Protein AF-0000000077226722 (afdb_homodimer)

pLDDT: mean 90.22, std 14.36, range [33.12, 98.94]

Foldseek 3Di:
DPPPPPPPPPPPPPPPPVLDDFWPDKAAQKDLPDQFPDKFFAQDDVRLLLQLQQFQAFFKWKAQDPPAPDAVCHRIITGGHDPVSDRPDMDGGHRMMMTTHRNSPPDDAFDFWDDKDALKDLDDQFDDKDADQDVVVLLLVQQVDLFFWKKKAFDCPAPPNVCHRMITGGGDFQFDALQDKDFAAQKKKAWALPRDQVCPPAPAEWDWWKDAQKDWPADFPDKGFAQDVLRLLSVLQNHPQFFKWKDAPRIITGHGCPVVDTDIDGHHRIMMTGHTYPHGYDRVRRPDMHHRMDSDDAFNDKDQADDVVVLNVVQNVRPSFTMWMAGDCRGPDNVCHRIITGGGDDNRDGRRDMHRHHRMMMTTHRNSPVPPSD/DPPPPPPPPPPPPPPPPVLDDFWPDKAAQKDLPDQFPDKFFAQDDVRLLLQLQQFQAFFKWKAQDPPAPDAVCHRIITGGHDPVSDRPDMDGGHRMMMTTHRNSPPDDAFDFWDDKDALKDLDDQFDDKDADQDVVVLLLVQQVDLFFWKKKAFDCPAPPNVCHRMITGGGDFQFFALQDKDFAAQKKKAWALPRDQVDPPAPAEWDWWKDAQKDWPADFPDKGFAQDVLRLLSVLQNHPQFFKWKDAPRIITGHGCPVVDTDIDGHHRIMMTGHTYPHGYDRVRRPDMHHRMDSDDAFNDKDQADDVVVLNVVQNVRPSFTMWMAGDCRGPDNVCHRIITGGGDDNRDGRRDMHRHHRMMMTTHRNSPVPPSD

Organism: NCBI:txid88201

Solvent-accessible surface area (backbone atoms only — not comparable to full-atom values): 39610 Å² total; per-residue (Å²): 134,85,78,77,78,77,74,77,75,75,76,73,72,71,72,70,67,78,70,60,73,63,44,81,62,74,38,72,33,27,35,48,68,69,52,63,74,50,70,46,41,27,93,45,63,67,56,31,36,51,50,26,37,40,29,39,64,30,37,30,38,33,26,30,34,89,77,27,86,60,73,90,53,39,24,32,23,33,26,17,48,52,95,84,62,55,75,88,42,80,41,81,34,81,34,23,35,16,39,40,25,45,72,55,38,90,78,82,70,76,77,61,53,80,65,75,37,73,37,22,33,52,46,68,53,67,79,47,72,50,53,31,73,42,59,69,55,32,39,49,54,26,38,69,36,86,42,29,37,30,37,33,26,29,37,89,77,31,84,61,64,38,48,44,28,28,23,37,29,16,52,44,64,54,44,80,68,57,82,39,70,40,83,36,72,30,23,33,16,38,42,16,76,68,41,61,55,88,68,61,94,39,89,52,71,51,69,83,40,74,36,73,38,19,35,60,73,54,62,69,70,48,75,46,46,26,89,41,61,66,50,31,33,52,56,28,39,60,39,76,66,39,40,26,34,30,26,44,91,46,32,23,35,26,16,33,55,86,80,72,51,52,41,74,40,85,34,84,77,20,36,15,34,42,40,55,75,97,32,23,71,83,62,69,71,34,72,44,71,36,77,31,25,33,59,48,71,44,52,54,50,69,43,84,42,90,46,61,67,55,36,44,51,53,26,53,70,33,88,71,29,36,31,36,31,24,26,38,86,69,25,89,56,71,90,46,44,30,31,23,34,30,15,24,57,64,36,64,74,56,55,81,31,49,42,84,32,82,45,20,35,18,39,43,26,46,76,66,29,79,88,63,68,118,134,83,79,78,78,77,77,76,74,76,75,73,73,69,73,69,68,76,70,60,72,62,42,82,63,74,38,74,33,27,35,50,68,69,53,63,75,50,70,47,39,26,92,46,63,67,55,33,35,50,50,25,38,39,31,39,63,30,37,30,36,33,26,30,34,88,75,26,84,61,73,92,53,40,24,32,22,35,26,17,48,51,95,84,62,55,73,88,41,80,41,82,35,81,35,24,34,16,40,38,24,45,71,55,38,89,78,80,69,77,78,60,55,81,63,74,37,74,38,22,32,51,47,67,52,68,80,48,71,50,54,32,72,43,59,68,55,34,39,49,54,27,38,69,35,86,41,29,39,31,36,32,24,28,37,87,77,30,85,61,66,38,47,44,29,28,24,36,30,16,54,44,64,54,42,82,67,58,84,37,70,41,84,35,72,30,23,33,16,36,42,18,76,68,42,62,56,88,67,60,93,37,88,50,70,50,68,82,40,74,36,74,38,20,33,59,72,52,61,69,70,48,76,46,46,27,90,42,62,66,51,32,33,52,54,29,39,60,39,75,68,41,39,28,35,30,26,44,93,46,33,23,36,26,16,34,55,85,81,72,49,52,40,75,40,85,33,83,76,20,34,16,37,43,40,54,74,96,32,23,73,84,60,69,71,34,73,45,70,37,78,31,25,33,59,49,71,44,50,52,51,69,44,82,40,92,44,60,66,55,36,44,52,54,28,53,70,34,90,72,28,36,31,34,30,23,28,38,86,70,24,90,55,70,90,48,42,30,31,22,33,31,15,25,57,64,37,65,74,56,55,81,30,49,42,84,30,79,47,20,35,17,39,43,28,44,76,64,29,79,87,64,70,118

Nearest PDB structures (foldseek):
  5eok-assembly1_A  TM=6.072E-01  e=2.425E-23  Homo sapiens
  7qot-assembly2_B  TM=6.113E-01  e=5.883E-23  Homo sapiens
  5i25-assembly1_A  TM=6.020E-01  e=3.258E-23  Homo sapiens
  7qox-assembly2_B  TM=5.543E-01  e=3.883E-24  Homo sapiens
  7qox-assembly1_A  TM=5.421E-01  e=1.060E-23  Homo sapiens

Structure (mmCIF, N/CA/C/O backbone):
data_AF-0000000077226722-model_v1
#
loop_
_entity.id
_entity.type
_entity.pdbx_description
1 polymer 'Apple domain-containing protein'
#
loop_
_atom_site.group_PDB
_atom_site.id
_atom_site.type_symbol
_atom_site.label_atom_id
_atom_site.label_alt_id
_atom_site.label_comp_id
_atom_site.label_asym_id
_atom_site.label_entity_id
_atom_site.label_seq_id
_atom_site.pdbx_PDB_ins_code
_atom_site.Cartn_x
_atom_site.Cartn_y
_atom_site.Cartn_z
_atom_site.occupancy
_atom_site.B_iso_or_equiv
_atom_site.auth_seq_id
_atom_site.auth_comp_id
_atom_site.auth_asym_id
_atom_site.auth_atom_id
_atom_site.pdbx_PDB_model_num
ATOM 1 N N . MET A 1 1 ? -27.562 82.688 -10.078 1 36.66 1 MET A N 1
ATOM 2 C CA . MET A 1 1 ? -27.031 81.812 -9.047 1 36.66 1 MET A CA 1
ATOM 3 C C . MET A 1 1 ? -26.312 80.625 -9.664 1 36.66 1 MET A C 1
ATOM 5 O O . MET A 1 1 ? -26.938 79.812 -10.273 1 36.66 1 MET A O 1
ATOM 9 N N . LYS A 1 2 ? -25.031 80.875 -10.141 1 43.59 2 LYS A N 1
ATOM 10 C CA . LYS A 1 2 ? -24.078 79.938 -10.734 1 43.59 2 LYS A CA 1
ATOM 11 C C . LYS A 1 2 ? -23.766 78.812 -9.781 1 43.59 2 LYS A C 1
ATOM 13 O O . LYS A 1 2 ? -23.25 79 -8.68 1 43.59 2 LYS A O 1
ATOM 18 N N . ARG A 1 3 ? -24.547 77.75 -9.758 1 45.53 3 ARG A N 1
ATOM 19 C CA . ARG A 1 3 ? -24.234 76.5 -9.008 1 45.53 3 ARG A CA 1
ATOM 20 C C . ARG A 1 3 ? -22.844 76 -9.375 1 45.53 3 ARG A C 1
ATOM 22 O O . ARG A 1 3 ? -22.562 75.75 -10.547 1 45.53 3 ARG A O 1
ATOM 29 N N . LEU A 1 4 ? -21.828 76.438 -8.641 1 39.34 4 LEU A N 1
ATOM 30 C CA . LEU A 1 4 ? -20.484 75.875 -8.734 1 39.34 4 LEU A CA 1
ATOM 31 C C . LEU A 1 4 ? -20.516 74.375 -8.438 1 39.34 4 LEU A C 1
ATOM 33 O O . LEU A 1 4 ? -20.969 73.938 -7.375 1 39.34 4 LEU A O 1
ATOM 37 N N . PHE A 1 5 ? -20.531 73.562 -9.461 1 44.69 5 PHE A N 1
ATOM 38 C CA . PHE A 1 5 ? -20.359 72.062 -9.398 1 44.69 5 PHE A CA 1
ATOM 39 C C . PHE A 1 5 ? -19 71.75 -8.797 1 44.69 5 PHE A C 1
ATOM 41 O O . PHE A 1 5 ? -17.953 72.062 -9.359 1 44.69 5 PHE A O 1
ATOM 48 N N . VAL A 1 6 ? -18.844 71.75 -7.461 1 44.72 6 VAL A N 1
ATOM 49 C CA . VAL A 1 6 ? -17.641 71.188 -6.82 1 44.72 6 VAL A CA 1
ATOM 50 C C . VAL A 1 6 ? -17.484 69.75 -7.148 1 44.72 6 VAL A C 1
ATOM 52 O O . VAL A 1 6 ? -18.359 68.938 -6.82 1 44.72 6 VAL A O 1
ATOM 55 N N . VAL A 1 7 ? -16.766 69.438 -8.172 1 43.72 7 VAL A N 1
ATOM 56 C CA . VAL A 1 7 ? -16.344 68.062 -8.43 1 43.72 7 VAL A CA 1
ATOM 57 C C . VAL A 1 7 ? -15.414 67.562 -7.312 1 43.72 7 VAL A C 1
ATOM 59 O O . VAL A 1 7 ? -14.336 68.125 -7.109 1 43.72 7 VAL A O 1
ATOM 62 N N . VAL A 1 8 ? -15.93 67.062 -6.25 1 40.81 8 VAL A N 1
ATOM 63 C CA . VAL A 1 8 ? -15.109 66.312 -5.273 1 40.81 8 VAL A CA 1
ATOM 64 C C . VAL A 1 8 ? -14.453 65.125 -5.934 1 40.81 8 VAL A C 1
ATOM 66 O O . VAL A 1 8 ? -15.141 64.188 -6.379 1 40.81 8 VAL A O 1
ATOM 69 N N . SER A 1 9 ? -13.352 65.375 -6.602 1 39.28 9 SER A N 1
ATOM 70 C CA . SER A 1 9 ? -12.547 64.188 -7.008 1 39.28 9 SER A CA 1
ATOM 71 C C . SER A 1 9 ? -12.18 63.344 -5.812 1 39.28 9 SER A C 1
ATOM 73 O O . SER A 1 9 ? -11.531 63.812 -4.875 1 39.28 9 SER A O 1
ATOM 75 N N . VAL A 1 10 ? -12.969 62.406 -5.512 1 39.25 10 VAL A N 1
ATOM 76 C CA . VAL A 1 10 ? -12.57 61.375 -4.566 1 39.25 10 VAL A CA 1
ATOM 77 C C . VAL A 1 10 ? -11.266 60.719 -5.023 1 39.25 10 VAL A C 1
ATOM 79 O O . VAL A 1 10 ? -11.227 60.062 -6.062 1 39.25 10 VAL A O 1
ATOM 82 N N . LEU A 1 11 ? -10.117 61.312 -4.742 1 36.19 11 LEU A N 1
ATOM 83 C CA . LEU A 1 11 ? -8.852 60.594 -4.863 1 36.19 11 LEU A CA 1
ATOM 84 C C . LEU A 1 11 ? -8.938 59.25 -4.176 1 36.19 11 LEU A C 1
ATOM 86 O O . LEU A 1 11 ? -9.07 59.156 -2.951 1 36.19 11 LEU A O 1
ATOM 90 N N . CYS A 1 12 ? -9.492 58.281 -4.859 1 36.12 12 CYS A N 1
ATOM 91 C CA . CYS A 1 12 ? -9.289 56.906 -4.418 1 36.12 12 CYS A CA 1
ATOM 92 C C . CYS A 1 12 ? -7.812 56.625 -4.133 1 36.12 12 CYS A C 1
ATOM 94 O O . CYS A 1 12 ? -6.996 56.594 -5.055 1 36.12 12 CYS A O 1
ATOM 96 N N . LEU A 1 13 ? -7.301 57.062 -3.066 1 33.12 13 LEU A N 1
ATOM 97 C CA . LEU A 1 13 ? -6.023 56.5 -2.623 1 33.12 13 LEU A CA 1
ATOM 98 C C . LEU A 1 13 ? -5.984 55 -2.799 1 33.12 13 LEU A C 1
ATOM 100 O O . LEU A 1 13 ? -6.668 54.281 -2.082 1 33.12 13 LEU A O 1
ATOM 104 N N . TYR A 1 14 ? -5.828 54.531 -4.027 1 35.56 14 TYR A N 1
ATOM 105 C CA . TYR A 1 14 ? -5.344 53.156 -4.148 1 35.56 14 TYR A CA 1
ATOM 106 C C . TYR A 1 14 ? -4.207 52.906 -3.17 1 35.56 14 TYR A C 1
ATOM 108 O O . TYR A 1 14 ? -3.143 53.531 -3.264 1 35.56 14 TYR A O 1
ATOM 116 N N . ARG A 1 15 ? -4.535 52.594 -2.002 1 36.84 15 ARG A N 1
ATOM 117 C CA . ARG A 1 15 ? -3.467 51.969 -1.214 1 36.84 15 ARG A CA 1
ATOM 118 C C . ARG A 1 15 ? -2.604 51.062 -2.076 1 36.84 15 ARG A C 1
ATOM 120 O O . ARG A 1 15 ? -3.09 50.062 -2.609 1 36.84 15 ARG A O 1
ATOM 127 N N . LEU A 1 16 ? -1.622 51.594 -2.795 1 36.31 16 LEU A N 1
ATOM 128 C CA . LEU A 1 16 ? -0.516 50.75 -3.236 1 36.31 16 LEU A CA 1
ATOM 129 C C . LEU A 1 16 ? -0.182 49.688 -2.188 1 36.31 16 LEU A C 1
ATOM 131 O O . LEU A 1 16 ? 0.226 50.031 -1.072 1 36.31 16 LEU A O 1
ATOM 135 N N . SER A 1 17 ? -0.97 48.719 -2.062 1 40.84 17 SER A N 1
ATOM 136 C CA . SER A 1 17 ? -0.35 47.594 -1.39 1 40.84 17 SER A CA 1
ATOM 137 C C . SER A 1 17 ? 1.142 47.5 -1.7 1 40.84 17 SER A C 1
ATOM 139 O O . SER A 1 17 ? 1.535 47.438 -2.867 1 40.84 17 SER A O 1
ATOM 141 N N . SER A 1 18 ? 1.945 48.281 -1.169 1 43.91 18 SER A N 1
ATOM 142 C CA . SER A 1 18 ? 3.383 48.062 -1.282 1 43.91 18 SER A CA 1
ATOM 143 C C . SER A 1 18 ? 3.695 46.594 -1.514 1 43.91 18 SER A C 1
ATOM 145 O O . SER A 1 18 ? 3.576 45.781 -0.598 1 43.91 18 SER A O 1
ATOM 147 N N . GLY A 1 19 ? 3.23 45.969 -2.605 1 53.47 19 GLY A N 1
ATOM 148 C CA . GLY A 1 19 ? 3.58 44.625 -3.012 1 53.47 19 GLY A CA 1
ATOM 149 C C . GLY A 1 19 ? 5.012 44.25 -2.678 1 53.47 19 GLY A C 1
ATOM 150 O O . GLY A 1 19 ? 5.953 44.875 -3.156 1 53.47 19 GLY A O 1
ATOM 151 N N . GLN A 1 20 ? 5.246 43.719 -1.537 1 66.5 20 GLN A N 1
ATOM 152 C CA . GLN A 1 20 ? 6.582 43.219 -1.249 1 66.5 20 GLN A CA 1
ATOM 153 C C . GLN A 1 20 ? 7.148 42.438 -2.438 1 66.5 20 GLN A C 1
ATOM 155 O O . GLN A 1 20 ? 6.441 41.656 -3.057 1 66.5 20 GLN A O 1
ATOM 160 N N . GLU A 1 21 ? 8.25 42.875 -2.992 1 83.06 21 GLU A N 1
ATOM 161 C CA . GLU A 1 21 ? 8.945 42.219 -4.102 1 83.06 21 GLU A CA 1
ATOM 162 C C . GLU A 1 21 ? 9.359 40.812 -3.738 1 83.06 21 GLU A C 1
ATOM 164 O O . GLU A 1 21 ? 9.656 40.5 -2.578 1 83.06 21 GLU A O 1
ATOM 169 N N . CYS A 1 22 ? 9.219 39.938 -4.641 1 90.69 22 CYS A N 1
ATOM 170 C CA . CYS A 1 22 ? 9.641 38.562 -4.473 1 90.69 22 CYS A CA 1
ATOM 171 C C . CYS A 1 22 ? 11.156 38.469 -4.32 1 90.69 22 CYS A C 1
ATOM 173 O O . CYS A 1 22 ? 11.898 38.969 -5.16 1 90.69 22 CYS A O 1
ATOM 175 N N . ARG A 1 23 ? 11.617 37.938 -3.268 1 93.19 23 ARG A N 1
ATOM 176 C CA . ARG A 1 23 ? 13.023 37.656 -2.986 1 93.19 23 ARG A CA 1
ATOM 177 C C . ARG A 1 23 ? 13.266 36.156 -2.785 1 93.19 23 ARG A C 1
ATOM 179 O O . ARG A 1 23 ? 13.086 35.656 -1.682 1 93.19 23 ARG A O 1
ATOM 186 N N . ASP A 1 24 ? 13.641 35.5 -3.785 1 93.06 24 ASP A N 1
ATOM 187 C CA . ASP A 1 24 ? 13.758 34.062 -3.707 1 93.06 24 ASP A CA 1
ATOM 188 C C . ASP A 1 24 ? 15.219 33.625 -3.605 1 93.06 24 ASP A C 1
ATOM 190 O O . ASP A 1 24 ? 15.523 32.438 -3.568 1 93.06 24 ASP A O 1
ATOM 194 N N . GLU A 1 25 ? 16.109 34.625 -3.514 1 95 25 GLU A N 1
ATOM 195 C CA . GLU A 1 25 ? 17.531 34.312 -3.477 1 95 25 GLU A CA 1
ATOM 196 C C . GLU A 1 25 ? 17.938 33.75 -2.119 1 95 25 GLU A C 1
ATOM 198 O O . GLU A 1 25 ? 17.438 34.188 -1.082 1 95 25 GLU A O 1
ATOM 203 N N . LEU A 1 26 ? 18.844 32.812 -2.086 1 98.06 26 LEU A N 1
ATOM 204 C CA . LEU A 1 26 ? 19.453 32.25 -0.884 1 98.06 26 LEU A CA 1
ATOM 205 C C . LEU A 1 26 ? 20.844 32.844 -0.679 1 98.06 26 LEU A C 1
ATOM 207 O O . LEU A 1 26 ? 21.688 32.781 -1.575 1 98.06 26 LEU A O 1
ATOM 211 N N . LEU A 1 27 ? 21.062 33.406 0.448 1 98.62 27 LEU A N 1
ATOM 212 C CA . LEU A 1 27 ? 22.312 34.094 0.756 1 98.62 27 LEU A CA 1
ATOM 213 C C . LEU A 1 27 ? 23.25 33.156 1.53 1 98.62 27 LEU A C 1
ATOM 215 O O . LEU A 1 27 ? 23.109 33 2.746 1 98.62 27 LEU A O 1
ATOM 219 N N . GLU A 1 28 ? 24.172 32.625 0.862 1 98.19 28 GLU A N 1
ATOM 220 C CA . GLU A 1 28 ? 25.109 31.656 1.45 1 98.19 28 GLU A CA 1
ATOM 221 C C . GLU A 1 28 ? 26.125 32.375 2.348 1 98.19 28 GLU A C 1
ATOM 223 O O . GLU A 1 28 ? 26.656 33.406 1.98 1 98.19 28 GLU A O 1
ATOM 228 N N . ASP A 1 29 ? 26.375 31.859 3.475 1 98.19 29 ASP A N 1
ATOM 229 C CA . ASP A 1 29 ? 27.344 32.344 4.449 1 98.19 29 ASP A CA 1
ATOM 230 C C . ASP A 1 29 ? 26.953 33.75 4.938 1 98.19 29 ASP A C 1
ATOM 232 O O . ASP A 1 29 ? 27.828 34.594 5.129 1 98.19 29 ASP A O 1
ATOM 236 N N . VAL A 1 30 ? 25.703 33.969 4.953 1 98.56 30 VAL A N 1
ATOM 237 C CA . VAL A 1 30 ? 25.141 35.188 5.484 1 98.56 30 VAL A CA 1
ATOM 238 C C . VAL A 1 30 ? 24.188 34.875 6.637 1 98.56 30 VAL A C 1
ATOM 240 O O . VAL A 1 30 ? 23.328 34 6.512 1 98.56 30 VAL A O 1
ATOM 243 N N . ASN A 1 31 ? 24.328 35.531 7.758 1 98.06 31 ASN A N 1
ATOM 244 C CA . ASN A 1 31 ? 23.516 35.344 8.961 1 98.06 31 ASN A CA 1
ATOM 245 C C . ASN A 1 31 ? 22.641 36.562 9.234 1 98.06 31 ASN A C 1
ATOM 247 O O . ASN A 1 31 ? 23.078 37.719 9.102 1 98.06 31 ASN A O 1
ATOM 251 N N . PHE A 1 32 ? 21.344 36.312 9.477 1 98.44 32 PHE A N 1
ATOM 252 C CA . PHE A 1 32 ? 20.438 37.312 10.047 1 98.44 32 PHE A CA 1
ATOM 253 C C . PHE A 1 32 ? 20.297 37.125 11.547 1 98.44 32 PHE A C 1
ATOM 255 O O . PHE A 1 32 ? 19.375 36.438 12 1 98.44 32 PHE A O 1
ATOM 262 N N . PRO A 1 33 ? 21.141 37.75 12.312 1 97.25 33 PRO A N 1
ATOM 263 C CA . PRO A 1 33 ? 21.125 37.469 13.75 1 97.25 33 PRO A CA 1
ATOM 264 C C . PRO A 1 33 ? 19.859 38 14.43 1 97.25 33 PRO A C 1
ATOM 266 O O . PRO A 1 33 ? 19.359 39.062 14.094 1 97.25 33 PRO A O 1
ATOM 269 N N . GLY A 1 34 ? 19.312 37.094 15.305 1 95.88 34 GLY A N 1
ATOM 270 C CA . GLY A 1 34 ? 18.219 37.531 16.156 1 95.88 34 GLY A CA 1
ATOM 271 C C . GLY A 1 34 ? 16.859 37.406 15.5 1 95.88 34 GLY A C 1
ATOM 272 O O . GLY A 1 34 ? 16.719 36.656 14.516 1 95.88 34 GLY A O 1
ATOM 273 N N . SER A 1 35 ? 15.68 37.875 16.25 1 96.69 35 SER A N 1
ATOM 274 C CA . SER A 1 35 ? 14.297 37.938 15.805 1 96.69 35 SER A CA 1
ATOM 275 C C . SER A 1 35 ? 13.719 36.562 15.539 1 96.69 35 SER A C 1
ATOM 277 O O . SER A 1 35 ? 12.93 36.375 14.609 1 96.69 35 SER A O 1
ATOM 279 N N . ASN A 1 36 ? 14.25 35.594 16.219 1 97.06 36 ASN A N 1
ATOM 280 C CA . ASN A 1 36 ? 13.789 34.219 16.047 1 97.06 36 ASN A CA 1
ATOM 281 C C . ASN A 1 36 ? 12.375 34.031 16.594 1 97.06 36 ASN A C 1
ATOM 283 O O . ASN A 1 36 ? 12.086 34.438 17.719 1 97.06 36 ASN A O 1
ATOM 287 N 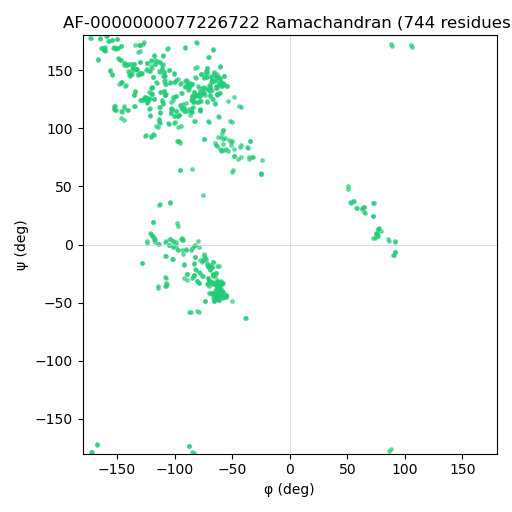N . ILE A 1 37 ? 11.516 33.5 15.812 1 96 37 ILE A N 1
ATOM 288 C CA . ILE A 1 37 ? 10.219 33 16.281 1 96 37 ILE A CA 1
ATOM 289 C C . ILE A 1 37 ? 10.375 31.641 16.938 1 96 37 ILE A C 1
ATOM 291 O O . ILE A 1 37 ? 10.008 31.453 18.094 1 96 37 ILE A O 1
ATOM 295 N N . LYS A 1 38 ? 10.898 30.719 16.203 1 95.69 38 LYS A N 1
ATOM 296 C CA . LYS A 1 38 ? 11.195 29.344 16.609 1 95.69 38 LYS A CA 1
ATOM 297 C C . LYS A 1 38 ? 12.164 28.688 15.625 1 95.69 38 LYS A C 1
ATOM 299 O O . LYS A 1 38 ? 12.5 29.25 14.594 1 95.69 38 LYS A O 1
ATOM 304 N N . TYR A 1 39 ? 12.641 27.609 15.984 1 97 39 TYR A N 1
ATOM 305 C CA . TYR A 1 39 ? 13.414 26.812 15.039 1 97 39 TYR A CA 1
ATOM 306 C C . TYR A 1 39 ? 12.688 25.516 14.703 1 97 39 TYR A C 1
ATOM 308 O O . TYR A 1 39 ? 11.922 24.984 15.516 1 97 39 TYR A O 1
ATOM 316 N N . ILE A 1 40 ? 12.852 25.016 13.555 1 97.25 40 ILE A N 1
ATOM 317 C CA . ILE A 1 40 ? 12.422 23.703 13.102 1 97.25 40 ILE A CA 1
ATOM 318 C C . ILE A 1 40 ? 13.586 23 12.398 1 97.25 40 ILE A C 1
ATOM 320 O O . ILE A 1 40 ? 14.633 23.594 12.156 1 97.25 40 ILE A O 1
ATOM 324 N N . PHE A 1 41 ? 13.453 21.719 12.188 1 98 41 PHE A N 1
ATOM 325 C CA . PHE A 1 41 ? 14.516 20.984 11.516 1 98 41 PHE A CA 1
ATOM 326 C C . PHE A 1 41 ? 14.289 20.969 10.008 1 98 41 PHE A C 1
ATOM 328 O O . PHE A 1 41 ? 13.156 20.812 9.547 1 98 41 PHE A O 1
ATOM 335 N N . SER A 1 42 ? 15.297 21.188 9.258 1 98.31 42 SER A N 1
ATOM 336 C CA . SER A 1 42 ? 15.266 21.125 7.801 1 98.31 42 SER A CA 1
ATOM 337 C C . SER A 1 42 ? 16.531 20.469 7.258 1 98.31 42 SER A C 1
ATOM 339 O O . SER A 1 42 ? 17.609 20.625 7.816 1 98.31 42 SER A O 1
ATOM 341 N N . PRO A 1 43 ? 16.344 19.766 6.195 1 98 43 PRO A N 1
ATOM 342 C CA . PRO A 1 43 ? 17.516 19.078 5.652 1 98 43 PRO A CA 1
ATOM 343 C C . PRO A 1 43 ? 18.391 19.984 4.785 1 98 43 PRO A C 1
ATOM 345 O O . PRO A 1 43 ? 19.547 19.688 4.531 1 98 43 PRO A O 1
ATOM 348 N N . ASP A 1 44 ? 17.812 21.109 4.258 1 97.56 44 ASP A N 1
ATOM 349 C CA . ASP A 1 44 ? 18.578 22.047 3.439 1 97.56 44 ASP A CA 1
ATOM 350 C C . ASP A 1 44 ? 17.906 23.422 3.4 1 97.56 44 ASP A C 1
ATOM 352 O O . ASP A 1 44 ? 16.859 23.625 4.027 1 97.56 44 ASP A O 1
ATOM 356 N N . GLU A 1 45 ? 18.516 24.312 2.719 1 97.69 45 GLU A N 1
ATOM 357 C CA . GLU A 1 45 ? 18.062 25.703 2.711 1 97.69 45 GLU A CA 1
ATOM 358 C C . GLU A 1 45 ? 16.766 25.859 1.938 1 97.69 45 GLU A C 1
ATOM 360 O O . GLU A 1 45 ? 15.938 26.719 2.275 1 97.69 45 GLU A O 1
ATOM 365 N N . ASN A 1 46 ? 16.578 25.062 0.897 1 96.62 46 ASN A N 1
ATOM 366 C CA . ASN A 1 46 ? 15.344 25.141 0.133 1 96.62 46 ASN A CA 1
ATOM 367 C C . ASN A 1 46 ? 14.141 24.703 0.958 1 96.62 46 ASN A C 1
ATOM 369 O O . ASN A 1 46 ? 13.094 25.344 0.939 1 96.62 46 ASN A O 1
ATOM 373 N N . HIS A 1 47 ? 14.32 23.594 1.589 1 97.44 47 HIS A N 1
ATOM 374 C CA . HIS A 1 47 ? 13.273 23.125 2.488 1 97.44 47 HIS A CA 1
ATOM 375 C C . HIS A 1 47 ? 12.984 24.156 3.578 1 97.44 47 HIS A C 1
ATOM 377 O O . HIS A 1 47 ? 11.82 24.422 3.887 1 97.44 47 HIS A O 1
ATOM 383 N N . CYS A 1 48 ? 14.016 24.703 4.191 1 98 48 CYS A N 1
ATOM 384 C CA . CYS A 1 48 ? 13.867 25.75 5.203 1 98 48 CYS A CA 1
ATOM 385 C C . CYS A 1 48 ? 13.078 26.938 4.66 1 98 48 CYS A C 1
ATOM 387 O O . CYS A 1 48 ? 12.172 27.438 5.328 1 98 48 CYS A O 1
ATOM 389 N N . GLN A 1 49 ? 13.414 27.328 3.486 1 97.06 49 GLN A N 1
ATOM 390 C CA . GLN A 1 49 ? 12.703 28.438 2.855 1 97.06 49 GLN A CA 1
ATOM 391 C C . GLN A 1 49 ? 11.227 28.109 2.682 1 97.06 49 GLN A C 1
ATOM 393 O O . GLN A 1 49 ? 10.367 28.969 2.914 1 97.06 49 GLN A O 1
ATOM 398 N N . GLN A 1 50 ? 10.969 26.906 2.324 1 95.62 50 GLN A N 1
ATOM 399 C CA . GLN A 1 50 ? 9.578 26.484 2.17 1 95.62 50 GLN A CA 1
ATOM 400 C C . GLN A 1 50 ? 8.844 26.516 3.506 1 95.62 50 GLN A C 1
ATOM 402 O O . GLN A 1 50 ? 7.695 26.953 3.578 1 95.62 50 GLN A O 1
ATOM 407 N N . MET A 1 51 ? 9.5 26.031 4.551 1 96.62 51 MET A N 1
ATOM 408 C CA . MET A 1 51 ? 8.898 26.078 5.879 1 96.62 51 MET A CA 1
ATOM 409 C C . MET A 1 51 ? 8.594 27.516 6.301 1 96.62 51 MET A C 1
ATOM 411 O O . MET A 1 51 ? 7.52 27.797 6.836 1 96.62 51 MET A O 1
ATOM 415 N N . CYS A 1 52 ? 9.523 28.328 6.059 1 96.94 52 CYS A N 1
ATOM 416 C CA . CYS A 1 52 ? 9.32 29.734 6.375 1 96.94 52 CYS A CA 1
ATOM 417 C C . CYS A 1 52 ? 8.141 30.312 5.602 1 96.94 52 CYS A C 1
ATOM 419 O O . CYS A 1 52 ? 7.332 31.062 6.16 1 96.94 52 CYS A O 1
ATOM 421 N N . THR A 1 53 ? 8.078 29.938 4.363 1 94.62 53 THR A N 1
ATOM 422 C CA . THR A 1 53 ? 7.012 30.422 3.494 1 94.62 53 THR A CA 1
ATOM 423 C C . THR A 1 53 ? 5.648 29.984 4.02 1 94.62 53 THR A C 1
ATOM 425 O O . THR A 1 53 ? 4.676 30.734 3.939 1 94.62 53 THR A O 1
ATOM 428 N N . GLU A 1 54 ? 5.586 28.828 4.578 1 92.5 54 GLU A N 1
ATOM 429 C CA . GLU A 1 54 ? 4.301 28.297 5.016 1 92.5 54 GLU A CA 1
ATOM 430 C C . GLU A 1 54 ? 3.98 28.719 6.445 1 92.5 54 GLU A C 1
ATOM 432 O O . GLU A 1 54 ? 2.824 28.672 6.867 1 92.5 54 GLU A O 1
ATOM 437 N N . HIS A 1 55 ? 4.984 29 7.195 1 94.56 55 HIS A N 1
ATOM 438 C CA . HIS A 1 55 ? 4.727 29.484 8.547 1 94.56 55 HIS A CA 1
ATOM 439 C C . HIS A 1 55 ? 3.996 30.812 8.523 1 94.56 55 HIS A C 1
ATOM 441 O O . HIS A 1 55 ? 4.359 31.703 7.754 1 94.56 55 HIS A O 1
ATOM 447 N N . PRO A 1 56 ? 3.031 31 9.32 1 93.31 56 PRO A N 1
ATOM 448 C CA . PRO A 1 56 ? 2.16 32.188 9.203 1 93.31 56 PRO A CA 1
ATOM 449 C C . PRO A 1 56 ? 2.908 33.5 9.422 1 93.31 56 PRO A C 1
ATOM 451 O O . PRO A 1 56 ? 2.641 34.469 8.734 1 93.31 56 PRO A O 1
ATOM 454 N N . SER A 1 57 ? 3.912 33.531 10.336 1 94.44 57 SER A N 1
ATOM 455 C CA . SER A 1 57 ? 4.516 34.812 10.711 1 94.44 57 SER A CA 1
ATOM 456 C C . SER A 1 57 ? 5.918 34.938 10.133 1 94.44 57 SER A C 1
ATOM 458 O O . SER A 1 57 ? 6.504 36.031 10.172 1 94.44 57 SER A O 1
ATOM 460 N N . CYS A 1 58 ? 6.438 33.906 9.609 1 96.56 58 CYS A N 1
ATOM 461 C CA . CYS A 1 58 ? 7.836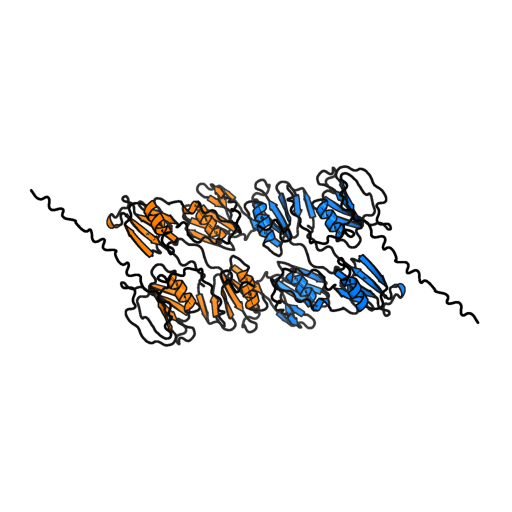 33.938 9.195 1 96.56 58 CYS A CA 1
ATOM 462 C C . CYS A 1 58 ? 8.039 34.844 7.988 1 96.56 58 CYS A C 1
ATOM 464 O O . CYS A 1 58 ? 7.336 34.719 6.984 1 96.56 58 CYS A O 1
ATOM 466 N N . GLN A 1 59 ? 9.031 35.688 8.055 1 96.81 59 GLN A N 1
ATOM 467 C CA . GLN A 1 59 ? 9.336 36.625 6.977 1 96.81 59 GLN A CA 1
ATOM 468 C C . GLN A 1 59 ? 10.688 36.312 6.336 1 96.81 59 GLN A C 1
ATOM 470 O O . GLN A 1 59 ? 10.867 36.531 5.133 1 96.81 59 GLN A O 1
ATOM 475 N N . PHE A 1 60 ? 11.586 35.906 7.086 1 98.12 60 PHE A N 1
ATOM 476 C CA . PHE A 1 60 ? 12.922 35.5 6.668 1 98.12 60 PHE A CA 1
ATOM 477 C C . PHE A 1 60 ? 13.484 34.438 7.598 1 98.12 60 PHE A C 1
ATOM 479 O O . PHE A 1 60 ? 12.852 34.094 8.602 1 98.12 60 PHE A O 1
ATOM 486 N N . PHE A 1 61 ? 14.625 33.812 7.172 1 98.69 61 PHE A N 1
ATOM 487 C CA . PHE A 1 61 ? 15.102 32.656 7.934 1 98.69 61 PHE A CA 1
ATOM 488 C C . PHE A 1 61 ? 16.625 32.562 7.883 1 98.69 61 PHE A C 1
ATOM 490 O O . PHE A 1 61 ? 17.266 33.25 7.066 1 98.69 61 PHE A O 1
ATOM 497 N N . THR A 1 62 ? 17.172 31.875 8.797 1 98.75 62 THR A N 1
ATOM 498 C CA . THR A 1 62 ? 18.562 31.438 8.781 1 98.75 62 THR A CA 1
ATOM 499 C C . THR A 1 62 ? 18.656 29.938 8.992 1 98.75 62 THR A C 1
ATOM 501 O O . THR A 1 62 ? 18.141 29.406 9.969 1 98.75 62 THR A O 1
ATOM 504 N N . TYR A 1 63 ? 19.312 29.297 8.07 1 98.62 63 TYR A N 1
ATOM 505 C CA . TYR A 1 63 ? 19.484 27.859 8.102 1 98.62 63 TYR A CA 1
ATOM 506 C C . TYR A 1 63 ? 20.922 27.484 8.445 1 98.62 63 TYR A C 1
ATOM 508 O O . TYR A 1 63 ? 21.859 28 7.832 1 98.62 63 TYR A O 1
ATOM 516 N N . VAL A 1 64 ? 21.078 26.609 9.43 1 98.31 64 VAL A N 1
ATOM 517 C CA . VAL A 1 64 ? 22.406 26.141 9.82 1 98.31 64 VAL A CA 1
ATOM 518 C C . VAL A 1 64 ? 22.766 24.875 9.031 1 98.31 64 VAL A C 1
ATOM 520 O O . VAL A 1 64 ? 22.156 23.828 9.219 1 98.31 64 VAL A O 1
ATOM 523 N N . ARG A 1 65 ? 23.75 24.969 8.211 1 97.38 65 ARG A N 1
ATOM 524 C CA . ARG A 1 65 ? 24.094 23.906 7.254 1 97.38 65 ARG A CA 1
ATOM 525 C C . ARG A 1 65 ? 24.891 22.797 7.922 1 97.38 65 ARG A C 1
ATOM 527 O O . ARG A 1 65 ? 25.219 22.891 9.102 1 97.38 65 ARG A O 1
ATOM 534 N N . HIS A 1 66 ? 25.125 21.719 7.137 1 94.56 66 HIS A N 1
ATOM 535 C CA . HIS A 1 66 ? 25.844 20.547 7.625 1 94.56 66 HIS A CA 1
ATOM 536 C C . HIS A 1 66 ? 27.297 20.875 7.918 1 94.56 66 HIS A C 1
ATOM 538 O O . HIS A 1 66 ? 27.938 20.203 8.727 1 94.56 66 HIS A O 1
ATOM 544 N N . ASP A 1 67 ? 27.906 21.906 7.273 1 93.62 67 ASP A N 1
ATOM 545 C CA . ASP A 1 67 ? 29.328 22.219 7.398 1 93.62 67 ASP A CA 1
ATOM 546 C C . ASP A 1 67 ? 29.562 23.266 8.492 1 93.62 67 ASP A C 1
ATOM 548 O O . ASP A 1 67 ? 30.672 23.781 8.641 1 93.62 67 ASP A O 1
ATOM 552 N N . PHE A 1 68 ? 28.469 23.641 9.195 1 95.31 68 PHE A N 1
ATOM 553 C CA . PHE A 1 68 ? 28.641 24.547 10.328 1 95.31 68 PHE A CA 1
ATOM 554 C C . PHE A 1 68 ? 29.547 23.922 11.383 1 95.31 68 PHE A C 1
ATOM 556 O O . PHE A 1 68 ? 29.438 22.734 11.68 1 95.31 68 PHE A O 1
ATOM 563 N N . PRO A 1 69 ? 30.359 24.688 12 1 91.12 69 PRO A N 1
ATOM 564 C CA . PRO A 1 69 ? 31.359 24.125 12.906 1 91.12 69 PRO A CA 1
ATOM 565 C C . PRO A 1 69 ? 30.734 23.531 14.172 1 91.12 69 PRO A C 1
ATOM 567 O O . PRO A 1 69 ? 31.203 22.5 14.672 1 91.12 69 PRO A O 1
ATOM 570 N N . GLU A 1 70 ? 29.781 24.156 14.766 1 87.56 70 GLU A N 1
ATOM 571 C CA . GLU A 1 70 ? 29.141 23.641 15.969 1 87.56 70 GLU A CA 1
ATOM 572 C C . GLU A 1 70 ? 28.141 22.531 15.625 1 87.56 70 GLU A C 1
ATOM 574 O O . GLU A 1 70 ? 27.156 22.766 14.93 1 87.56 70 GLU A O 1
ATOM 579 N N . ALA A 1 71 ? 28.344 21.422 16.219 1 80.31 71 ALA A N 1
ATOM 580 C CA . ALA A 1 71 ? 27.562 20.234 15.859 1 80.31 71 ALA A CA 1
ATOM 581 C C . ALA A 1 71 ? 26.156 20.312 16.438 1 80.31 71 ALA A C 1
ATOM 583 O O . ALA A 1 71 ? 25.219 19.766 15.844 1 80.31 71 ALA A O 1
ATOM 584 N N . GLU A 1 72 ? 25.938 20.984 17.5 1 86.81 72 GLU A N 1
ATOM 585 C CA . GLU A 1 72 ? 24.688 20.891 18.266 1 86.81 72 GLU A CA 1
ATOM 586 C C . GLU A 1 72 ? 23.562 21.641 17.562 1 86.81 72 GLU A C 1
ATOM 588 O O . GLU A 1 72 ? 22.375 21.406 17.844 1 86.81 72 GLU A O 1
ATOM 593 N N . ARG A 1 73 ? 23.844 22.484 16.547 1 90.75 73 ARG A N 1
ATOM 594 C CA . ARG A 1 73 ? 22.797 23.297 15.953 1 90.75 73 ARG A CA 1
ATOM 595 C C . ARG A 1 73 ? 22.625 22.984 14.477 1 90.75 73 ARG A C 1
ATOM 597 O O . ARG A 1 73 ? 21.844 23.625 13.773 1 90.75 73 ARG A O 1
ATOM 604 N N . LYS A 1 74 ? 23.281 22 14.047 1 95.38 74 LYS A N 1
ATOM 605 C CA . LYS A 1 74 ? 23.203 21.656 12.625 1 95.38 74 LYS A CA 1
ATOM 606 C C . LYS A 1 74 ? 21.766 21.328 12.234 1 95.38 74 LYS A C 1
ATOM 608 O O . LYS A 1 74 ? 21.031 20.672 12.984 1 95.38 74 LYS A O 1
ATOM 613 N N . PHE A 1 75 ? 21.344 21.812 11.078 1 98.19 75 PHE A N 1
ATOM 614 C CA . PHE A 1 75 ? 20.078 21.547 10.398 1 98.19 75 PHE A CA 1
ATOM 615 C C . PHE A 1 75 ? 18.938 22.312 11.055 1 98.19 75 PHE A C 1
ATOM 617 O O . PHE A 1 75 ? 17.766 22.031 10.789 1 98.19 75 PHE A O 1
ATOM 624 N N . TYR A 1 76 ? 19.25 23.266 11.898 1 98.12 76 TYR A N 1
ATOM 625 C CA . TYR A 1 76 ? 18.234 24.156 12.43 1 98.12 76 TYR A CA 1
ATOM 626 C C . TYR A 1 76 ? 17.812 25.188 11.383 1 98.12 76 TYR A C 1
ATOM 628 O O . TYR A 1 76 ? 18.672 25.781 10.727 1 98.12 76 TYR A O 1
ATOM 636 N N . CYS A 1 77 ? 16.594 25.297 11.219 1 98.5 77 CYS A N 1
ATOM 637 C CA . CYS A 1 77 ? 16 26.391 10.445 1 98.5 77 CYS A CA 1
ATOM 638 C C . CYS A 1 77 ? 15.344 27.406 11.367 1 98.5 77 CYS A C 1
ATOM 640 O O . CYS A 1 77 ? 14.258 27.156 11.906 1 98.5 77 CYS A O 1
ATOM 642 N N . TYR A 1 78 ? 15.977 28.531 11.547 1 98.56 78 TYR A N 1
ATOM 643 C CA . TYR A 1 78 ? 15.438 29.578 12.398 1 98.56 78 TYR A CA 1
ATOM 644 C C . TYR A 1 78 ? 14.469 30.469 11.625 1 98.56 78 TYR A C 1
ATOM 646 O O . TYR A 1 78 ? 14.867 31.172 10.695 1 98.56 78 TYR A O 1
ATOM 654 N N . LEU A 1 79 ? 13.211 30.406 12.016 1 98.56 79 LEU A N 1
ATOM 655 C CA . LEU A 1 79 ? 12.188 31.281 11.445 1 98.56 79 LEU A CA 1
ATOM 656 C C . LEU A 1 79 ? 12.156 32.625 12.164 1 98.56 79 LEU A C 1
ATOM 658 O O . LEU A 1 79 ? 12.234 32.688 13.391 1 98.56 79 LEU A O 1
ATOM 662 N N . LYS A 1 80 ? 12.008 33.688 11.352 1 98.5 80 LYS A N 1
ATOM 663 C CA . LYS A 1 80 ? 12.242 35 11.953 1 98.5 80 LYS A CA 1
ATOM 664 C C . LYS A 1 80 ? 11.188 36 11.5 1 98.5 80 LYS A C 1
ATOM 666 O O . LYS A 1 80 ? 10.617 35.875 10.414 1 98.5 80 LYS A O 1
ATOM 671 N N . GLU A 1 81 ? 10.992 36.938 12.414 1 97.19 81 GLU A N 1
ATOM 672 C CA . GLU A 1 81 ? 10.023 37.969 12.148 1 97.19 81 GLU A CA 1
ATOM 673 C C . GLU A 1 81 ? 10.445 39.281 12.805 1 97.19 81 GLU A C 1
ATOM 675 O O . GLU A 1 81 ? 10.977 39.281 13.922 1 97.19 81 GLU A O 1
ATOM 680 N N . THR A 1 82 ? 10.281 40.375 12.094 1 96.75 82 THR A N 1
ATOM 681 C CA . THR A 1 82 ? 10.414 41.719 12.641 1 96.75 82 THR A CA 1
ATOM 682 C C . THR A 1 82 ? 9.203 42.562 12.266 1 96.75 82 THR A C 1
ATOM 684 O O . THR A 1 82 ? 8.383 42.188 11.445 1 96.75 82 THR A O 1
ATOM 687 N N . SER A 1 83 ? 9.148 43.719 12.836 1 93.31 83 SER A N 1
ATOM 688 C CA . SER A 1 83 ? 8 44.594 12.594 1 93.31 83 SER A CA 1
ATOM 689 C C . SER A 1 83 ? 8 45.125 11.164 1 93.31 83 SER A C 1
ATOM 691 O O . SER A 1 83 ? 6.938 45.281 10.562 1 93.31 83 SER A O 1
ATOM 693 N N . ASN A 1 84 ? 9.195 45.312 10.602 1 92.62 84 ASN A N 1
ATOM 694 C CA . ASN A 1 84 ? 9.25 45.906 9.266 1 92.62 84 ASN A CA 1
ATOM 695 C C . ASN A 1 84 ? 9.562 44.844 8.203 1 92.62 84 ASN A C 1
ATOM 697 O O . ASN A 1 84 ? 9.727 45.188 7.027 1 92.62 84 ASN A O 1
ATOM 701 N N . GLY A 1 85 ? 9.742 43.562 8.617 1 93.25 85 GLY A N 1
ATOM 702 C CA . GLY A 1 85 ? 9.922 42.5 7.664 1 93.25 85 GLY A CA 1
ATOM 703 C C . GLY A 1 85 ? 11.359 42.312 7.219 1 93.25 85 GLY A C 1
ATOM 704 O O . GLY A 1 85 ? 11.656 41.5 6.348 1 93.25 85 GLY A O 1
ATOM 705 N N . GLU A 1 86 ? 12.227 43.125 7.836 1 95.31 86 GLU A N 1
ATOM 706 C CA . GLU A 1 86 ? 13.641 43.094 7.461 1 95.31 86 GLU A CA 1
ATOM 707 C C . GLU A 1 86 ? 14.508 42.688 8.648 1 95.31 86 GLU A C 1
ATOM 709 O O . GLU A 1 86 ? 14.227 43.062 9.789 1 95.31 86 GLU A O 1
ATOM 714 N N . PRO A 1 87 ? 15.555 41.938 8.328 1 97 87 PRO A N 1
ATOM 715 C CA . PRO A 1 87 ? 16.484 41.625 9.422 1 97 87 PRO A CA 1
ATOM 716 C C . PRO A 1 87 ? 17.156 42.875 9.977 1 97 87 PRO A C 1
ATOM 718 O O . PRO A 1 87 ? 17.484 43.812 9.219 1 97 87 PRO A O 1
ATOM 721 N N . ALA A 1 88 ? 17.406 42.938 11.273 1 95.88 88 ALA A N 1
ATOM 722 C CA . ALA A 1 88 ? 18.047 44.062 11.914 1 95.88 88 ALA A CA 1
ATOM 723 C C . ALA A 1 88 ? 19.516 44.156 11.547 1 95.88 88 ALA A C 1
ATOM 725 O O . ALA A 1 88 ? 20.094 45.25 11.508 1 95.88 88 ALA A O 1
ATOM 726 N N . GLN A 1 89 ? 20.109 43.062 11.398 1 96.88 89 GLN A N 1
ATOM 727 C CA . GLN A 1 89 ? 21.516 42.969 11.047 1 96.88 89 GLN A CA 1
ATOM 728 C C . GLN A 1 89 ? 21.766 41.906 9.984 1 96.88 89 GLN A C 1
ATOM 730 O O . GLN A 1 89 ? 21 40.938 9.875 1 96.88 89 GLN A O 1
ATOM 735 N N . VAL A 1 90 ? 22.703 42.156 9.172 1 97.62 90 VAL A N 1
ATOM 736 C CA . VAL A 1 90 ? 23.203 41.188 8.203 1 97.62 90 VAL A CA 1
ATOM 737 C C . VAL A 1 90 ? 24.703 40.938 8.422 1 97.62 90 VAL A C 1
ATOM 739 O O . VAL A 1 90 ? 25.5 41.875 8.344 1 97.62 90 VAL A O 1
ATOM 742 N N . LYS A 1 91 ? 25.094 39.781 8.742 1 98.25 91 LYS A N 1
ATOM 743 C CA . LYS A 1 91 ? 26.484 39.5 9.062 1 98.25 91 LYS A CA 1
ATOM 744 C C . LYS A 1 91 ? 26.984 38.312 8.266 1 98.25 91 LYS A C 1
ATOM 746 O O . LYS A 1 91 ? 26.219 37.375 7.977 1 98.25 91 LYS A O 1
ATOM 751 N N . ALA A 1 92 ? 28.234 38.406 7.984 1 97.69 92 ALA A N 1
ATOM 752 C CA . ALA A 1 92 ? 28.875 37.219 7.379 1 97.69 92 ALA A CA 1
ATOM 753 C C . ALA A 1 92 ? 29.094 36.125 8.414 1 97.69 92 ALA A C 1
ATOM 755 O O . ALA A 1 92 ? 29.562 36.406 9.523 1 97.69 92 ALA A O 1
ATOM 756 N N . LEU A 1 93 ? 28.703 34.906 8.133 1 96.75 93 LEU A N 1
ATOM 757 C CA . LEU A 1 93 ? 28.938 33.75 8.969 1 96.75 93 LEU A CA 1
ATOM 758 C C . LEU A 1 93 ? 28.984 32.469 8.133 1 96.75 93 LEU A C 1
ATOM 760 O O . LEU A 1 93 ? 27.984 32.094 7.508 1 96.75 93 LEU A O 1
ATOM 764 N N . LYS A 1 94 ? 30.141 31.812 8.195 1 96.44 94 LYS A N 1
ATOM 765 C CA . LYS A 1 94 ? 30.312 30.594 7.414 1 96.44 94 LYS A CA 1
ATOM 766 C C . LYS A 1 94 ? 29.422 29.469 7.941 1 96.44 94 LYS A C 1
ATOM 768 O O . LYS A 1 94 ? 29.266 29.312 9.148 1 96.44 94 LYS A O 1
ATOM 773 N N . GLY A 1 95 ? 28.812 28.672 6.961 1 97.12 95 GLY A N 1
ATOM 774 C CA . GLY A 1 95 ? 28.047 27.5 7.344 1 97.12 95 GLY A CA 1
ATOM 775 C C . GLY A 1 95 ? 26.578 27.781 7.559 1 97.12 95 GLY A C 1
ATOM 776 O O . GLY A 1 95 ? 25.844 26.922 8.023 1 97.12 95 GLY A O 1
ATOM 777 N N . VAL A 1 96 ? 26.156 28.984 7.332 1 97.94 96 VAL A N 1
ATOM 778 C CA . VAL A 1 96 ? 24.734 29.281 7.445 1 97.94 96 VAL A CA 1
ATOM 779 C C . VAL A 1 96 ? 24.234 29.906 6.145 1 97.94 96 VAL A C 1
ATOM 781 O O . VAL A 1 96 ? 25 30.469 5.379 1 97.94 96 VAL A O 1
ATOM 784 N N . THR A 1 97 ? 23.016 29.703 5.812 1 98.69 97 THR A N 1
ATOM 785 C CA . THR A 1 97 ? 22.344 30.312 4.668 1 98.69 97 THR A CA 1
ATOM 786 C C . THR A 1 97 ? 21.078 31.031 5.105 1 98.69 97 THR A C 1
ATOM 788 O O . THR A 1 97 ? 20.25 30.469 5.836 1 98.69 97 THR A O 1
ATOM 791 N N . SER A 1 98 ? 20.938 32.25 4.777 1 98.81 98 SER A N 1
ATOM 792 C CA . SER A 1 98 ? 19.75 33 5.105 1 98.81 98 SER A CA 1
ATOM 793 C C . SER A 1 98 ? 18.969 33.375 3.85 1 98.81 98 SER A C 1
ATOM 795 O O . SER A 1 98 ? 19.484 33.281 2.736 1 98.81 98 SER A O 1
ATOM 797 N N . GLY A 1 99 ? 17.75 33.625 3.992 1 98.25 99 GLY A N 1
ATOM 798 C CA . GLY A 1 99 ? 16.859 34.031 2.9 1 98.25 99 GLY A CA 1
ATOM 799 C C . GLY A 1 99 ? 15.523 34.562 3.375 1 98.25 99 GLY A C 1
ATOM 800 O O . GLY A 1 99 ? 15.344 34.844 4.562 1 98.25 99 GLY A O 1
ATOM 801 N N . TYR A 1 100 ? 14.648 34.781 2.447 1 97.19 100 TYR A N 1
ATOM 802 C CA . TYR A 1 100 ? 13.336 35.344 2.734 1 97.19 100 TYR A CA 1
ATOM 803 C C . TYR A 1 100 ? 12.227 34.375 2.381 1 97.19 100 TYR A C 1
ATOM 805 O O . TYR A 1 100 ? 12.43 33.438 1.591 1 97.19 100 TYR A O 1
ATOM 813 N N . SER A 1 101 ? 11.102 34.562 3.049 1 95.62 101 SER A N 1
ATOM 814 C CA . SER A 1 101 ? 9.906 33.812 2.686 1 95.62 101 SER A CA 1
ATOM 815 C C . SER A 1 101 ? 9.484 34.094 1.25 1 95.62 101 SER A C 1
ATOM 817 O O . SER A 1 101 ? 9.742 35.188 0.729 1 95.62 101 SER A O 1
ATOM 819 N N . LEU A 1 102 ? 8.805 33.125 0.661 1 93.5 102 LEU A N 1
ATOM 820 C CA . LEU A 1 102 ? 8.367 33.25 -0.721 1 93.5 102 LEU A CA 1
ATOM 821 C C . LEU A 1 102 ? 6.91 33.719 -0.779 1 93.5 102 LEU A C 1
ATOM 823 O O . LEU A 1 102 ? 6.25 33.562 -1.81 1 93.5 102 LEU A O 1
ATOM 827 N N . LYS A 1 103 ? 6.375 34.219 0.242 1 89.94 103 LYS A N 1
ATOM 828 C CA . LYS A 1 103 ? 4.973 34.625 0.315 1 89.94 103 LYS A CA 1
ATOM 829 C C . LYS A 1 103 ? 4.637 35.656 -0.76 1 89.94 103 LYS A C 1
ATOM 831 O O . LYS A 1 103 ? 3.527 35.656 -1.302 1 89.94 103 LYS A O 1
ATOM 836 N N . ALA A 1 104 ? 5.559 36.438 -1.056 1 88.81 104 ALA A N 1
ATOM 837 C CA . ALA A 1 104 ? 5.34 37.5 -2.029 1 88.81 104 ALA A CA 1
ATOM 838 C C . ALA A 1 104 ? 5.547 37 -3.453 1 88.81 104 ALA A C 1
ATOM 840 O O . ALA A 1 104 ? 5.312 37.719 -4.418 1 88.81 104 ALA A O 1
ATOM 841 N N . CYS A 1 105 ? 5.941 35.75 -3.49 1 88.69 105 CYS A N 1
ATOM 842 C CA . CYS A 1 105 ? 6.234 35.219 -4.812 1 88.69 105 CYS A CA 1
ATOM 843 C C . CYS A 1 105 ? 4.984 34.594 -5.445 1 88.69 105 CYS A C 1
ATOM 845 O O . CYS A 1 105 ? 4.078 34.156 -4.738 1 88.69 105 CYS A O 1
ATOM 847 N N . HIS A 1 106 ? 4.609 34.656 -6.754 1 74.75 106 HIS A N 1
ATOM 848 C CA . HIS A 1 106 ? 3.377 34.312 -7.441 1 74.75 106 HIS A CA 1
ATOM 849 C C . HIS A 1 106 ? 3.285 32.781 -7.633 1 74.75 106 HIS A C 1
ATOM 851 O O . HIS A 1 106 ? 2.193 32.25 -7.816 1 74.75 106 HIS A O 1
ATOM 857 N N . ASP A 1 107 ? 4.293 32.031 -7.445 1 65.69 107 ASP A N 1
ATOM 858 C CA . ASP A 1 107 ? 4.195 30.578 -7.664 1 65.69 107 ASP A CA 1
ATOM 859 C C . ASP A 1 107 ? 3.926 29.844 -6.355 1 65.69 107 ASP A C 1
ATOM 861 O O . ASP A 1 107 ? 4.742 29.875 -5.434 1 65.69 107 ASP A O 1
ATOM 865 N N . HIS A 1 108 ? 2.646 29.281 -6.332 1 69.69 108 HIS A N 1
ATOM 866 C CA . HIS A 1 108 ? 2.25 28.641 -5.09 1 69.69 108 HIS A CA 1
ATOM 867 C C . HIS A 1 108 ? 2.08 27.125 -5.285 1 69.69 108 HIS A C 1
ATOM 869 O O . HIS A 1 108 ? 1.31 26.484 -4.566 1 69.69 108 HIS A O 1
ATOM 875 N N . SER A 1 109 ? 2.91 26.562 -6.16 1 70.25 109 SER A N 1
ATOM 876 C CA . SER A 1 109 ? 2.777 25.125 -6.395 1 70.25 109 SER A CA 1
ATOM 877 C C . SER A 1 109 ? 3.277 24.328 -5.199 1 70.25 109 SER A C 1
ATOM 879 O O . SER A 1 109 ? 4.066 24.828 -4.395 1 70.25 109 SER A O 1
ATOM 881 N N . ALA A 1 110 ? 2.668 23.109 -5.047 1 78.12 110 ALA A N 1
ATOM 882 C CA . ALA A 1 110 ? 3.137 22.188 -4.012 1 78.12 110 ALA A CA 1
ATOM 883 C C . ALA A 1 110 ? 4.633 21.922 -4.156 1 78.12 110 ALA A C 1
ATOM 885 O O . ALA A 1 110 ? 5.141 21.781 -5.27 1 78.12 110 ALA A O 1
ATOM 886 N N . PRO A 1 111 ? 5.254 21.938 -3.074 1 84.81 111 PRO A N 1
ATOM 887 C CA . PRO A 1 111 ? 6.703 21.75 -3.141 1 84.81 111 PRO A CA 1
ATOM 888 C C . PRO A 1 111 ? 7.098 20.344 -3.574 1 84.81 111 PRO A C 1
ATOM 890 O O . PRO A 1 111 ? 6.371 19.375 -3.303 1 84.81 111 PRO A O 1
ATOM 893 N N . CYS A 1 112 ? 8.141 20.25 -4.309 1 89.62 112 CYS A N 1
ATOM 894 C CA . CYS A 1 112 ? 8.789 19 -4.707 1 89.62 112 CYS A CA 1
ATOM 895 C C . CYS A 1 112 ? 10.242 18.969 -4.242 1 89.62 112 CYS A C 1
ATOM 897 O O . CYS A 1 112 ? 11.055 19.781 -4.688 1 89.62 112 CYS A O 1
ATOM 899 N N . PHE A 1 113 ? 10.461 18.094 -3.299 1 93.62 113 PHE A N 1
ATOM 900 C CA . PHE A 1 113 ? 11.812 17.938 -2.777 1 93.62 113 PHE A CA 1
ATOM 901 C C . PHE A 1 113 ? 12.492 16.719 -3.395 1 93.62 113 PHE A C 1
ATOM 903 O O . PHE A 1 113 ? 12.258 15.586 -2.965 1 93.62 113 PHE A O 1
ATOM 910 N N . THR A 1 114 ? 13.398 16.891 -4.316 1 93.69 114 THR A N 1
ATOM 911 C CA . THR A 1 114 ? 13.961 15.781 -5.078 1 93.69 114 THR A CA 1
ATOM 912 C C . THR A 1 114 ? 15.336 15.391 -4.543 1 93.69 114 THR A C 1
ATOM 914 O O . THR A 1 114 ? 15.859 14.336 -4.887 1 93.69 114 THR A O 1
ATOM 917 N N . ARG A 1 115 ? 15.852 16.203 -3.746 1 94.62 115 ARG A N 1
ATOM 918 C CA . ARG A 1 115 ? 17.234 16.016 -3.301 1 94.62 115 ARG A CA 1
ATOM 919 C C . ARG A 1 115 ? 17.344 14.797 -2.383 1 94.62 115 ARG A C 1
ATOM 921 O O . ARG A 1 115 ? 16.484 14.594 -1.515 1 94.62 115 ARG A O 1
ATOM 928 N N . LYS A 1 116 ? 18.344 14.039 -2.611 1 96.69 116 LYS A N 1
ATOM 929 C CA . LYS A 1 116 ? 18.75 12.969 -1.709 1 96.69 116 LYS A CA 1
ATOM 930 C C . LYS A 1 116 ? 19.734 13.477 -0.66 1 96.69 116 LYS A C 1
ATOM 932 O O . LYS A 1 116 ? 20.625 14.273 -0.972 1 96.69 116 LYS A O 1
ATOM 937 N N . TYR A 1 117 ? 19.625 13.07 0.598 1 98.25 117 TYR A N 1
ATOM 938 C CA . TYR A 1 117 ? 20.5 13.5 1.676 1 98.25 117 TYR A CA 1
ATOM 939 C C . TYR A 1 117 ? 21.328 12.336 2.213 1 98.25 117 TYR A C 1
ATOM 941 O O . TYR A 1 117 ? 20.828 11.539 3.012 1 98.25 117 TYR A O 1
ATOM 949 N N . SER A 1 1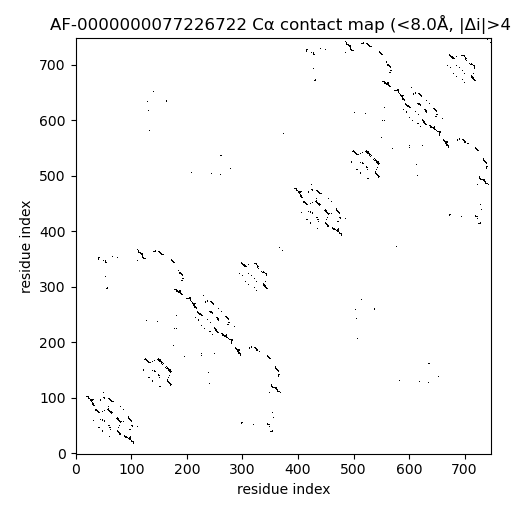18 ? 22.562 12.266 1.812 1 97.62 118 SER A N 1
ATOM 950 C CA . SER A 1 118 ? 23.469 11.234 2.307 1 97.62 118 SER A CA 1
ATOM 951 C C . SER A 1 118 ? 23.969 11.562 3.707 1 97.62 118 SER A C 1
ATOM 953 O O . SER A 1 118 ? 24.188 12.734 4.039 1 97.62 118 SER A O 1
ATOM 955 N N . ASN A 1 119 ? 24.188 10.555 4.508 1 97.44 119 ASN A N 1
ATOM 956 C CA . ASN A 1 119 ? 24.672 10.68 5.879 1 97.44 119 ASN A CA 1
ATOM 957 C C . ASN A 1 119 ? 23.781 11.594 6.707 1 97.44 119 ASN A C 1
ATOM 959 O O . ASN A 1 119 ? 24.266 12.422 7.473 1 97.44 119 ASN A O 1
ATOM 963 N N . ARG A 1 120 ? 22.531 11.484 6.445 1 97.88 120 ARG A N 1
ATOM 964 C CA . ARG A 1 120 ? 21.5 12.258 7.141 1 97.88 120 ARG A CA 1
ATOM 965 C C . ARG A 1 120 ? 20.328 11.375 7.543 1 97.88 120 ARG A C 1
ATOM 967 O O . ARG A 1 120 ? 19.844 10.578 6.742 1 97.88 120 ARG A O 1
ATOM 974 N N . ASP A 1 121 ? 19.938 11.484 8.758 1 98.19 121 ASP A N 1
ATOM 975 C CA . ASP A 1 121 ? 18.812 10.727 9.305 1 98.19 121 ASP A CA 1
ATOM 976 C C . ASP A 1 121 ? 17.641 11.641 9.641 1 98.19 121 ASP A C 1
ATOM 978 O O . ASP A 1 121 ? 17.781 12.578 10.438 1 98.19 121 ASP A O 1
ATOM 982 N N . PHE A 1 122 ? 16.516 11.492 8.906 1 98.69 122 PHE A N 1
ATOM 983 C CA . PHE A 1 122 ? 15.258 12.078 9.344 1 98.69 122 PHE A CA 1
ATOM 984 C C . PHE A 1 122 ? 14.664 11.281 10.5 1 98.69 122 PHE A C 1
ATOM 986 O O . PHE A 1 122 ? 13.836 10.391 10.289 1 98.69 122 PHE A O 1
ATOM 993 N N . PHE A 1 123 ? 15 11.672 11.633 1 98.12 123 PHE A N 1
ATOM 994 C CA . PHE A 1 123 ? 14.781 10.836 12.805 1 98.12 123 PHE A CA 1
ATOM 995 C C . PHE A 1 123 ? 13.367 11.008 13.336 1 98.12 123 PHE A C 1
ATOM 997 O O . PHE A 1 123 ? 12.922 12.133 13.586 1 98.12 123 PHE A O 1
ATOM 1004 N N . GLY A 1 124 ? 12.648 9.844 13.406 1 97.44 124 GLY A N 1
ATOM 1005 C CA . GLY A 1 124 ? 11.312 9.844 13.984 1 97.44 124 GLY A CA 1
ATOM 1006 C C . GLY A 1 124 ? 10.211 9.727 12.945 1 97.44 124 GLY A C 1
ATOM 1007 O O . GLY A 1 124 ? 10.492 9.648 11.75 1 97.44 124 GLY A O 1
ATOM 1008 N N . ALA A 1 125 ? 8.883 9.531 13.414 1 97.31 125 ALA A N 1
ATOM 1009 C CA . ALA A 1 125 ? 7.664 9.547 12.617 1 97.31 125 ALA A CA 1
ATOM 1010 C C . ALA A 1 125 ? 7.566 8.289 11.75 1 97.31 125 ALA A C 1
ATOM 1012 O O . ALA A 1 125 ? 6.992 8.32 10.656 1 97.31 125 ALA A O 1
ATOM 1013 N N . ASP A 1 126 ? 8.242 7.215 12.195 1 97.62 126 ASP A N 1
ATOM 1014 C CA . ASP A 1 126 ? 8.203 5.941 11.484 1 97.62 126 ASP A CA 1
ATOM 1015 C C . ASP A 1 126 ? 6.836 5.27 11.633 1 97.62 126 ASP A C 1
ATOM 1017 O O . ASP A 1 126 ? 6.293 5.191 12.734 1 97.62 126 ASP A O 1
ATOM 1021 N N . TYR A 1 127 ? 6.254 4.77 10.555 1 96.38 127 TYR A N 1
ATOM 1022 C CA . TYR A 1 127 ? 5.004 4.035 10.711 1 96.38 127 TYR A CA 1
ATOM 1023 C C . TYR A 1 127 ? 5.082 2.674 10.031 1 96.38 127 TYR A C 1
ATOM 1025 O O . TYR A 1 127 ? 4.254 1.797 10.289 1 96.38 127 TYR A O 1
ATOM 1033 N N . ARG A 1 128 ? 6.078 2.518 9.156 1 96.06 128 ARG A N 1
ATOM 1034 C CA . ARG A 1 128 ? 6.273 1.261 8.445 1 96.06 128 ARG A CA 1
ATOM 1035 C C . ARG A 1 128 ? 7.727 1.088 8.023 1 96.06 128 ARG A C 1
ATOM 1037 O O . ARG A 1 128 ? 8.43 2.07 7.777 1 96.06 128 ARG A O 1
ATOM 1044 N N . SER A 1 129 ? 8.203 -0.145 8.016 1 97.25 129 SER A N 1
ATOM 1045 C CA . SER A 1 129 ? 9.555 -0.406 7.523 1 97.25 129 SER A CA 1
ATOM 1046 C C . SER A 1 129 ? 9.602 -1.692 6.707 1 97.25 129 SER A C 1
ATOM 1048 O O . SER A 1 129 ? 8.742 -2.564 6.859 1 97.25 129 SER A O 1
ATOM 1050 N N . LEU A 1 130 ? 10.414 -1.793 5.777 1 96.94 130 LEU A N 1
ATOM 1051 C CA . LEU A 1 130 ? 10.727 -2.951 4.945 1 96.94 130 LEU A CA 1
ATOM 1052 C C . LEU A 1 130 ? 12.172 -2.906 4.469 1 96.94 130 LEU A C 1
ATOM 1054 O O . LEU A 1 130 ? 12.906 -1.969 4.785 1 96.94 130 LEU A O 1
ATOM 1058 N N . PHE A 1 131 ? 12.641 -3.871 3.775 1 97.5 131 PHE A N 1
ATOM 1059 C CA . PHE A 1 131 ? 14.016 -3.908 3.283 1 97.5 131 PHE A CA 1
ATOM 1060 C C . PHE A 1 131 ? 14.055 -3.721 1.771 1 97.5 131 PHE A C 1
ATOM 1062 O O . PHE A 1 131 ? 13.242 -4.305 1.048 1 97.5 131 PHE A O 1
ATOM 1069 N N . THR A 1 132 ? 14.891 -2.863 1.294 1 97.31 132 THR A N 1
ATOM 1070 C CA . THR A 1 132 ? 15.055 -2.59 -0.128 1 97.31 132 THR A CA 1
ATOM 1071 C C . THR A 1 132 ? 16.531 -2.641 -0.52 1 97.31 132 THR A C 1
ATOM 1073 O O . THR A 1 132 ? 17.406 -2.43 0.319 1 97.31 132 THR A O 1
ATOM 1076 N N . PRO A 1 133 ? 16.797 -2.873 -1.801 1 96.62 133 PRO A N 1
ATOM 1077 C CA . PRO A 1 133 ? 18.203 -3.035 -2.215 1 96.62 133 PRO A CA 1
ATOM 1078 C C . PRO A 1 133 ? 18.984 -1.725 -2.174 1 96.62 133 PRO A C 1
ATOM 1080 O O . PRO A 1 133 ? 20.203 -1.737 -2.037 1 96.62 133 PRO A O 1
ATOM 1083 N N . ASP A 1 134 ? 18.297 -0.609 -2.369 1 96.81 134 ASP A N 1
ATOM 1084 C CA . ASP A 1 134 ? 18.953 0.696 -2.373 1 96.81 134 ASP A CA 1
ATOM 1085 C C . ASP A 1 134 ? 17.984 1.804 -1.993 1 96.81 134 ASP A C 1
ATOM 1087 O O . ASP A 1 134 ? 16.797 1.541 -1.761 1 96.81 134 ASP A O 1
ATOM 1091 N N . TYR A 1 135 ? 18.531 3.018 -1.9 1 97.44 135 TYR A N 1
ATOM 1092 C CA . TYR A 1 135 ? 17.703 4.129 -1.453 1 97.44 135 TYR A CA 1
ATOM 1093 C C . TYR A 1 135 ? 16.672 4.504 -2.518 1 97.44 135 TYR A C 1
ATOM 1095 O O . TYR A 1 135 ? 15.586 4.984 -2.199 1 97.44 135 TYR A O 1
ATOM 1103 N N . LYS A 1 136 ? 17.031 4.301 -3.789 1 96.19 136 LYS A N 1
ATOM 1104 C CA . LYS A 1 136 ? 16.078 4.629 -4.855 1 96.19 136 LYS A CA 1
ATOM 1105 C C . LYS A 1 136 ? 14.836 3.756 -4.773 1 96.19 136 LYS A C 1
ATOM 1107 O O . LYS A 1 136 ? 13.719 4.242 -4.953 1 96.19 136 LYS A O 1
ATOM 1112 N N . SER A 1 137 ? 15.055 2.438 -4.5 1 96.06 137 SER A N 1
ATOM 1113 C CA . SER A 1 137 ? 13.93 1.529 -4.301 1 96.06 137 SER A CA 1
ATOM 1114 C C . SER A 1 137 ? 13.109 1.926 -3.078 1 96.06 137 SER A C 1
ATOM 1116 O O . SER A 1 137 ? 11.883 1.835 -3.092 1 96.06 137 SER A O 1
ATOM 1118 N N . CYS A 1 138 ? 13.797 2.348 -2.059 1 97.5 138 CYS A N 1
ATOM 1119 C CA . CYS A 1 138 ? 13.133 2.846 -0.862 1 97.5 138 CYS A CA 1
ATOM 1120 C C . CYS A 1 138 ? 12.281 4.07 -1.182 1 97.5 138 CYS A C 1
ATOM 1122 O O . CYS A 1 138 ? 11.109 4.137 -0.794 1 97.5 138 CYS A O 1
ATOM 1124 N N . GLN A 1 139 ? 12.844 5.012 -1.895 1 97.12 139 GLN A N 1
ATOM 1125 C CA . GLN A 1 139 ? 12.117 6.211 -2.291 1 97.12 139 GLN A CA 1
ATOM 1126 C C . GLN A 1 139 ? 10.898 5.859 -3.141 1 97.12 139 GLN A C 1
ATOM 1128 O O . GLN A 1 139 ? 9.836 6.48 -3.002 1 97.12 139 GLN A O 1
ATOM 1133 N N . LYS A 1 140 ? 11.055 4.91 -3.969 1 94.62 140 LYS A N 1
ATOM 1134 C CA . LYS A 1 140 ? 9.938 4.465 -4.793 1 94.62 140 LYS A CA 1
ATOM 1135 C C . LYS A 1 140 ? 8.812 3.898 -3.934 1 94.62 140 LYS A C 1
ATOM 1137 O O . LYS A 1 140 ? 7.637 4.203 -4.16 1 94.62 140 LYS A O 1
ATOM 1142 N N . GLU A 1 141 ? 9.203 3.041 -2.984 1 95.88 141 GLU A N 1
ATOM 1143 C CA . GLU A 1 141 ? 8.219 2.523 -2.037 1 95.88 141 GLU A CA 1
ATOM 1144 C C . GLU A 1 141 ? 7.488 3.656 -1.325 1 95.88 141 GLU A C 1
ATOM 1146 O O . GLU A 1 141 ? 6.262 3.621 -1.188 1 95.88 141 GLU A O 1
ATOM 1151 N N . CYS A 1 142 ? 8.195 4.629 -0.917 1 97.25 142 CYS A N 1
ATOM 1152 C CA . CYS A 1 142 ? 7.621 5.777 -0.222 1 97.25 142 CYS A CA 1
ATOM 1153 C C . CYS A 1 142 ? 6.68 6.555 -1.137 1 97.25 142 CYS A C 1
ATOM 1155 O O . CYS A 1 142 ? 5.59 6.949 -0.723 1 97.25 142 CYS A O 1
ATOM 1157 N N . THR A 1 143 ? 7.098 6.793 -2.32 1 95.12 143 THR A N 1
ATOM 1158 C CA . THR A 1 143 ? 6.32 7.57 -3.277 1 95.12 143 THR A CA 1
ATOM 1159 C C . THR A 1 143 ? 5.004 6.867 -3.602 1 95.12 143 THR A C 1
ATOM 1161 O O . THR A 1 143 ? 3.979 7.52 -3.795 1 95.12 143 THR A O 1
ATOM 1164 N N . ARG A 1 144 ? 4.996 5.586 -3.58 1 91.62 144 ARG A N 1
ATOM 1165 C CA . ARG A 1 144 ? 3.809 4.805 -3.914 1 91.62 144 ARG A CA 1
ATOM 1166 C C . ARG A 1 144 ? 2.834 4.762 -2.742 1 91.62 144 ARG A C 1
ATOM 1168 O O . ARG A 1 144 ? 1.623 4.645 -2.939 1 91.62 144 ARG A O 1
ATOM 1175 N N . ASP A 1 145 ? 3.369 4.766 -1.579 1 93.31 145 ASP A N 1
ATOM 1176 C CA . ASP A 1 145 ? 2.547 4.75 -0.372 1 93.31 145 ASP A CA 1
ATOM 1177 C C . ASP A 1 145 ? 1.973 6.133 -0.08 1 93.31 145 ASP A C 1
ATOM 1179 O O . ASP A 1 145 ? 2.711 7.062 0.259 1 93.31 145 ASP A O 1
ATOM 1183 N N . PRO A 1 146 ? 0.711 6.293 -0.115 1 90.31 146 PRO A N 1
ATOM 1184 C CA . PRO A 1 146 ? 0.12 7.621 0.044 1 90.31 146 PRO A CA 1
ATOM 1185 C C . PRO A 1 146 ? 0.394 8.227 1.418 1 90.31 146 PRO A C 1
ATOM 1187 O O . PRO A 1 146 ? 0.347 9.453 1.576 1 90.31 146 PRO A O 1
ATOM 1190 N N . GLY A 1 147 ? 0.631 7.453 2.389 1 93.44 147 GLY A N 1
ATOM 1191 C CA . GLY A 1 147 ? 0.884 7.953 3.73 1 93.44 147 GLY A CA 1
ATOM 1192 C C . GLY A 1 147 ? 2.322 8.383 3.945 1 93.44 147 GLY A C 1
ATOM 1193 O O . GLY A 1 147 ? 2.621 9.125 4.887 1 93.44 147 GLY A O 1
ATOM 1194 N N . CYS A 1 148 ? 3.199 7.984 3.098 1 97.12 148 CYS A N 1
ATOM 1195 C CA . CYS A 1 148 ? 4.625 8.227 3.295 1 97.12 148 CYS A CA 1
ATOM 1196 C C . CYS A 1 148 ? 5.016 9.609 2.783 1 97.12 148 CYS A C 1
ATOM 1198 O O . CYS A 1 148 ? 4.766 9.938 1.624 1 97.12 148 CYS A O 1
ATOM 1200 N N . GLN A 1 149 ? 5.613 10.391 3.607 1 97.31 149 GLN A N 1
ATOM 1201 C CA . GLN A 1 149 ? 6.012 11.734 3.215 1 97.31 149 GLN A CA 1
ATOM 1202 C C . GLN A 1 149 ? 7.523 11.828 3.029 1 97.31 149 GLN A C 1
ATOM 1204 O O . GLN A 1 149 ? 8.008 12.578 2.172 1 97.31 149 GLN A O 1
ATOM 1209 N N . PHE A 1 150 ? 8.289 11.133 3.779 1 98.5 150 PHE A N 1
ATOM 1210 C CA . PHE A 1 150 ? 9.742 11.031 3.654 1 98.5 150 PHE A CA 1
ATOM 1211 C C . PHE A 1 150 ? 10.234 9.688 4.164 1 98.5 150 PHE A C 1
ATOM 1213 O O . PHE A 1 150 ? 9.453 8.883 4.676 1 98.5 150 PHE A O 1
ATOM 1220 N N . PHE A 1 151 ? 11.508 9.383 3.887 1 98.81 151 PHE A N 1
ATOM 1221 C CA . PHE A 1 151 ? 12.039 8.07 4.234 1 98.81 151 PHE A CA 1
ATOM 1222 C C . PHE A 1 151 ? 13.484 8.18 4.699 1 98.81 151 PHE A C 1
ATOM 1224 O O . PHE A 1 151 ? 14.141 9.203 4.484 1 98.81 151 PHE A O 1
ATOM 1231 N N . THR A 1 152 ? 13.938 7.246 5.465 1 98.94 152 THR A N 1
ATOM 1232 C CA . THR A 1 152 ? 15.344 7.02 5.773 1 98.94 152 THR A CA 1
ATOM 1233 C C . THR A 1 152 ? 15.742 5.582 5.445 1 98.94 152 THR A C 1
ATOM 1235 O O . THR A 1 152 ? 15.047 4.637 5.82 1 98.94 152 THR A O 1
ATOM 1238 N N . TRP A 1 153 ? 16.75 5.41 4.699 1 98.81 153 TRP A N 1
ATOM 1239 C CA . TRP A 1 153 ? 17.297 4.117 4.297 1 98.81 153 TRP A CA 1
ATOM 1240 C C . TRP A 1 153 ? 18.703 3.92 4.855 1 98.81 153 TRP A C 1
ATOM 1242 O O . TRP A 1 153 ? 19.516 4.844 4.844 1 98.81 153 TRP A O 1
ATOM 1252 N N . VAL A 1 154 ? 19 2.721 5.32 1 98.44 154 VAL A N 1
ATOM 1253 C CA . VAL A 1 154 ? 20.312 2.439 5.898 1 98.44 154 VAL A CA 1
ATOM 1254 C C . VAL A 1 154 ? 21.109 1.547 4.957 1 98.44 154 VAL A C 1
ATOM 1256 O O . VAL A 1 154 ? 20.609 0.523 4.484 1 98.44 154 VAL A O 1
ATOM 1259 N N . ASN A 1 155 ? 22.344 1.966 4.652 1 97.94 155 ASN A N 1
ATOM 1260 C CA . ASN A 1 155 ? 23.109 1.23 3.654 1 97.94 155 ASN A CA 1
ATOM 1261 C C . ASN A 1 155 ? 23.891 0.076 4.281 1 97.94 155 ASN A C 1
ATOM 1263 O O . ASN A 1 155 ? 23.703 -0.237 5.457 1 97.94 155 ASN A O 1
ATOM 1267 N N . ARG A 1 156 ? 24.75 -0.616 3.51 1 97.19 156 ARG A N 1
ATOM 1268 C CA . ARG A 1 156 ? 25.391 -1.879 3.863 1 97.19 156 ARG A CA 1
ATOM 1269 C C . ARG A 1 156 ? 26.469 -1.666 4.91 1 97.19 156 ARG A C 1
ATOM 1271 O O . ARG A 1 156 ? 26.969 -2.627 5.508 1 97.19 156 ARG A O 1
ATOM 1278 N N . LEU A 1 157 ? 26.875 -0.446 5.188 1 98 157 LEU A N 1
ATOM 1279 C CA . LEU A 1 157 ? 28 -0.176 6.066 1 98 157 LEU A CA 1
ATOM 1280 C C . LEU A 1 157 ? 27.516 0.241 7.453 1 98 157 LEU A C 1
ATOM 1282 O O . LEU A 1 157 ? 28.328 0.521 8.336 1 98 157 LEU A O 1
ATOM 1286 N N . TYR A 1 158 ? 26.234 0.329 7.641 1 98 158 TYR A N 1
ATOM 1287 C CA . TYR A 1 158 ? 25.672 0.74 8.93 1 98 158 TYR A CA 1
ATOM 1288 C C . TYR A 1 158 ? 26.156 -0.181 10.047 1 98 158 TYR A C 1
ATOM 1290 O O . TYR A 1 158 ? 26.25 -1.396 9.852 1 98 158 TYR A O 1
ATOM 1298 N N . PRO A 1 159 ? 26.375 0.319 11.219 1 97.5 159 PRO A N 1
ATOM 1299 C CA . PRO A 1 159 ? 26.969 -0.477 12.297 1 97.5 159 PRO A CA 1
ATOM 1300 C C . PRO A 1 159 ? 26.078 -1.619 12.75 1 97.5 159 PRO A C 1
ATOM 1302 O O . PRO A 1 159 ? 26.547 -2.742 12.953 1 97.5 159 PRO A O 1
ATOM 1305 N N . ASP A 1 160 ? 24.844 -1.35 13.008 1 97.56 160 ASP A N 1
ATOM 1306 C CA . ASP A 1 160 ? 23.891 -2.414 13.336 1 97.56 160 ASP A CA 1
ATOM 1307 C C . ASP A 1 160 ? 23.578 -3.268 12.109 1 97.56 160 ASP A C 1
ATOM 1309 O O . ASP A 1 160 ? 22.797 -2.863 11.25 1 97.56 160 ASP A O 1
ATOM 1313 N N . THR A 1 161 ? 24.094 -4.438 12.039 1 97.06 161 THR A N 1
ATOM 1314 C CA . THR A 1 161 ? 24.031 -5.281 10.844 1 97.06 161 THR A CA 1
ATOM 1315 C C . THR A 1 161 ? 22.609 -5.797 10.625 1 97.06 161 THR A C 1
ATOM 1317 O O . THR A 1 161 ? 22.266 -6.211 9.516 1 97.06 161 THR A O 1
ATOM 1320 N N . THR A 1 162 ? 21.781 -5.785 11.594 1 96.94 162 THR A N 1
ATOM 1321 C CA . THR A 1 162 ? 20.469 -6.398 11.5 1 96.94 162 THR A CA 1
ATOM 1322 C C . THR A 1 162 ? 19.469 -5.457 10.812 1 96.94 162 THR A C 1
ATOM 1324 O O . THR A 1 162 ? 18.375 -5.867 10.438 1 96.94 162 THR A O 1
ATOM 1327 N N . ILE A 1 163 ? 19.812 -4.188 10.602 1 97.88 163 ILE A N 1
ATOM 1328 C CA . ILE A 1 163 ? 18.875 -3.273 9.969 1 97.88 163 ILE A CA 1
ATOM 1329 C C . ILE A 1 163 ? 19.469 -2.709 8.688 1 97.88 163 ILE A C 1
ATOM 1331 O O . ILE A 1 163 ? 18.953 -1.742 8.125 1 97.88 163 ILE A O 1
ATOM 1335 N N . ARG A 1 164 ? 20.609 -3.281 8.281 1 98.19 164 ARG A N 1
ATOM 1336 C CA . ARG A 1 164 ? 21.156 -2.871 6.988 1 98.19 164 ARG A CA 1
ATOM 1337 C C . ARG A 1 164 ? 20.141 -3.105 5.867 1 98.19 164 ARG A C 1
ATOM 1339 O O . ARG A 1 164 ? 19.453 -4.125 5.852 1 98.19 164 ARG A O 1
ATOM 1346 N N . PHE A 1 165 ? 20 -2.189 4.949 1 98.12 165 PHE A N 1
ATOM 1347 C CA . PHE A 1 165 ? 19.109 -2.174 3.795 1 98.12 165 PHE A CA 1
ATOM 1348 C C . PHE A 1 165 ? 17.672 -1.88 4.219 1 98.12 165 PHE A C 1
ATOM 1350 O O . PHE A 1 165 ? 16.75 -1.973 3.408 1 98.12 165 PHE A O 1
ATOM 1357 N N . LYS A 1 166 ? 17.5 -1.501 5.477 1 98.12 166 LYS A N 1
ATOM 1358 C CA . LYS A 1 166 ? 16.156 -1.209 5.973 1 98.12 166 LYS A CA 1
ATOM 1359 C C . LYS A 1 166 ? 15.672 0.146 5.469 1 98.12 166 LYS A C 1
ATOM 1361 O O . LYS A 1 166 ? 16.422 1.123 5.477 1 98.12 166 LYS A O 1
ATOM 1366 N N . CYS A 1 167 ? 14.516 0.159 4.953 1 98.44 167 CYS A N 1
ATOM 1367 C CA . CYS A 1 167 ? 13.797 1.353 4.516 1 98.44 167 CYS A CA 1
ATOM 1368 C C . CYS A 1 167 ? 12.734 1.752 5.531 1 98.44 167 CYS A C 1
ATOM 1370 O O . CYS A 1 167 ? 11.797 0.995 5.781 1 98.44 167 CYS A O 1
ATOM 1372 N N . HIS A 1 168 ? 12.859 2.908 6.121 1 98.75 168 HIS A N 1
ATOM 1373 C CA . HIS A 1 168 ? 11.891 3.443 7.074 1 98.75 168 HIS A CA 1
ATOM 1374 C C . HIS A 1 168 ? 10.953 4.441 6.402 1 98.75 168 HIS A C 1
ATOM 1376 O O . HIS A 1 168 ? 11.398 5.492 5.93 1 98.75 168 HIS A O 1
ATOM 1382 N N . LEU A 1 169 ? 9.695 4.113 6.324 1 98.62 169 LEU A N 1
ATOM 1383 C CA . LEU A 1 169 ? 8.688 5.035 5.816 1 98.62 169 LEU A CA 1
ATOM 1384 C C . LEU A 1 169 ? 8.133 5.906 6.938 1 98.62 169 LEU A C 1
ATOM 1386 O O . LEU A 1 169 ? 7.832 5.41 8.023 1 98.62 169 LEU A O 1
ATOM 1390 N N . LYS A 1 170 ? 8.016 7.172 6.602 1 98.69 170 LYS A N 1
ATOM 1391 C CA . LYS A 1 170 ? 7.734 8.117 7.68 1 98.69 170 LYS A CA 1
ATOM 1392 C C . LYS A 1 170 ? 6.602 9.07 7.293 1 98.69 170 LYS A C 1
ATOM 1394 O O . LYS A 1 170 ? 6.422 9.383 6.117 1 98.69 170 LYS A O 1
ATOM 1399 N N . PHE A 1 171 ? 5.887 9.492 8.391 1 97.5 171 PHE A N 1
ATOM 1400 C CA . PHE A 1 171 ? 4.664 10.266 8.195 1 97.5 171 PHE A CA 1
ATOM 1401 C C . PHE A 1 171 ? 4.863 11.711 8.625 1 97.5 171 PHE A C 1
ATOM 1403 O O . PHE A 1 171 ? 5.637 11.992 9.539 1 97.5 171 PHE A O 1
ATOM 1410 N N . SER A 1 172 ? 4.188 12.602 7.879 1 95.44 172 SER A N 1
ATOM 1411 C CA . SER A 1 172 ? 4.023 14.008 8.227 1 95.44 172 SER A CA 1
ATOM 1412 C C . SER A 1 172 ? 2.637 14.516 7.844 1 95.44 172 SER A C 1
ATOM 1414 O O . SER A 1 172 ? 2.119 14.172 6.777 1 95.44 172 SER A O 1
ATOM 1416 N N . TRP A 1 173 ? 2.035 15.273 8.711 1 91.5 173 TRP A N 1
ATOM 1417 C CA . TRP A 1 173 ? 0.716 15.82 8.406 1 91.5 173 TRP A CA 1
ATOM 1418 C C . TRP A 1 173 ? 0.776 16.75 7.207 1 91.5 173 TRP A C 1
ATOM 1420 O O . TRP A 1 173 ? 1.628 17.641 7.148 1 91.5 173 TRP A O 1
ATOM 1430 N N . THR A 1 174 ? -0.111 16.484 6.301 1 86.56 174 THR A N 1
ATOM 1431 C CA . THR A 1 174 ? -0.166 17.344 5.117 1 86.56 174 THR A CA 1
ATOM 1432 C C . THR A 1 174 ? -1.508 18.062 5.035 1 86.56 174 THR A C 1
ATOM 1434 O O . THR A 1 174 ? -1.806 18.719 4.031 1 86.56 174 THR A O 1
ATOM 1437 N N . VAL A 1 175 ? -2.328 17.844 6.016 1 86.5 175 VAL A N 1
ATOM 1438 C CA . VAL A 1 175 ? -3.598 18.562 6.133 1 86.5 175 VAL A CA 1
ATOM 1439 C C . VAL A 1 175 ? -3.551 19.516 7.32 1 86.5 175 VAL A C 1
ATOM 1441 O O . VAL A 1 175 ? -2.809 19.281 8.281 1 86.5 175 VAL A O 1
ATOM 1444 N N . PRO A 1 176 ? -4.324 20.531 7.145 1 82.25 176 PRO A N 1
ATOM 1445 C CA . PRO A 1 176 ? -4.277 21.516 8.234 1 82.25 176 PRO A CA 1
ATOM 1446 C C . PRO A 1 176 ? -4.742 20.938 9.57 1 82.25 176 PRO A C 1
ATOM 1448 O O . PRO A 1 176 ? -5.883 20.469 9.68 1 82.25 176 PRO A O 1
ATOM 1451 N N . LEU A 1 177 ? -3.703 20.812 10.438 1 78.5 177 LEU A N 1
ATOM 1452 C CA . LEU A 1 177 ? -4.055 20.516 11.82 1 78.5 177 LEU A CA 1
ATOM 1453 C C . LEU A 1 177 ? -4.469 21.781 12.562 1 78.5 177 LEU A C 1
ATOM 1455 O O . LEU A 1 177 ? -4.023 22.891 12.219 1 78.5 177 LEU A O 1
ATOM 1459 N N . HIS A 1 178 ? -5.609 21.766 13.219 1 67.56 178 HIS A N 1
ATOM 1460 C CA . HIS A 1 178 ? -5.785 22.938 14.078 1 67.56 178 HIS A CA 1
ATOM 1461 C C . HIS A 1 178 ? -5.145 22.703 15.445 1 67.56 178 HIS A C 1
ATOM 1463 O O . HIS A 1 178 ? -5.383 21.688 16.078 1 67.56 178 HIS A O 1
ATOM 1469 N N . PRO A 1 179 ? -4.035 23.422 15.789 1 63.44 179 PRO A N 1
ATOM 1470 C CA . PRO A 1 179 ? -3.336 23.109 17.031 1 63.44 179 PRO A CA 1
ATOM 1471 C C . PRO A 1 179 ? -4.273 23.047 18.234 1 63.44 179 PRO A C 1
ATOM 1473 O O . PRO A 1 179 ? -4.168 22.141 19.062 1 63.44 179 PRO A O 1
ATOM 1476 N N . VAL A 1 180 ? -5.203 24.094 18.469 1 80.5 180 VAL A N 1
ATOM 1477 C CA . VAL A 1 180 ? -5.957 24.094 19.719 1 80.5 180 VAL A CA 1
ATOM 1478 C C . VAL A 1 180 ? -7.371 24.609 19.469 1 80.5 180 VAL A C 1
ATOM 1480 O O . VAL A 1 180 ? -7.559 25.781 19.125 1 80.5 180 VAL A O 1
ATOM 1483 N N . VAL A 1 181 ? -8.281 23.688 19.516 1 86.62 181 VAL A N 1
ATOM 1484 C CA . VAL A 1 181 ? -9.695 24.047 19.438 1 86.62 181 VAL A CA 1
ATOM 1485 C C . VAL A 1 181 ? -10.234 24.281 20.859 1 86.62 181 VAL A C 1
ATOM 1487 O O . VAL A 1 181 ? -10.109 23.406 21.719 1 86.62 181 VAL A O 1
ATOM 1490 N N . ARG A 1 182 ? -10.742 25.469 21.062 1 89.62 182 ARG A N 1
ATOM 1491 C CA . ARG A 1 182 ? -11.273 25.797 22.375 1 89.62 182 ARG A CA 1
ATOM 1492 C C . ARG A 1 182 ? -12.648 26.438 22.266 1 89.62 182 ARG A C 1
ATOM 1494 O O . ARG A 1 182 ? -12.906 27.234 21.344 1 89.62 182 ARG A O 1
ATOM 1501 N N . GLN A 1 183 ? -13.438 26.125 23.266 1 91.38 183 GLN A N 1
ATOM 1502 C CA . GLN A 1 183 ? -14.719 26.828 23.359 1 91.38 183 GLN A CA 1
ATOM 1503 C C . GLN A 1 183 ? -14.539 28.234 23.922 1 91.38 183 GLN A C 1
ATOM 1505 O O . GLN A 1 183 ? -13.852 28.422 24.922 1 91.38 183 GLN A O 1
ATOM 1510 N N . ARG A 1 184 ? -15.07 29.172 23.188 1 93.5 184 ARG A N 1
ATOM 1511 C CA . ARG A 1 184 ? -14.992 30.578 23.594 1 93.5 184 ARG A CA 1
ATOM 1512 C C . ARG A 1 184 ? -16.156 31.375 23.031 1 93.5 184 ARG A C 1
ATOM 1514 O O . ARG A 1 184 ? -16.25 31.578 21.828 1 93.5 184 ARG A O 1
ATOM 1521 N N . VAL A 1 185 ? -16.938 31.891 23.938 1 94.25 185 VAL A N 1
ATOM 1522 C CA . VAL A 1 185 ? -18.125 32.656 23.547 1 94.25 185 VAL A CA 1
ATOM 1523 C C . VAL A 1 185 ? -17.703 33.875 22.734 1 94.25 185 VAL A C 1
ATOM 1525 O O . VAL A 1 185 ? -16.734 34.562 23.078 1 94.25 185 VAL A O 1
ATOM 1528 N N . GLY A 1 186 ? -18.469 34.156 21.672 1 96.62 186 GLY A N 1
ATOM 1529 C CA . GLY A 1 186 ? -18.25 35.344 20.875 1 96.62 186 GLY A CA 1
ATOM 1530 C C . GLY A 1 186 ? -17.312 35.125 19.703 1 96.62 186 GLY A C 1
ATOM 1531 O O . GLY A 1 186 ? -17.078 36.031 18.906 1 96.62 186 GLY A O 1
ATOM 1532 N N . LEU A 1 187 ? -16.734 33.969 19.641 1 97 187 LEU A N 1
ATOM 1533 C CA . LEU A 1 187 ? -15.828 33.656 18.531 1 97 187 LEU A CA 1
ATOM 1534 C C . LEU A 1 187 ? -16.469 32.656 17.578 1 97 187 LEU A C 1
ATOM 1536 O O . LEU A 1 187 ? -17.234 31.781 18 1 97 187 LEU A O 1
ATOM 1540 N N . ILE A 1 188 ? -16.25 32.844 16.281 1 97.31 188 ILE A N 1
ATOM 1541 C CA . ILE A 1 188 ? -16.703 31.938 15.227 1 97.31 188 ILE A CA 1
ATOM 1542 C C . ILE A 1 188 ? -15.5 31.5 14.383 1 97.31 188 ILE A C 1
ATOM 1544 O O . ILE A 1 188 ? -14.75 32.344 13.883 1 97.31 188 ILE A O 1
ATOM 1548 N N . SER A 1 189 ? -15.305 30.219 14.312 1 95.44 189 SER A N 1
ATOM 1549 C CA . SER A 1 189 ? -14.18 29.734 13.516 1 95.44 189 SER A CA 1
ATOM 1550 C C . SER A 1 189 ? -14.672 28.891 12.336 1 95.44 189 SER A C 1
ATOM 1552 O O . SER A 1 189 ? -15.82 28.469 12.305 1 95.44 189 SER A O 1
ATOM 1554 N N . GLY A 1 190 ? -13.812 28.766 11.297 1 93.44 190 GLY A N 1
ATOM 1555 C CA . GLY A 1 190 ? -14.102 27.984 10.109 1 93.44 190 GLY A CA 1
ATOM 1556 C C . GLY A 1 190 ? -12.867 27.703 9.266 1 93.44 190 GLY A C 1
ATOM 1557 O O . GLY A 1 190 ? -11.766 28.109 9.617 1 93.44 190 GLY A O 1
ATOM 1558 N N . PHE A 1 191 ? -13.117 26.938 8.203 1 92.69 191 PHE A N 1
ATOM 1559 C CA . PHE A 1 191 ? -12.039 26.562 7.297 1 92.69 191 PHE A CA 1
ATOM 1560 C C . PHE A 1 191 ? -12.211 27.25 5.949 1 92.69 191 PHE A C 1
ATOM 1562 O O . PHE A 1 191 ? -13.312 27.672 5.594 1 92.69 191 PHE A O 1
ATOM 1569 N N . SER A 1 192 ? -11.031 27.375 5.32 1 92.31 192 SER A N 1
ATOM 1570 C CA . SER A 1 192 ? -11.086 27.828 3.936 1 92.31 192 SER A CA 1
ATOM 1571 C C . SER A 1 192 ? -11.641 26.75 3.014 1 92.31 192 SER A C 1
ATOM 1573 O O . SER A 1 192 ? -11.359 25.562 3.203 1 92.31 192 SER A O 1
ATOM 1575 N N . HIS A 1 193 ? -12.281 27.156 1.987 1 86.81 193 HIS A N 1
ATOM 1576 C CA . HIS A 1 193 ? -12.789 26.203 1.003 1 86.81 193 HIS A CA 1
ATOM 1577 C C . HIS A 1 193 ? -11.656 25.609 0.182 1 86.81 193 HIS A C 1
ATOM 1579 O O . HIS A 1 193 ? -11.828 24.562 -0.444 1 86.81 193 HIS A O 1
ATOM 1585 N N . ARG A 1 194 ? -10.57 26.219 0.248 1 75.25 194 ARG A N 1
ATOM 1586 C CA . ARG A 1 194 ? -9.438 25.766 -0.547 1 75.25 194 ARG A CA 1
ATOM 1587 C C . ARG A 1 194 ? -8.484 24.922 0.286 1 75.25 194 ARG A C 1
ATOM 1589 O O . ARG A 1 194 ? -7.395 24.562 -0.172 1 75.25 194 ARG A O 1
ATOM 1596 N N . ALA A 1 195 ? -8.977 24.891 1.441 1 68.19 195 ALA A N 1
ATOM 1597 C CA . ALA A 1 195 ? -8.109 24.109 2.314 1 68.19 195 ALA A CA 1
ATOM 1598 C C . ALA A 1 195 ? -7.773 22.75 1.685 1 68.19 195 ALA A C 1
ATOM 1600 O O . ALA A 1 195 ? -8.648 22.094 1.132 1 68.19 195 ALA A O 1
ATOM 1601 N N . GLN A 1 196 ? -6.461 22.719 1.193 1 60.81 196 GLN A N 1
ATOM 1602 C CA . GLN A 1 196 ? -5.91 21.578 0.476 1 60.81 196 GLN A CA 1
ATOM 1603 C C . GLN A 1 196 ? -6.133 20.281 1.253 1 60.81 196 GLN A C 1
ATOM 1605 O O . GLN A 1 196 ? -5.512 20.062 2.295 1 60.81 196 GLN A O 1
ATOM 1610 N N . LEU A 1 197 ? -7.281 19.688 0.992 1 62.25 197 LEU A N 1
ATOM 1611 C CA . LEU A 1 197 ? -7.441 18.328 1.517 1 62.25 197 LEU A CA 1
ATOM 1612 C C . LEU A 1 197 ? -6.785 17.312 0.596 1 62.25 197 LEU A C 1
ATOM 1614 O O . LEU A 1 197 ? -6.613 17.562 -0.6 1 62.25 197 LEU A O 1
ATOM 1618 N N . SER A 1 198 ? -5.969 16.422 0.891 1 53.56 198 SER A N 1
ATOM 1619 C CA . SER A 1 198 ? -5.211 15.43 0.139 1 53.56 198 SER A CA 1
ATOM 1620 C C . SER A 1 198 ? -5.891 15.102 -1.186 1 53.56 198 SER A C 1
ATOM 1622 O O . SER A 1 198 ? -6.992 14.547 -1.202 1 53.56 198 SER A O 1
ATOM 1624 N N . THR A 1 199 ? -5.871 16.047 -2.229 1 53.38 199 THR A N 1
ATOM 1625 C CA . THR A 1 199 ? -6.711 15.992 -3.42 1 53.38 199 THR A CA 1
ATOM 1626 C C . THR A 1 199 ? -6.203 14.922 -4.387 1 53.38 199 THR A C 1
ATOM 1628 O O . THR A 1 199 ? -5.211 15.133 -5.086 1 53.38 199 THR A O 1
ATOM 1631 N N . THR A 1 200 ? -5.828 13.797 -4.016 1 56.25 200 THR A N 1
ATOM 1632 C CA . THR A 1 200 ? -5.66 13.031 -5.246 1 56.25 200 THR A CA 1
ATOM 1633 C C . THR A 1 200 ? -6.93 13.078 -6.09 1 56.25 200 THR A C 1
ATOM 1635 O O . THR A 1 200 ? -8.031 13.18 -5.551 1 56.25 200 THR A O 1
ATOM 1638 N N . SER A 1 201 ? -6.742 13.539 -7.344 1 61.38 201 SER A N 1
ATOM 1639 C CA . SER A 1 201 ? -7.77 13.727 -8.359 1 61.38 201 SER A CA 1
ATOM 1640 C C . SER A 1 201 ? -8.625 12.477 -8.516 1 61.38 201 SER A C 1
ATOM 1642 O O . SER A 1 201 ? -8.289 11.578 -9.297 1 61.38 201 SER A O 1
ATOM 1644 N N . HIS A 1 202 ? -9.305 12.156 -7.414 1 73.75 202 HIS A N 1
ATOM 1645 C CA . HIS A 1 202 ? -10.266 11.07 -7.602 1 73.75 202 HIS A CA 1
ATOM 1646 C C . HIS A 1 202 ? -11.609 11.602 -8.086 1 73.75 202 HIS A C 1
ATOM 1648 O O . HIS A 1 202 ? -12.031 12.695 -7.691 1 73.75 202 HIS A O 1
ATOM 1654 N N . THR A 1 203 ? -12.172 10.945 -9.016 1 73.94 203 THR A N 1
ATOM 1655 C CA . THR A 1 203 ? -13.422 11.398 -9.617 1 73.94 203 THR A CA 1
ATOM 1656 C C . THR A 1 203 ? -14.617 10.922 -8.797 1 73.94 203 THR A C 1
ATOM 1658 O O . THR A 1 203 ? -15.625 11.625 -8.711 1 73.94 203 THR A O 1
ATOM 1661 N N . LYS A 1 204 ? -14.5 9.836 -8.125 1 82.56 204 LYS A N 1
ATOM 1662 C CA . LYS A 1 204 ? -15.648 9.305 -7.395 1 82.56 204 LYS A CA 1
ATOM 1663 C C . LYS A 1 204 ? -15.633 9.766 -5.941 1 82.56 204 LYS A C 1
ATOM 1665 O O . LYS A 1 204 ? -14.602 9.703 -5.273 1 82.56 204 LYS A O 1
ATOM 1670 N N . LYS A 1 205 ? -16.906 10.141 -5.438 1 87.56 205 LYS A N 1
ATOM 1671 C CA . LYS A 1 205 ? -17.047 10.625 -4.07 1 87.56 205 LYS A CA 1
ATOM 1672 C C . LYS A 1 205 ? -16.906 9.492 -3.062 1 87.56 205 LYS A C 1
ATOM 1674 O O . LYS A 1 205 ? -17.328 8.367 -3.318 1 87.56 205 LYS A O 1
ATOM 1679 N N . CYS A 1 206 ? -16.375 9.836 -1.954 1 91.38 206 CYS A N 1
ATOM 1680 C CA . CYS A 1 206 ? -16.219 8.852 -0.891 1 91.38 206 CYS A CA 1
ATOM 1681 C C . CYS A 1 206 ? -17.578 8.516 -0.266 1 91.38 206 CYS A C 1
ATOM 1683 O O . CYS A 1 206 ? -18.438 9.375 -0.149 1 91.38 206 CYS A O 1
ATOM 1685 N N . VAL A 1 207 ? -17.688 7.262 0.08 1 91.38 207 VAL A N 1
ATOM 1686 C CA . VAL A 1 207 ? -18.766 6.852 0.976 1 91.38 207 VAL A CA 1
ATOM 1687 C C . VAL A 1 207 ? -18.328 7.047 2.428 1 91.38 207 VAL A C 1
ATOM 1689 O O . VAL A 1 207 ? -17.281 6.559 2.838 1 91.38 207 VAL A O 1
ATOM 1692 N N . THR A 1 208 ? -19.125 7.797 3.166 1 93.12 208 THR A N 1
ATOM 1693 C CA . THR A 1 208 ? -18.766 8.07 4.555 1 93.12 208 THR A CA 1
ATOM 1694 C C . THR A 1 208 ? -19.547 7.16 5.5 1 93.12 208 THR A C 1
ATOM 1696 O O . THR A 1 208 ? -20.703 6.805 5.223 1 93.12 208 THR A O 1
ATOM 1699 N N . LYS A 1 209 ? -18.922 6.812 6.613 1 95.5 209 LYS A N 1
ATOM 1700 C CA . LYS A 1 209 ? -19.562 5.984 7.633 1 95.5 209 LYS A CA 1
ATOM 1701 C C . LYS A 1 209 ? -19.297 6.539 9.031 1 95.5 209 LYS A C 1
ATOM 1703 O O . LYS A 1 209 ? -18.156 6.605 9.477 1 95.5 209 LYS A O 1
ATOM 1708 N N . TYR A 1 210 ? -20.406 6.879 9.672 1 97.5 210 TYR A N 1
ATOM 1709 C CA . TYR A 1 210 ? -20.359 7.375 11.047 1 97.5 210 TYR A CA 1
ATOM 1710 C C . TYR A 1 210 ? -21.203 6.496 11.969 1 97.5 210 TYR A C 1
ATOM 1712 O O . TYR A 1 210 ? -22.172 5.875 11.523 1 97.5 210 TYR A O 1
ATOM 1720 N N . PHE A 1 211 ? -20.781 6.422 13.195 1 98.38 211 PHE A N 1
ATOM 1721 C CA . PHE A 1 211 ? -21.516 5.746 14.258 1 98.38 211 PHE A CA 1
ATOM 1722 C C . PHE A 1 211 ? -21.859 6.715 15.383 1 98.38 211 PHE A C 1
ATOM 1724 O O . PHE A 1 211 ? -21.078 6.887 16.312 1 98.38 211 PHE A O 1
ATOM 1731 N N . PRO A 1 212 ? -23.047 7.297 15.297 1 98.12 212 PRO A N 1
ATOM 1732 C CA . PRO A 1 212 ? -23.438 8.219 16.375 1 98.12 212 PRO A CA 1
ATOM 1733 C C . PRO A 1 212 ? -23.625 7.523 17.719 1 98.12 212 PRO A C 1
ATOM 1735 O O . PRO A 1 212 ? -23.984 6.34 17.75 1 98.12 212 PRO A O 1
ATOM 1738 N N . ASP A 1 213 ? -23.328 8.234 18.766 1 98.44 213 ASP A N 1
ATOM 1739 C CA . ASP A 1 213 ? -23.5 7.758 20.141 1 98.44 213 ASP A CA 1
ATOM 1740 C C . ASP A 1 213 ? -22.797 6.414 20.344 1 98.44 213 ASP A C 1
ATOM 1742 O O . ASP A 1 213 ? -23.375 5.496 20.938 1 98.44 213 ASP A O 1
ATOM 1746 N N . THR A 1 214 ? -21.703 6.324 19.672 1 98.44 214 THR A N 1
ATOM 1747 C CA . THR A 1 214 ? -20.922 5.09 19.688 1 98.44 214 THR A CA 1
ATOM 1748 C C . THR A 1 214 ? -19.438 5.391 19.859 1 98.44 214 THR A C 1
ATOM 1750 O O . THR A 1 214 ? -18.891 6.258 19.172 1 98.44 214 THR A O 1
ATOM 1753 N N . ASP A 1 215 ? -18.812 4.773 20.781 1 98.25 215 ASP A N 1
ATOM 1754 C CA . ASP A 1 215 ? -17.359 4.832 20.953 1 98.25 215 ASP A CA 1
ATOM 1755 C C . ASP A 1 215 ? -16.703 3.555 20.453 1 98.25 215 ASP A C 1
ATOM 1757 O O . ASP A 1 215 ? -17.25 2.463 20.594 1 98.25 215 ASP A O 1
ATOM 1761 N N . ILE A 1 216 ? -15.609 3.688 19.812 1 97.69 216 ILE A N 1
ATOM 1762 C CA . ILE A 1 216 ? -14.797 2.541 19.422 1 97.69 216 ILE A CA 1
ATOM 1763 C C . ILE A 1 216 ? -13.703 2.303 20.453 1 97.69 216 ILE A C 1
ATOM 1765 O O . ILE A 1 216 ? -12.828 3.152 20.656 1 97.69 216 ILE A O 1
ATOM 1769 N N . ASN A 1 217 ? -13.75 1.157 21.016 1 94.44 217 ASN A N 1
ATOM 1770 C CA . ASN A 1 217 ? -12.852 0.811 22.109 1 94.44 217 ASN A CA 1
ATOM 1771 C C . ASN A 1 217 ? -11.617 0.067 21.609 1 94.44 217 ASN A C 1
ATOM 1773 O O . ASN A 1 217 ? -11.461 -1.127 21.859 1 94.44 217 ASN A O 1
ATOM 1777 N N . GLU A 1 218 ? -10.781 0.654 20.828 1 93.94 218 GLU A N 1
ATOM 1778 C CA . GLU A 1 218 ? -9.484 0.167 20.359 1 93.94 218 GLU A CA 1
ATOM 1779 C C . GLU A 1 218 ? -8.352 1.072 20.828 1 93.94 218 GLU A C 1
ATOM 1781 O O . GLU A 1 218 ? -8.594 2.191 21.281 1 93.94 218 GLU A O 1
ATOM 1786 N N . LYS A 1 219 ? -7.188 0.546 20.766 1 94.19 219 LYS A N 1
ATOM 1787 C CA . LYS A 1 219 ? -6.02 1.317 21.188 1 94.19 219 LYS A CA 1
ATOM 1788 C C . LYS A 1 219 ? -5.883 2.594 20.359 1 94.19 219 LYS A C 1
ATOM 1790 O O . LYS A 1 219 ? -6.066 2.574 19.141 1 94.19 219 LYS A O 1
ATOM 1795 N N . ASP A 1 220 ? -5.578 3.713 21.031 1 94.62 220 ASP A N 1
ATOM 1796 C CA . ASP A 1 220 ? -5.406 4.992 20.344 1 94.62 220 ASP A CA 1
ATOM 1797 C C . ASP A 1 220 ? -4.043 5.074 19.672 1 94.62 220 ASP A C 1
ATOM 1799 O O . ASP A 1 220 ? -3.029 4.684 20.25 1 94.62 220 ASP A O 1
ATOM 1803 N N . LEU A 1 221 ? -4.066 5.453 18.5 1 95.69 221 LEU A N 1
ATOM 1804 C CA . LEU A 1 221 ? -2.863 5.852 17.781 1 95.69 221 LEU A CA 1
ATOM 1805 C C . LEU A 1 221 ? -2.367 7.211 18.266 1 95.69 221 LEU A C 1
ATOM 1807 O O . LEU A 1 221 ? -1.177 7.379 18.547 1 95.69 221 LEU A O 1
ATOM 1811 N N . THR A 1 222 ? -3.25 8.188 18.359 1 94.06 222 THR A N 1
ATOM 1812 C CA . THR A 1 222 ? -3.016 9.547 18.812 1 94.06 222 THR A CA 1
ATOM 1813 C C . THR A 1 222 ? -4.336 10.266 19.078 1 94.06 222 THR A C 1
ATOM 1815 O O . THR A 1 222 ? -5.398 9.797 18.656 1 94.06 222 THR A O 1
ATOM 1818 N N . SER A 1 223 ? -4.273 11.289 19.859 1 94.5 223 SER A N 1
ATOM 1819 C CA . SER A 1 223 ? -5.418 12.156 20.109 1 94.5 223 SER A CA 1
ATOM 1820 C C . SER A 1 223 ? -5.137 13.594 19.672 1 94.5 223 SER A C 1
ATOM 1822 O O . SER A 1 223 ? -4.074 14.141 19.969 1 94.5 223 SER A O 1
ATOM 1824 N N . LEU A 1 224 ? -6.047 14.094 18.922 1 93.25 224 LEU A N 1
ATOM 1825 C CA . LEU A 1 224 ? -5.957 15.453 18.391 1 93.25 224 LEU A CA 1
ATOM 1826 C C . LEU A 1 224 ? -7.215 16.25 18.719 1 93.25 224 LEU A C 1
ATOM 1828 O O . LEU A 1 224 ? -8.141 15.727 19.359 1 93.25 224 LEU A O 1
ATOM 1832 N N . ARG A 1 225 ? -7.164 17.484 18.391 1 92.06 225 ARG A N 1
ATOM 1833 C CA . ARG A 1 225 ? -8.367 18.297 18.453 1 92.06 225 ARG A CA 1
ATOM 1834 C C . ARG A 1 225 ? -9 18.438 17.062 1 92.06 225 ARG A C 1
ATOM 1836 O O . ARG A 1 225 ? -8.297 18.5 16.062 1 92.06 225 ARG A O 1
ATOM 1843 N N . ALA A 1 226 ? -10.289 18.406 16.984 1 92.75 226 ALA A N 1
ATOM 1844 C CA . ALA A 1 226 ? -11.031 18.578 15.734 1 92.75 226 ALA A CA 1
ATOM 1845 C C . ALA A 1 226 ? -12.305 19.375 15.961 1 92.75 226 ALA A C 1
ATOM 1847 O O . ALA A 1 226 ? -12.852 19.391 17.062 1 92.75 226 ALA A O 1
ATOM 1848 N N . ALA A 1 227 ? -12.719 20 14.93 1 91 227 ALA A N 1
ATOM 1849 C CA . ALA A 1 227 ? -13.875 20.891 15.039 1 91 227 ALA A CA 1
ATOM 1850 C C . ALA A 1 227 ? -15.18 20.109 14.945 1 91 227 ALA A C 1
ATOM 1852 O O . ALA A 1 227 ? -16.219 20.547 15.445 1 91 227 ALA A O 1
ATOM 1853 N N . SER A 1 228 ? -15.188 18.984 14.312 1 92.38 228 SER A N 1
ATOM 1854 C CA . SER A 1 228 ? -16.359 18.172 14.039 1 92.38 228 SER A CA 1
ATOM 1855 C C . SER A 1 228 ? -15.984 16.734 13.719 1 92.38 228 SER A C 1
ATOM 1857 O O . SER A 1 228 ? -14.805 16.438 13.508 1 92.38 228 SER A O 1
ATOM 1859 N N . PRO A 1 229 ? -16.984 15.844 13.719 1 94.88 229 PRO A N 1
ATOM 1860 C CA . PRO A 1 229 ? -16.688 14.469 13.297 1 94.88 229 PRO A CA 1
ATOM 1861 C C . PRO A 1 229 ? -16.141 14.398 11.867 1 94.88 229 PRO A C 1
ATOM 1863 O O . PRO A 1 229 ? -15.297 13.562 11.57 1 94.88 229 PRO A O 1
ATOM 1866 N N . GLU A 1 230 ? -16.594 15.305 11 1 93.44 230 GLU A N 1
ATOM 1867 C CA . GLU A 1 230 ? -16.125 15.328 9.617 1 93.44 230 GLU A CA 1
ATOM 1868 C C . GLU A 1 230 ? -14.656 15.727 9.547 1 93.44 230 GLU A C 1
ATOM 1870 O O . GLU A 1 230 ? -13.875 15.133 8.797 1 93.44 230 GLU A O 1
ATOM 1875 N N . HIS A 1 231 ? -14.312 16.703 10.32 1 91.88 231 HIS A N 1
ATOM 1876 C CA . HIS A 1 231 ? -12.914 17.094 10.398 1 91.88 231 HIS A CA 1
ATOM 1877 C C . HIS A 1 231 ? -12.047 15.969 10.961 1 91.88 231 HIS A C 1
ATOM 1879 O O . HIS A 1 231 ? -10.961 15.703 10.453 1 91.88 231 HIS A O 1
ATOM 1885 N N . CYS A 1 232 ? -12.562 15.328 12.008 1 94.62 232 CYS A N 1
ATOM 1886 C CA . CYS A 1 232 ? -11.867 14.188 12.602 1 94.62 232 CYS A CA 1
ATOM 1887 C C . CYS A 1 232 ? -11.656 13.086 11.578 1 94.62 232 CYS A C 1
ATOM 1889 O O . CYS A 1 232 ? -10.594 12.461 11.531 1 94.62 232 CYS A O 1
ATOM 1891 N N . GLN A 1 233 ? -12.656 12.844 10.742 1 94.88 233 GLN A N 1
ATOM 1892 C CA . GLN A 1 233 ? -12.547 11.844 9.688 1 94.88 233 GLN A CA 1
ATOM 1893 C C . GLN A 1 233 ? -11.43 12.203 8.711 1 94.88 233 GLN A C 1
ATOM 1895 O O . GLN A 1 233 ? -10.68 11.328 8.266 1 94.88 233 GLN A O 1
ATOM 1900 N N . VAL A 1 234 ? -11.289 13.43 8.359 1 92.25 234 VAL A N 1
ATOM 1901 C CA . VAL A 1 234 ? -10.234 13.883 7.449 1 92.25 234 VAL A CA 1
ATOM 1902 C C . VAL A 1 234 ? -8.867 13.602 8.062 1 92.25 234 VAL A C 1
ATOM 1904 O O . VAL A 1 234 ? -7.961 13.117 7.383 1 92.25 234 VAL A O 1
ATOM 1907 N N . LEU A 1 235 ? -8.75 13.891 9.336 1 93.12 235 LEU A N 1
ATOM 1908 C CA . LEU A 1 235 ? -7.492 13.641 10.031 1 93.12 235 LEU A CA 1
ATOM 1909 C C . LEU A 1 235 ? -7.164 12.148 10.047 1 93.12 235 LEU A C 1
ATOM 1911 O O . LEU A 1 235 ? -6.023 11.758 9.789 1 93.12 235 LEU A O 1
ATOM 1915 N N . CYS A 1 236 ? -8.172 11.367 10.312 1 95.31 236 CYS A N 1
ATOM 1916 C CA . CYS A 1 236 ? -7.984 9.922 10.32 1 95.31 236 CYS A CA 1
ATOM 1917 C C . CYS A 1 236 ? -7.613 9.414 8.93 1 95.31 236 CYS A C 1
ATOM 1919 O O . CYS A 1 236 ? -6.75 8.547 8.797 1 95.31 236 CYS A O 1
ATOM 1921 N N . SER A 1 237 ? -8.242 9.938 7.91 1 93.38 237 SER A N 1
ATOM 1922 C CA . SER A 1 237 ? -8.008 9.523 6.535 1 93.38 237 SER A CA 1
ATOM 1923 C C . SER A 1 237 ? -6.602 9.883 6.078 1 93.38 237 SER A C 1
ATOM 1925 O O . SER A 1 237 ? -6.023 9.203 5.227 1 93.38 237 SER A O 1
ATOM 1927 N N . ALA A 1 238 ? -6.035 10.867 6.652 1 92.12 238 ALA A N 1
ATOM 1928 C CA . ALA A 1 238 ? -4.707 11.336 6.266 1 92.12 238 ALA A CA 1
ATOM 1929 C C . ALA A 1 238 ? -3.617 10.477 6.895 1 92.12 238 ALA A C 1
ATOM 1931 O O . ALA A 1 238 ? -2.525 10.344 6.332 1 92.12 238 ALA A O 1
ATOM 1932 N N . HIS A 1 239 ? -3.879 9.953 8.047 1 94.69 239 HIS A N 1
ATOM 1933 C CA . HIS A 1 239 ? -2.875 9.164 8.75 1 94.69 239 HIS A CA 1
ATOM 1934 C C . HIS A 1 239 ? -2.885 7.711 8.273 1 94.69 239 HIS A C 1
ATOM 1936 O O . HIS A 1 239 ? -3.91 7.031 8.367 1 94.69 239 HIS A O 1
ATOM 1942 N N . PRO A 1 240 ? -1.747 7.164 7.883 1 94.38 240 PRO A N 1
ATOM 1943 C CA . PRO A 1 240 ? -1.712 5.84 7.262 1 94.38 240 PRO A CA 1
ATOM 1944 C C . PRO A 1 240 ? -2.049 4.719 8.242 1 94.38 240 PRO A C 1
ATOM 1946 O O . PRO A 1 240 ? -2.5 3.648 7.828 1 94.38 240 PRO A O 1
ATOM 1949 N N . SER A 1 241 ? -1.918 4.902 9.555 1 95.44 241 SER A N 1
ATOM 1950 C CA . SER A 1 241 ? -2.131 3.846 10.539 1 95.44 241 SER A CA 1
ATOM 1951 C C . SER A 1 241 ? -3.494 3.98 11.211 1 95.44 241 SER A C 1
ATOM 1953 O O . SER A 1 241 ? -3.811 3.234 12.141 1 95.44 241 SER A O 1
ATOM 1955 N N . CYS A 1 242 ? -4.25 4.934 10.781 1 96.31 242 CYS A N 1
ATOM 1956 C CA . CYS A 1 242 ? -5.555 5.125 11.398 1 96.31 242 CYS A CA 1
ATOM 1957 C C . CYS A 1 242 ? -6.59 4.184 10.789 1 96.31 242 CYS A C 1
ATOM 1959 O O . CYS A 1 242 ? -6.766 4.152 9.57 1 96.31 242 CYS A O 1
ATOM 1961 N N . ASN A 1 243 ? -7.242 3.471 11.625 1 96.12 243 ASN A N 1
ATOM 1962 C CA . ASN A 1 243 ? -8.219 2.49 11.164 1 96.12 243 ASN A CA 1
ATOM 1963 C C . ASN A 1 243 ? -9.648 2.938 11.469 1 96.12 243 ASN A C 1
ATOM 1965 O O . ASN A 1 243 ? -10.594 2.48 10.828 1 96.12 243 ASN A O 1
ATOM 1969 N N . SER A 1 244 ? -9.859 3.691 12.453 1 98 244 SER A N 1
ATOM 1970 C CA . SER A 1 244 ? -11.117 4.285 12.883 1 98 244 SER A CA 1
ATOM 1971 C C . SER A 1 244 ? -10.883 5.473 13.812 1 98 244 SER A C 1
ATOM 1973 O O . SER A 1 244 ? -9.742 5.781 14.156 1 98 244 SER A O 1
ATOM 1975 N N . PHE A 1 245 ? -11.984 6.23 14.078 1 98.25 245 PHE A N 1
ATOM 1976 C CA . PHE A 1 245 ? -11.812 7.367 14.977 1 98.25 245 PHE A CA 1
ATOM 1977 C C . PHE A 1 245 ? -13.023 7.523 15.891 1 98.25 245 PHE A C 1
ATOM 1979 O O . PHE A 1 245 ? -14.102 7 15.602 1 98.25 245 PHE A O 1
ATOM 1986 N N . SER A 1 246 ? -12.805 8.102 17 1 98.69 246 SER A N 1
ATOM 1987 C CA . SER A 1 246 ? -13.852 8.531 17.922 1 98.69 246 SER A CA 1
ATOM 1988 C C . SER A 1 246 ? -13.742 10.023 18.234 1 98.69 246 SER A C 1
ATOM 1990 O O . SER A 1 246 ? -12.672 10.5 18.625 1 98.69 246 SER A O 1
ATOM 1992 N N . PHE A 1 247 ? -14.82 10.727 18.031 1 97.75 247 PHE A N 1
ATOM 1993 C CA . PHE A 1 247 ? -14.883 12.164 18.266 1 97.75 247 PHE A CA 1
ATOM 1994 C C . PHE A 1 247 ? -15.773 12.469 19.469 1 97.75 247 PHE A C 1
ATOM 1996 O O . PHE A 1 247 ? -16.938 12.055 19.5 1 97.75 247 PHE A O 1
ATOM 2003 N N . GLU A 1 248 ? -15.203 13.172 20.438 1 96.75 248 GLU A N 1
ATOM 2004 C CA . GLU A 1 248 ? -15.938 13.539 21.641 1 96.75 248 GLU A CA 1
ATOM 2005 C C . GLU A 1 248 ? -15.531 14.93 22.125 1 96.75 248 GLU A C 1
ATOM 2007 O O . GLU A 1 248 ? -14.391 15.141 22.547 1 96.75 248 GLU A O 1
ATOM 2012 N N . SER A 1 249 ? -16.453 15.867 22.156 1 93.06 249 SER A N 1
ATOM 2013 C CA . SER A 1 249 ? -16.219 17.188 22.719 1 93.06 249 SER A CA 1
ATOM 2014 C C . SER A 1 249 ? -14.953 17.812 22.141 1 93.06 249 SER A C 1
ATOM 2016 O O . SER A 1 249 ? -14.062 18.25 22.875 1 93.06 249 SER A O 1
ATOM 2018 N N . TYR A 1 250 ? -14.812 17.828 20.891 1 92.75 250 TYR A N 1
ATOM 2019 C CA . TYR A 1 250 ? -13.75 18.438 20.094 1 92.75 250 TYR A CA 1
ATOM 2020 C C . TYR A 1 250 ? -12.453 17.656 20.219 1 92.75 250 TYR A C 1
ATOM 2022 O O . TYR A 1 250 ? -11.406 18.094 19.75 1 92.75 250 TYR A O 1
ATOM 2030 N N . ASN A 1 251 ? -12.523 16.531 20.906 1 94.5 251 ASN A N 1
ATOM 2031 C CA . ASN A 1 251 ? -11.398 15.602 20.922 1 94.5 251 ASN A CA 1
ATOM 2032 C C . ASN A 1 251 ? -11.547 14.523 19.859 1 94.5 251 ASN A C 1
ATOM 2034 O O . ASN A 1 251 ? -12.617 13.922 19.719 1 94.5 251 ASN A O 1
ATOM 2038 N N . CYS A 1 252 ? -10.516 14.344 19.109 1 96.12 252 CYS A N 1
ATOM 2039 C CA . CYS A 1 252 ? -10.477 13.352 18.047 1 96.12 252 CYS A CA 1
ATOM 2040 C C . CYS A 1 252 ? -9.469 12.25 18.359 1 96.12 252 CYS A C 1
ATOM 2042 O O . CYS A 1 252 ? -8.258 12.484 18.328 1 96.12 252 CYS A O 1
ATOM 2044 N N . HIS A 1 253 ? -9.945 11.078 18.703 1 97.69 253 HIS A N 1
ATOM 2045 C CA . HIS A 1 253 ? -9.094 9.93 19 1 97.69 253 HIS A CA 1
ATOM 2046 C C . HIS A 1 253 ? -8.945 9.016 17.797 1 97.69 253 HIS A C 1
ATOM 2048 O O . HIS A 1 253 ? -9.906 8.367 17.375 1 97.69 253 HIS A O 1
ATOM 2054 N N . LEU A 1 254 ? -7.773 8.953 17.203 1 97.44 254 LEU A N 1
ATOM 2055 C CA . LEU A 1 254 ? -7.488 8.047 16.094 1 97.44 254 LEU A CA 1
ATOM 2056 C C . LEU A 1 254 ? -7.133 6.656 16.609 1 97.44 254 LEU A C 1
ATOM 2058 O O . LEU A 1 254 ? -6.316 6.512 17.516 1 97.44 254 LEU A O 1
ATOM 2062 N N . LYS A 1 255 ? -7.758 5.711 16.031 1 98 255 LYS A N 1
ATOM 2063 C CA . LYS A 1 255 ? -7.617 4.344 16.531 1 98 255 LYS A CA 1
ATOM 2064 C C . LYS A 1 255 ? -6.801 3.492 15.562 1 98 255 LYS A C 1
ATOM 2066 O O . LYS A 1 255 ? -6.926 3.629 14.344 1 98 255 LYS A O 1
ATOM 2071 N N . THR A 1 256 ? -6.016 2.555 16.156 1 95.12 256 THR A N 1
ATOM 2072 C CA . THR A 1 256 ? -5.234 1.624 15.352 1 95.12 256 THR A CA 1
ATOM 2073 C C . THR A 1 256 ? -6.027 0.347 15.078 1 95.12 256 THR A C 1
ATOM 2075 O O . THR A 1 256 ? -7.121 0.164 15.617 1 95.12 256 THR A O 1
ATOM 2078 N N . ASN A 1 257 ? -5.523 -0.488 14.203 1 92.94 257 ASN A N 1
ATOM 2079 C CA . ASN A 1 257 ? -6.098 -1.799 13.914 1 92.94 257 ASN A CA 1
ATOM 2080 C C . ASN A 1 257 ? -5.281 -2.92 14.555 1 92.94 257 ASN A C 1
ATOM 2082 O O . ASN A 1 257 ? -5.133 -3.994 13.969 1 92.94 257 ASN A O 1
ATOM 2086 N N . ALA A 1 258 ? -4.758 -2.691 15.703 1 90.5 258 ALA A N 1
ATOM 2087 C CA . ALA A 1 258 ? -3.826 -3.621 16.328 1 90.5 258 ALA A CA 1
ATOM 2088 C C . ALA A 1 258 ? -4.5 -4.953 16.641 1 90.5 258 ALA A C 1
ATOM 2090 O O . ALA A 1 258 ? -3.896 -6.016 16.453 1 90.5 258 ALA A O 1
ATOM 2091 N N . GLU A 1 259 ? -5.703 -4.977 16.984 1 92.81 259 GLU A N 1
ATOM 2092 C CA . GLU A 1 259 ? -6.414 -6.195 17.359 1 92.81 259 GLU A CA 1
ATOM 2093 C C . GLU A 1 259 ? -7.219 -6.746 16.188 1 92.81 259 GLU A C 1
ATOM 2095 O O . GLU A 1 259 ? -7.832 -7.812 16.281 1 92.81 259 GLU A O 1
ATOM 2100 N N . HIS A 1 260 ? -7.219 -6.035 15.094 1 94.56 260 HIS A N 1
ATOM 2101 C CA . HIS A 1 260 ? -7.965 -6.41 13.898 1 94.56 260 HIS A CA 1
ATOM 2102 C C . HIS A 1 260 ? -9.453 -6.57 14.211 1 94.56 260 HIS A C 1
ATOM 2104 O O . HIS A 1 260 ? -10.102 -7.484 13.695 1 94.56 260 HIS A O 1
ATOM 2110 N N . LYS A 1 261 ? -9.898 -5.777 15.164 1 96.31 261 LYS A N 1
ATOM 2111 C CA . LYS A 1 261 ? -11.297 -5.695 15.578 1 96.31 261 LYS A CA 1
ATOM 2112 C C . LYS A 1 261 ? -11.734 -4.246 15.758 1 96.31 261 LYS A C 1
ATOM 2114 O O . LYS A 1 261 ? -10.891 -3.35 15.883 1 96.31 261 LYS A O 1
ATOM 2119 N N . MET A 1 262 ? -12.977 -4.035 15.633 1 97.12 262 MET A N 1
ATOM 2120 C CA . MET A 1 262 ? -13.586 -2.75 15.945 1 97.12 262 MET A CA 1
ATOM 2121 C C . MET A 1 262 ? -14.727 -2.92 16.953 1 97.12 262 MET A C 1
ATOM 2123 O O . MET A 1 262 ? -15.852 -3.24 16.562 1 97.12 262 MET A O 1
ATOM 2127 N N . VAL A 1 263 ? -14.391 -2.77 18.188 1 97.56 263 VAL A N 1
ATOM 2128 C CA . VAL A 1 263 ? -15.367 -2.939 19.266 1 97.56 263 VAL A CA 1
ATOM 2129 C C . VAL A 1 263 ? -16.141 -1.637 19.469 1 97.56 263 VAL A C 1
ATOM 2131 O O . VAL A 1 263 ? -15.562 -0.635 19.906 1 97.56 263 VAL A O 1
ATOM 2134 N N . LYS A 1 264 ? -17.469 -1.647 19.266 1 97.25 264 LYS A N 1
ATOM 2135 C CA . LYS A 1 264 ? -18.344 -0.481 19.406 1 97.25 264 LYS A CA 1
ATOM 2136 C C . LYS A 1 264 ? -19.094 -0.521 20.734 1 97.25 264 LYS A C 1
ATOM 2138 O O . LYS A 1 264 ? -19.734 -1.529 21.062 1 97.25 264 LYS A O 1
ATOM 2143 N N . VAL A 1 265 ? -18.984 0.504 21.438 1 97.94 265 VAL A N 1
ATOM 2144 C CA . VAL A 1 265 ? -19.656 0.645 22.719 1 97.94 265 VAL A CA 1
ATOM 2145 C C . VAL A 1 265 ? -20.594 1.854 22.672 1 97.94 265 VAL A C 1
ATOM 2147 O O . VAL A 1 265 ? -20.188 2.939 22.25 1 97.94 265 VAL A O 1
ATOM 2150 N N . ALA A 1 266 ? -21.781 1.636 23.172 1 97.81 266 ALA A N 1
ATOM 2151 C CA . ALA A 1 266 ? -22.734 2.748 23.219 1 97.81 266 ALA A CA 1
ATOM 2152 C C . ALA A 1 266 ? -22.266 3.822 24.188 1 97.81 266 ALA A C 1
ATOM 2154 O O . ALA A 1 266 ? -21.953 3.523 25.344 1 97.81 266 ALA A O 1
ATOM 2155 N N . LYS A 1 267 ? -22.156 5.023 23.75 1 97.81 267 LYS A N 1
ATOM 2156 C CA . LYS A 1 267 ? -21.781 6.184 24.562 1 97.81 267 LYS A CA 1
ATOM 2157 C C . LYS A 1 267 ? -22.391 7.465 24 1 97.81 267 LYS A C 1
ATOM 2159 O O . LYS A 1 267 ? -21.969 7.941 22.938 1 97.81 267 LYS A O 1
ATOM 2164 N N . ALA A 1 268 ? -23.203 8.023 24.734 1 97.44 268 ALA A N 1
ATOM 2165 C CA . ALA A 1 268 ? -23.922 9.211 24.297 1 97.44 268 ALA A CA 1
ATOM 2166 C C . ALA A 1 268 ? -22.969 10.375 24.031 1 97.44 268 ALA A C 1
ATOM 2168 O O . ALA A 1 268 ? -22.047 10.617 24.828 1 97.44 268 ALA A O 1
ATOM 2169 N N . GLY A 1 269 ? -23.125 11.078 22.938 1 96.75 269 GLY A N 1
ATOM 2170 C CA . GLY A 1 269 ? -22.359 12.273 22.625 1 96.75 269 GLY A CA 1
ATOM 2171 C C . GLY A 1 269 ? -21.078 11.977 21.859 1 96.75 269 GLY A C 1
ATOM 2172 O O . GLY A 1 269 ? -20.359 12.898 21.469 1 96.75 269 GLY A O 1
ATOM 2173 N N . VAL A 1 270 ? -20.766 10.75 21.75 1 98.31 270 VAL A N 1
ATOM 2174 C CA . VAL A 1 270 ? -19.562 10.352 21.016 1 98.31 270 VAL A CA 1
ATOM 2175 C C . VAL A 1 270 ? -19.938 9.914 19.609 1 98.31 270 VAL A C 1
ATOM 2177 O O . VAL A 1 270 ? -20.906 9.164 19.422 1 98.31 270 VAL A O 1
ATOM 2180 N N . THR A 1 271 ? -19.281 10.484 18.625 1 98.56 271 THR A N 1
ATOM 2181 C CA . THR A 1 271 ? -19.469 10.039 17.25 1 98.56 271 THR A CA 1
ATOM 2182 C C . THR A 1 271 ? -18.188 9.391 16.719 1 98.56 271 THR A C 1
ATOM 2184 O O . THR A 1 271 ? -17.125 10.031 16.703 1 98.56 271 THR A O 1
ATOM 2187 N N . SER A 1 272 ? -18.281 8.156 16.375 1 98.62 272 SER A N 1
ATOM 2188 C CA . SER A 1 272 ? -17.156 7.438 15.797 1 98.62 272 SER A CA 1
ATOM 2189 C C . SER A 1 272 ? -17.359 7.219 14.297 1 98.62 272 SER A C 1
ATOM 2191 O O . SER A 1 272 ? -18.406 7.547 13.75 1 98.62 272 SER A O 1
ATOM 2193 N N . GLY A 1 273 ? -16.266 6.781 13.617 1 98.38 273 GLY A N 1
ATOM 2194 C CA . GLY A 1 273 ? -16.391 6.555 12.188 1 98.38 273 GLY A CA 1
ATOM 2195 C C . GLY A 1 273 ? -15.172 5.902 11.57 1 98.38 273 GLY A C 1
ATOM 2196 O O . GLY A 1 273 ? -14.25 5.5 12.289 1 98.38 273 GLY A O 1
ATOM 2197 N N . LEU A 1 274 ? -15.305 5.652 10.289 1 97.94 274 LEU A N 1
ATOM 2198 C CA . LEU A 1 274 ? -14.234 5.059 9.492 1 97.94 274 LEU A CA 1
ATOM 2199 C C . LEU A 1 274 ? -13.578 6.109 8.594 1 97.94 274 LEU A C 1
ATOM 2201 O O . LEU A 1 274 ? -14.211 7.098 8.227 1 97.94 274 LEU A O 1
ATOM 2205 N N . PRO A 1 275 ? -12.305 5.898 8.32 1 95.81 275 PRO A N 1
ATOM 2206 C CA . PRO A 1 275 ? -11.68 6.805 7.348 1 95.81 275 PRO A CA 1
ATOM 2207 C C . PRO A 1 275 ? -12.188 6.578 5.926 1 95.81 275 PRO A C 1
ATOM 2209 O O . PRO A 1 275 ? -12.82 5.555 5.645 1 95.81 275 PRO A O 1
ATOM 2212 N N . SER A 1 276 ? -11.984 7.566 5.094 1 91.31 276 SER A N 1
ATOM 2213 C CA . SER A 1 276 ? -12.242 7.492 3.658 1 91.31 276 SER A CA 1
ATOM 2214 C C . SER A 1 276 ? -10.961 7.695 2.855 1 91.31 276 SER A C 1
ATOM 2216 O O . SER A 1 276 ? -10.234 8.672 3.07 1 91.31 276 SER A O 1
ATOM 2218 N N . ARG A 1 277 ? -10.688 6.703 1.986 1 89.5 277 ARG A N 1
ATOM 2219 C CA . ARG A 1 277 ? -9.43 6.773 1.242 1 89.5 277 ARG A CA 1
ATOM 2220 C C . ARG A 1 277 ? -9.656 6.484 -0.239 1 89.5 277 ARG A C 1
ATOM 2222 O O . ARG A 1 277 ? -10.617 5.805 -0.605 1 89.5 277 ARG A O 1
ATOM 2229 N N . HIS A 1 278 ? -8.805 7.074 -1.101 1 86.88 278 HIS A N 1
ATOM 2230 C CA . HIS A 1 278 ? -8.75 6.82 -2.537 1 86.88 278 HIS A CA 1
ATOM 2231 C C . HIS A 1 278 ? -10.039 7.27 -3.219 1 86.88 278 HIS A C 1
ATOM 2233 O O . HIS A 1 278 ? -10.531 6.594 -4.129 1 86.88 278 HIS A O 1
ATOM 2239 N N . CYS A 1 279 ? -10.57 8.203 -2.729 1 89.44 279 CYS A N 1
ATOM 2240 C CA . CYS A 1 279 ? -11.789 8.797 -3.258 1 89.44 279 CYS A CA 1
ATOM 2241 C C . CYS A 1 279 ? -11.805 10.305 -3.035 1 89.44 279 CYS A C 1
ATOM 2243 O O . CYS A 1 279 ? -10.891 10.852 -2.41 1 89.44 279 CYS A O 1
ATOM 2245 N N . GLN A 1 280 ? -12.766 10.898 -3.639 1 87 280 GLN A N 1
ATOM 2246 C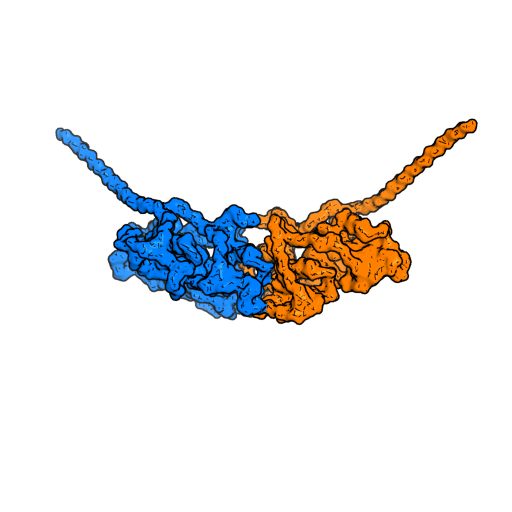 CA . GLN A 1 280 ? -12.914 12.344 -3.461 1 87 280 GLN A CA 1
ATOM 2247 C C . GLN A 1 280 ? -13.555 12.664 -2.115 1 87 280 GLN A C 1
ATOM 2249 O O . GLN A 1 280 ? -14.734 12.375 -1.896 1 87 280 GLN A O 1
ATOM 2254 N N . GLN A 1 281 ? -12.82 13.297 -1.29 1 85.19 281 GLN A N 1
ATOM 2255 C CA . GLN A 1 281 ? -13.305 13.602 0.056 1 85.19 281 GLN A CA 1
ATOM 2256 C C . GLN A 1 281 ? -14.453 14.602 0.021 1 85.19 281 GLN A C 1
ATOM 2258 O O . GLN A 1 281 ? -14.438 15.539 -0.785 1 85.19 281 GLN A O 1
ATOM 2263 N N . PRO A 1 282 ? -15.391 14.352 0.899 1 82.94 282 PRO A N 1
ATOM 2264 C CA . PRO A 1 282 ? -16.438 15.367 0.992 1 82.94 282 PRO A CA 1
ATOM 2265 C C . PRO A 1 282 ? -15.922 16.719 1.498 1 82.94 282 PRO A C 1
ATOM 2267 O O . PRO A 1 282 ? -15.031 16.75 2.35 1 82.94 282 PRO A O 1
ATOM 2270 N N . THR A 1 283 ? -16.453 17.75 0.898 1 85 283 THR A N 1
ATOM 2271 C CA . THR A 1 283 ? -15.945 19.062 1.255 1 85 283 THR A CA 1
ATOM 2272 C C . THR A 1 283 ? -17.031 19.922 1.891 1 85 283 THR A C 1
ATOM 2274 O O . THR A 1 283 ? -16.828 21.109 2.162 1 85 283 THR A O 1
ATOM 2277 N N . HIS A 1 284 ? -18.172 19.344 2.104 1 84.31 284 HIS A N 1
ATOM 2278 C CA . HIS A 1 284 ? -19.281 20.141 2.623 1 84.31 284 HIS A CA 1
ATOM 2279 C C . HIS A 1 284 ? -18.969 20.688 4.008 1 84.31 284 HIS A C 1
ATOM 2281 O O . HIS A 1 284 ? -19.438 21.781 4.363 1 84.31 284 HIS A O 1
ATOM 2287 N N . TRP A 1 285 ? -18.203 20 4.781 1 86.69 285 TRP A N 1
ATOM 2288 C CA . TRP A 1 285 ? -17.891 20.422 6.141 1 86.69 285 TRP A CA 1
ATOM 2289 C C . TRP A 1 285 ? -17.031 21.688 6.125 1 86.69 285 TRP A C 1
ATOM 2291 O O . TRP A 1 285 ? -16.984 22.422 7.121 1 86.69 285 TRP A O 1
ATOM 2301 N N . LEU A 1 286 ? -16.406 21.969 5.023 1 88.38 286 LEU A N 1
ATOM 2302 C CA . LEU A 1 286 ? -15.594 23.156 4.887 1 88.38 286 LEU A CA 1
ATOM 2303 C C . LEU A 1 286 ? -16.453 24.422 4.871 1 88.38 286 LEU A C 1
ATOM 2305 O O . LEU A 1 286 ? -15.969 25.516 5.102 1 88.38 286 LEU A O 1
ATOM 2309 N N . SER A 1 287 ? -17.688 24.219 4.617 1 87.88 287 SER A N 1
ATOM 2310 C CA . SER A 1 287 ? -18.594 25.359 4.551 1 87.88 287 SER A CA 1
ATOM 2311 C C . SER A 1 287 ? -19.203 25.656 5.918 1 87.88 287 SER A C 1
ATOM 2313 O O . SER A 1 287 ? -19.875 26.672 6.094 1 87.88 287 SER A O 1
ATOM 2315 N N . ALA A 1 288 ? -18.906 24.844 6.793 1 90 288 ALA A N 1
ATOM 2316 C CA . ALA A 1 288 ? -19.484 25.031 8.125 1 90 288 ALA A CA 1
ATOM 2317 C C . ALA A 1 288 ? -18.688 26.062 8.914 1 90 288 ALA A C 1
ATOM 2319 O O . ALA A 1 288 ? -17.484 26.219 8.727 1 90 288 ALA A O 1
ATOM 2320 N N . THR A 1 289 ? -19.422 26.844 9.711 1 93.56 289 THR A N 1
ATOM 2321 C CA . THR A 1 289 ? -18.797 27.703 10.727 1 93.56 289 THR A CA 1
ATOM 2322 C C . THR A 1 289 ? -19.094 27.172 12.125 1 93.56 289 THR A C 1
ATOM 2324 O O . THR A 1 289 ? -20.172 26.625 12.383 1 93.56 289 THR A O 1
ATOM 2327 N N . TYR A 1 290 ? -18.219 27.375 12.977 1 93.94 290 TYR A N 1
ATOM 2328 C CA . TYR A 1 290 ? -18.344 26.875 14.336 1 93.94 290 TYR A CA 1
ATOM 2329 C C . TYR A 1 290 ? -18.484 28.016 15.336 1 93.94 290 TYR A C 1
ATOM 2331 O O . TYR A 1 290 ? -17.5 28.672 15.688 1 93.94 290 TYR A O 1
ATOM 2339 N N . ASN A 1 291 ? -19.719 28.109 15.758 1 94.5 291 ASN A N 1
ATOM 2340 C CA . ASN A 1 291 ? -20.031 29.188 16.703 1 94.5 291 ASN A CA 1
ATOM 2341 C C . ASN A 1 291 ? -19.531 28.859 18.109 1 94.5 291 ASN A C 1
ATOM 2343 O O . ASN A 1 291 ? -19.703 27.734 18.578 1 94.5 291 ASN A O 1
ATOM 2347 N N . GLY A 1 292 ? -18.922 29.859 18.688 1 94.56 292 GLY A N 1
ATOM 2348 C CA . GLY A 1 292 ? -18.438 29.688 20.047 1 94.56 292 GLY A CA 1
ATOM 2349 C C . GLY A 1 292 ? -17.141 28.891 20.125 1 94.56 292 GLY A C 1
ATOM 2350 O O . GLY A 1 292 ? -16.812 28.328 21.172 1 94.56 292 GLY A O 1
ATOM 2351 N N . ILE A 1 293 ? -16.516 28.734 18.984 1 93.38 293 ILE A N 1
ATOM 2352 C CA . ILE A 1 293 ? -15.297 27.938 18.922 1 93.38 293 ILE A CA 1
ATOM 2353 C C . ILE A 1 293 ? -14.141 28.812 18.422 1 93.38 293 ILE A C 1
ATOM 2355 O O . ILE A 1 293 ? -14.289 29.547 17.438 1 93.38 293 ILE A O 1
ATOM 2359 N N . ARG A 1 294 ? -13.031 28.656 19.109 1 93.88 294 ARG A N 1
ATOM 2360 C CA . ARG A 1 294 ? -11.797 29.344 18.719 1 93.88 294 ARG A CA 1
ATOM 2361 C C . ARG A 1 294 ? -10.773 28.359 18.172 1 93.88 294 ARG A C 1
ATOM 2363 O O . ARG A 1 294 ? -10.453 27.359 18.812 1 93.88 294 ARG A O 1
ATOM 2370 N N . PHE A 1 295 ? -10.367 28.625 16.938 1 93.19 295 PHE A N 1
ATOM 2371 C CA . PHE A 1 295 ? -9.133 28.016 16.484 1 93.19 295 PHE A CA 1
ATOM 2372 C C . PHE A 1 295 ? -7.922 28.812 16.938 1 93.19 295 PHE A C 1
ATOM 2374 O O . PHE A 1 295 ? -7.629 29.875 16.391 1 93.19 295 PHE A O 1
ATOM 2381 N N . GLN A 1 296 ? -7.266 28.281 17.875 1 89.06 296 GLN A N 1
ATOM 2382 C CA . GLN A 1 296 ? -6.25 29.078 18.547 1 89.06 296 GLN A CA 1
ATOM 2383 C C . GLN A 1 296 ? -4.902 28.969 17.844 1 89.06 296 GLN A C 1
ATOM 2385 O O . GLN A 1 296 ? -4.496 27.875 17.453 1 89.06 296 GLN A O 1
ATOM 2390 N N . GLY A 1 297 ? -4.305 30.141 17.656 1 85.44 297 GLY A N 1
ATOM 2391 C CA . GLY A 1 297 ? -2.939 30.188 17.156 1 85.44 297 GLY A CA 1
ATOM 2392 C C . GLY A 1 297 ? -2.863 30.203 15.633 1 85.44 297 GLY A C 1
ATOM 2393 O O . GLY A 1 297 ? -3.889 30.328 14.961 1 85.44 297 GLY A O 1
ATOM 2394 N N . SER A 1 298 ? -1.609 30.438 15.055 1 89.69 298 SER A N 1
ATOM 2395 C CA . SER A 1 298 ? -1.253 30.297 13.648 1 89.69 298 SER A CA 1
ATOM 2396 C C . SER A 1 298 ? -1.834 31.422 12.812 1 89.69 298 SER A C 1
ATOM 2398 O O . SER A 1 298 ? -2.289 31.219 11.688 1 89.69 298 SER A O 1
ATOM 2400 N N . GLY A 1 299 ? -1.843 32.5 13.422 1 91.88 299 GLY A N 1
ATOM 2401 C CA . GLY A 1 299 ? -2.393 33.656 12.727 1 91.88 299 GLY A CA 1
ATOM 2402 C C . GLY A 1 299 ? -1.426 34.281 11.734 1 91.88 299 GLY A C 1
ATOM 2403 O O . GLY A 1 299 ? -0.243 34.469 12.039 1 91.88 299 GLY A O 1
ATOM 2404 N N . ILE A 1 300 ? -1.959 34.594 10.594 1 93.06 300 ILE A N 1
ATOM 2405 C CA . ILE A 1 300 ? -1.21 35.312 9.586 1 93.06 300 ILE A CA 1
ATOM 2406 C C . ILE A 1 300 ? -1.36 36.812 9.828 1 93.06 300 ILE A C 1
ATOM 2408 O O . ILE A 1 300 ? -0.367 37.531 10 1 93.06 300 ILE A O 1
ATOM 2412 N N . ARG A 1 301 ? -2.566 37.25 9.812 1 93.75 301 ARG A N 1
ATOM 2413 C CA . ARG A 1 301 ? -2.992 38.625 10.039 1 93.75 301 ARG A CA 1
ATOM 2414 C C . ARG A 1 301 ? -4.473 38.719 10.391 1 93.75 301 ARG A C 1
ATOM 2416 O O . ARG A 1 301 ? -5.172 37.688 10.359 1 93.75 301 ARG A O 1
ATOM 2423 N N . PHE A 1 302 ? -4.895 39.875 10.859 1 96.44 302 PHE A N 1
ATOM 2424 C CA . PHE A 1 302 ? -6.328 40.031 11.07 1 96.44 302 PHE A CA 1
ATOM 2425 C C . PHE A 1 302 ? -6.867 41.188 10.234 1 96.44 302 PHE A C 1
ATOM 2427 O O . PHE A 1 302 ? -6.102 42.031 9.773 1 96.44 302 PHE A O 1
ATOM 2434 N N . GLU A 1 303 ? -8.078 41.125 9.922 1 97.25 303 GLU A N 1
ATOM 2435 C CA . GLU A 1 303 ? -8.836 42.156 9.219 1 97.25 303 GLU A CA 1
ATOM 2436 C C . GLU A 1 303 ? -10.125 42.469 9.953 1 97.25 303 GLU A C 1
ATOM 2438 O O . GLU A 1 303 ? -10.688 41.656 10.664 1 97.25 303 GLU A O 1
ATOM 2443 N N . LEU A 1 304 ? -10.492 43.781 9.812 1 98.06 304 LEU A N 1
ATOM 2444 C CA . LEU A 1 304 ? -11.773 44.156 10.391 1 98.06 304 LEU A CA 1
ATOM 2445 C C . LEU A 1 304 ? -12.906 43.969 9.383 1 98.06 304 LEU A C 1
ATOM 2447 O O . LEU A 1 304 ? -12.906 44.562 8.312 1 98.06 304 LEU A O 1
ATOM 2451 N N . LEU A 1 305 ? -13.727 43.062 9.742 1 98.19 305 LEU A N 1
ATOM 2452 C CA . LEU A 1 305 ? -14.836 42.719 8.859 1 98.19 305 LEU A CA 1
ATOM 2453 C C . LEU A 1 305 ? -16.156 42.688 9.633 1 98.19 305 LEU A C 1
ATOM 2455 O O . LEU A 1 305 ? -16.156 42.719 10.867 1 98.19 305 LEU A O 1
ATOM 2459 N N . ASN A 1 306 ? -17.25 42.562 8.93 1 96.31 306 ASN A N 1
ATOM 2460 C CA . ASN A 1 306 ? -18.547 42.812 9.555 1 96.31 306 ASN A CA 1
ATOM 2461 C C . ASN A 1 306 ? -19.125 41.5 10.133 1 96.31 306 ASN A C 1
ATOM 2463 O O . ASN A 1 306 ? -19.922 41.562 11.078 1 96.31 306 ASN A O 1
ATOM 2467 N N . ASP A 1 307 ? -18.766 40.406 9.523 1 96.5 307 ASP A N 1
ATOM 2468 C CA . ASP A 1 307 ? -19.375 39.156 9.969 1 96.5 307 ASP A CA 1
ATOM 2469 C C . ASP A 1 307 ? -18.5 37.969 9.594 1 96.5 307 ASP A C 1
ATOM 2471 O O . ASP A 1 307 ? -17.469 38.125 8.93 1 96.5 307 ASP A O 1
ATOM 2475 N N . ALA A 1 308 ? -18.938 36.844 10.055 1 96.12 308 ALA A N 1
ATOM 2476 C CA . ALA A 1 308 ? -18.172 35.625 9.852 1 96.12 308 ALA A CA 1
ATOM 2477 C C . ALA A 1 308 ? -18.156 35.219 8.375 1 96.12 308 ALA A C 1
ATOM 2479 O O . ALA A 1 308 ? -17.172 34.656 7.891 1 96.12 308 ALA A O 1
ATOM 2480 N N . GLN A 1 309 ? -19.203 35.5 7.684 1 95.62 309 GLN A N 1
ATOM 2481 C CA . GLN A 1 309 ? -19.266 35.156 6.266 1 95.62 309 GLN A CA 1
ATOM 2482 C C . GLN A 1 309 ? -18.25 35.969 5.465 1 95.62 309 GLN A C 1
ATOM 2484 O O . GLN A 1 309 ? -17.594 35.438 4.57 1 95.62 309 GLN A O 1
ATOM 2489 N N . SER A 1 310 ? -18.188 37.188 5.801 1 97.25 310 SER A N 1
ATOM 2490 C CA . SER A 1 310 ? -17.188 38.031 5.164 1 97.25 310 SER A CA 1
ATOM 2491 C C . SER A 1 310 ? -15.773 37.562 5.508 1 97.25 310 SER A C 1
ATOM 2493 O O . SER A 1 310 ? -14.867 37.625 4.672 1 97.25 310 SER A O 1
ATOM 2495 N N . CYS A 1 311 ? -15.641 37.156 6.742 1 97.5 311 CYS A N 1
ATOM 2496 C CA . CYS A 1 311 ? -14.359 36.594 7.172 1 97.5 311 CYS A CA 1
ATOM 2497 C C . CYS A 1 311 ? -13.984 35.375 6.348 1 97.5 311 CYS A C 1
ATOM 2499 O O . CYS A 1 311 ? -12.852 35.25 5.867 1 97.5 311 CYS A O 1
ATOM 2501 N N . ARG A 1 312 ? -14.883 34.531 6.094 1 95.56 312 ARG A N 1
ATOM 2502 C CA . ARG A 1 312 ? -14.664 33.344 5.27 1 95.56 312 ARG A CA 1
ATOM 2503 C C . ARG A 1 312 ? -14.273 33.719 3.846 1 95.56 312 ARG A C 1
ATOM 2505 O O . ARG A 1 312 ? -13.367 33.125 3.258 1 95.56 312 ARG A O 1
ATOM 2512 N N . ARG A 1 313 ? -14.977 34.656 3.309 1 95.81 313 ARG A N 1
ATOM 2513 C CA . ARG A 1 313 ? -14.672 35.094 1.956 1 95.81 313 ARG A CA 1
ATOM 2514 C C . ARG A 1 313 ? -13.242 35.625 1.869 1 95.81 313 ARG A C 1
ATOM 2516 O O . ARG A 1 313 ? -12.531 35.375 0.897 1 95.81 313 ARG A O 1
ATOM 2523 N N . ALA A 1 314 ? -12.906 36.375 2.902 1 96.75 314 ALA A N 1
ATOM 2524 C CA . ALA A 1 314 ? -11.539 36.875 2.953 1 96.75 314 ALA A CA 1
ATOM 2525 C C . ALA A 1 314 ? -10.523 35.75 3.004 1 96.75 314 ALA A C 1
ATOM 2527 O O . ALA A 1 314 ? -9.492 35.781 2.33 1 96.75 314 ALA A O 1
ATOM 2528 N N . CYS A 1 315 ? -10.82 34.781 3.77 1 95 315 CYS A N 1
ATOM 2529 C CA . CYS A 1 315 ? -9.938 33.625 3.887 1 95 315 CYS A CA 1
ATOM 2530 C C . CYS A 1 315 ? -9.867 32.844 2.568 1 95 315 CYS A C 1
ATOM 2532 O O . CYS A 1 315 ? -8.781 32.438 2.139 1 95 315 CYS A O 1
ATOM 2534 N N . ASN A 1 316 ? -10.961 32.656 1.896 1 93.5 316 ASN A N 1
ATOM 2535 C CA . ASN A 1 316 ? -11 31.969 0.611 1 93.5 316 ASN A CA 1
ATOM 2536 C C . ASN A 1 316 ? -10.188 32.688 -0.447 1 93.5 316 ASN A C 1
ATOM 2538 O O . ASN A 1 316 ? -9.625 32.062 -1.349 1 93.5 316 ASN A O 1
ATOM 2542 N N . ALA A 1 317 ? -10.156 33.938 -0.317 1 92.56 317 ALA A N 1
ATOM 2543 C CA . ALA A 1 317 ? -9.484 34.75 -1.321 1 92.56 317 ALA A CA 1
ATOM 2544 C C . ALA A 1 317 ? -7.973 34.719 -1.129 1 92.56 317 ALA A C 1
ATOM 2546 O O . ALA A 1 317 ? -7.223 35.062 -2.047 1 92.56 317 ALA A O 1
ATOM 2547 N N . ASP A 1 318 ? -7.559 34.438 0.074 1 89.38 318 ASP A N 1
ATOM 2548 C CA . ASP A 1 318 ? -6.133 34.375 0.384 1 89.38 318 ASP A CA 1
ATOM 2549 C C . ASP A 1 318 ? -5.609 32.969 0.226 1 89.38 318 ASP A C 1
ATOM 2551 O O . ASP A 1 318 ? -5.98 32.062 0.993 1 89.38 318 ASP A O 1
ATOM 2555 N N . HIS A 1 319 ? -4.676 32.719 -0.689 1 83.94 319 HIS A N 1
ATOM 2556 C CA . HIS A 1 319 ? -4.176 31.391 -0.986 1 83.94 319 HIS A CA 1
ATOM 2557 C C . HIS A 1 319 ? -3.4 30.812 0.196 1 83.94 319 HIS A C 1
ATOM 2559 O O . HIS A 1 319 ? -3.191 29.609 0.277 1 83.94 319 HIS A O 1
ATOM 2565 N N . GLN A 1 320 ? -3.053 31.656 1.113 1 85.5 320 GLN A N 1
ATOM 2566 C CA . GLN A 1 320 ? -2.297 31.172 2.268 1 85.5 320 GLN A CA 1
ATOM 2567 C C . GLN A 1 320 ? -3.229 30.781 3.41 1 85.5 320 GLN A C 1
ATOM 2569 O O . GLN A 1 320 ? -2.816 30.094 4.348 1 85.5 320 GLN A O 1
ATOM 2574 N N . CYS A 1 321 ? -4.414 31.219 3.359 1 91.19 321 CYS A N 1
ATOM 2575 C CA . CYS A 1 321 ? -5.312 31.031 4.492 1 91.19 321 CYS A CA 1
ATOM 2576 C C . CYS A 1 321 ? -5.906 29.625 4.484 1 91.19 321 CYS A C 1
ATOM 2578 O O . CYS A 1 321 ? -6.418 29.172 3.459 1 91.19 321 CYS A O 1
ATOM 2580 N N . GLN A 1 322 ? -5.816 28.953 5.57 1 91.75 322 GLN A N 1
ATOM 2581 C CA . GLN A 1 322 ? -6.363 27.609 5.703 1 91.75 322 GLN A CA 1
ATOM 2582 C C . GLN A 1 322 ? -7.605 27.609 6.59 1 91.75 322 GLN A C 1
ATOM 2584 O O . GLN A 1 322 ? -8.523 26.812 6.375 1 91.75 322 GLN A O 1
ATOM 2589 N N . PHE A 1 323 ? -7.641 28.438 7.621 1 93.38 323 PHE A N 1
ATOM 2590 C CA . PHE A 1 323 ? -8.766 28.562 8.539 1 93.38 323 PHE A CA 1
ATOM 2591 C C . PHE A 1 323 ? -8.812 29.953 9.156 1 93.38 323 PHE A C 1
ATOM 2593 O O . PHE A 1 323 ? -7.914 30.766 8.922 1 93.38 323 PHE A O 1
ATOM 2600 N N . PHE A 1 324 ? -9.961 30.25 9.859 1 94.88 324 PHE A N 1
ATOM 2601 C CA . PHE A 1 324 ? -10.125 31.609 10.367 1 94.88 324 PHE A CA 1
ATOM 2602 C C . PHE A 1 324 ? -10.898 31.609 11.688 1 94.88 324 PHE A C 1
ATOM 2604 O O . PHE A 1 324 ? -11.531 30.609 12.039 1 94.88 324 PHE A O 1
ATOM 2611 N N . THR A 1 325 ? -10.742 32.656 12.438 1 96.69 325 THR A N 1
ATOM 2612 C CA . THR A 1 325 ? -11.539 32.969 13.625 1 96.69 325 THR A CA 1
ATOM 2613 C C . THR A 1 325 ? -12.07 34.375 13.586 1 96.69 325 THR A C 1
ATOM 2615 O O . THR A 1 325 ? -11.312 35.344 13.375 1 96.69 325 THR A O 1
ATOM 2618 N N . TYR A 1 326 ? -13.352 34.5 13.711 1 97.88 326 TYR A N 1
ATOM 2619 C CA . TYR A 1 326 ? -14.016 35.812 13.711 1 97.88 326 TYR A CA 1
ATOM 2620 C C . TYR A 1 326 ? -14.523 36.156 15.109 1 97.88 326 TYR A C 1
ATOM 2622 O O . TYR A 1 326 ? -15.117 35.312 15.789 1 97.88 326 TYR A O 1
ATOM 2630 N N . THR A 1 327 ? -14.328 37.438 15.484 1 98.12 327 THR A N 1
ATOM 2631 C CA . THR A 1 327 ? -14.773 37.906 16.781 1 98.12 327 THR A CA 1
ATOM 2632 C C . THR A 1 327 ? -16.047 38.719 16.656 1 98.12 327 THR A C 1
ATOM 2634 O O . THR A 1 327 ? -16.047 39.781 16.062 1 98.12 327 THR A O 1
ATOM 2637 N N . THR A 1 328 ? -17.062 38.219 17.266 1 97.75 328 THR A N 1
ATOM 2638 C CA . THR A 1 328 ? -18.344 38.906 17.219 1 97.75 328 THR A CA 1
ATOM 2639 C C . THR A 1 328 ? -18.438 39.969 18.297 1 97.75 328 THR A C 1
ATOM 2641 O O . THR A 1 328 ? -17.5 40.125 19.109 1 97.75 328 THR A O 1
ATOM 2644 N N . THR A 1 329 ? -19.609 40.594 18.312 1 96.81 329 THR A N 1
ATOM 2645 C CA . THR A 1 329 ? -19.797 41.688 19.297 1 96.81 329 THR A CA 1
ATOM 2646 C C . THR A 1 329 ? -20.203 41.094 20.641 1 96.81 329 THR A C 1
ATOM 2648 O O . THR A 1 329 ? -20.328 41.844 21.625 1 96.81 329 THR A O 1
ATOM 2651 N N . THR A 1 330 ? -20.344 39.844 20.75 1 96.5 330 THR A N 1
ATOM 2652 C CA . THR A 1 330 ? -20.703 39.219 22.016 1 96.5 330 THR A CA 1
ATOM 2653 C C . THR A 1 330 ? -19.453 38.781 22.766 1 96.5 330 THR A C 1
ATOM 2655 O O . THR A 1 330 ? -19.547 38.312 23.906 1 96.5 330 THR A O 1
ATOM 2658 N N . PHE A 1 331 ? -18.328 38.938 22.125 1 96.75 331 PHE A N 1
ATOM 2659 C CA . PHE A 1 331 ? -17.062 38.625 22.797 1 96.75 331 PHE A CA 1
ATOM 2660 C C . PHE A 1 331 ? -16.828 39.594 23.953 1 96.75 331 PHE A C 1
ATOM 2662 O O . PHE A 1 331 ? -17.188 40.75 23.875 1 96.75 331 PHE A O 1
ATOM 2669 N N . SER A 1 332 ? -16.234 39.156 25 1 95.94 332 SER A N 1
ATOM 2670 C CA . SER A 1 332 ? -16.109 39.906 26.266 1 95.94 332 SER A CA 1
ATOM 2671 C C . SER A 1 332 ? -15.258 41.156 26.094 1 95.94 332 SER A C 1
ATOM 2673 O O . SER A 1 332 ? -15.516 42.156 26.734 1 95.94 332 SER A O 1
ATOM 2675 N N . ASN A 1 333 ? -14.289 41.094 25.25 1 96.5 333 ASN A N 1
ATOM 2676 C CA . ASN A 1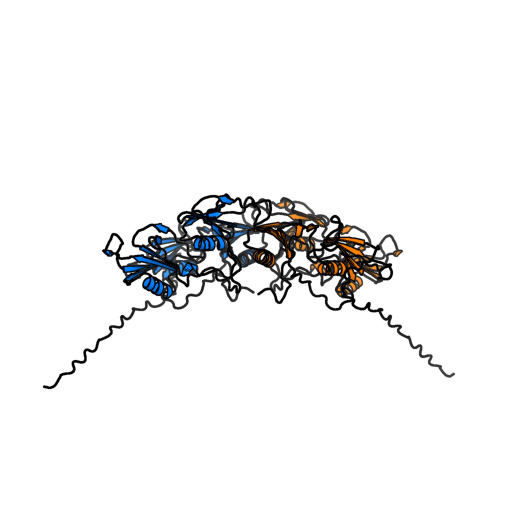 333 ? -13.391 42.219 25.047 1 96.5 333 ASN A CA 1
ATOM 2677 C C . ASN A 1 333 ? -13.711 42.969 23.766 1 96.5 333 ASN A C 1
ATOM 2679 O O . ASN A 1 333 ? -13.383 42.531 22.672 1 96.5 333 ASN A O 1
ATOM 2683 N N . LYS A 1 334 ? -14.148 44.156 23.875 1 96.19 334 LYS A N 1
ATOM 2684 C CA . LYS A 1 334 ? -14.633 44.969 22.781 1 96.19 334 LYS A CA 1
ATOM 2685 C C . LYS A 1 334 ? -13.5 45.312 21.812 1 96.19 334 LYS A C 1
ATOM 2687 O O . LYS A 1 334 ? -13.734 45.562 20.625 1 96.19 334 LYS A O 1
ATOM 2692 N N . LYS A 1 335 ? -12.312 45.344 22.281 1 96.25 335 LYS A N 1
ATOM 2693 C CA . LYS A 1 335 ? -11.156 45.719 21.484 1 96.25 335 LYS A CA 1
ATOM 2694 C C . LYS A 1 335 ? -10.961 44.75 20.312 1 96.25 335 LYS A C 1
ATOM 2696 O O . LYS A 1 335 ? -10.312 45.094 19.312 1 96.25 335 LYS A O 1
ATOM 2701 N N . PHE A 1 336 ? -11.555 43.594 20.391 1 96.44 336 PHE A N 1
ATOM 2702 C CA . PHE A 1 336 ? -11.297 42.562 19.391 1 96.44 336 PHE A CA 1
ATOM 2703 C C . PHE A 1 336 ? -12.5 42.375 18.484 1 96.44 336 PHE A C 1
ATOM 2705 O O . PHE A 1 336 ? -12.469 41.562 17.547 1 96.44 336 PHE A O 1
ATOM 2712 N N . TRP A 1 337 ? -13.539 43.188 18.703 1 97.31 337 TRP A N 1
ATOM 2713 C CA . TRP A 1 337 ? -14.758 43.062 17.922 1 97.31 337 TRP A CA 1
ATOM 2714 C C . TRP A 1 337 ? -14.469 43.25 16.438 1 97.31 337 TRP A C 1
ATOM 2716 O O . TRP A 1 337 ? -13.688 44.094 16.047 1 97.31 337 TRP A O 1
ATOM 2726 N N . HIS A 1 338 ? -15.094 42.375 15.633 1 97.94 338 HIS A N 1
ATOM 2727 C CA . HIS A 1 338 ? -15.094 42.469 14.18 1 97.94 338 HIS A CA 1
ATOM 2728 C C . HIS A 1 338 ? -13.75 42.031 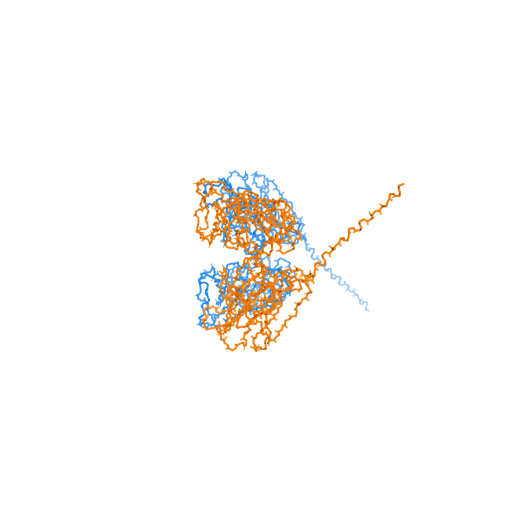13.602 1 97.94 338 HIS A C 1
ATOM 2730 O O . HIS A 1 338 ? -13.531 42.125 12.391 1 97.94 338 HIS A O 1
ATOM 2736 N N . ARG A 1 339 ? -12.898 41.469 14.461 1 98.06 339 ARG A N 1
ATOM 2737 C CA . ARG A 1 339 ? -11.617 41 13.969 1 98.06 339 ARG A CA 1
ATOM 2738 C C . ARG A 1 339 ? -11.758 39.625 13.305 1 98.06 339 ARG A C 1
ATOM 2740 O O . ARG A 1 339 ? -12.336 38.719 13.883 1 98.06 339 ARG A O 1
ATOM 2747 N N . CYS A 1 340 ? -11.359 39.594 12.086 1 98.25 340 CYS A N 1
ATOM 2748 C CA . CYS A 1 340 ? -11.195 38.344 11.359 1 98.25 340 CYS A CA 1
ATOM 2749 C C . CYS A 1 340 ? -9.727 37.938 11.32 1 98.25 340 CYS A C 1
ATOM 2751 O O . CYS A 1 340 ? -8.914 38.562 10.648 1 98.25 340 CYS A O 1
ATOM 2753 N N . SER A 1 341 ? -9.383 36.875 12.023 1 96.94 341 SER A N 1
ATOM 2754 C CA . SER A 1 341 ? -8.016 36.375 12.031 1 96.94 341 SER A CA 1
ATOM 2755 C C . SER A 1 341 ? -7.836 35.281 10.992 1 96.94 341 SER A C 1
ATOM 2757 O O . SER A 1 341 ? -8.469 34.219 11.078 1 96.94 341 SER A O 1
ATOM 2759 N N . LEU A 1 342 ? -6.969 35.5 9.992 1 95.81 342 LEU A N 1
ATOM 2760 C CA . LEU A 1 342 ? -6.605 34.5 9 1 95.81 342 LEU A CA 1
ATOM 2761 C C . LEU A 1 342 ? -5.441 33.656 9.492 1 95.81 342 LEU A C 1
ATOM 2763 O O . LEU A 1 342 ? -4.5 34.156 10.094 1 95.81 342 LEU A O 1
ATOM 2767 N N . LYS A 1 343 ? -5.574 32.375 9.234 1 93.69 343 LYS A N 1
ATOM 2768 C CA . LYS A 1 343 ? -4.641 31.484 9.922 1 93.69 343 LYS A CA 1
ATOM 2769 C C . LYS A 1 343 ? -4.125 30.391 8.984 1 93.69 343 LYS A C 1
ATOM 2771 O O . LYS A 1 343 ? -4.777 30.062 7.992 1 93.69 343 LYS A O 1
ATOM 2776 N N . ARG A 1 344 ? -2.926 29.906 9.359 1 91.88 344 ARG A N 1
ATOM 2777 C CA . ARG A 1 344 ? -2.301 28.844 8.586 1 91.88 344 ARG A CA 1
ATOM 2778 C C . ARG A 1 344 ? -1.314 28.047 9.438 1 91.88 344 ARG A C 1
ATOM 2780 O O . ARG A 1 344 ? -0.668 28.609 10.328 1 91.88 344 ARG A O 1
ATOM 2787 N N . VAL A 1 345 ? -1.237 26.812 9.062 1 91.31 345 VAL A N 1
ATOM 2788 C CA . VAL A 1 345 ? -0.176 25.969 9.609 1 91.31 345 VAL A CA 1
ATOM 2789 C C . VAL A 1 345 ? 0.648 25.359 8.477 1 91.31 345 VAL A C 1
ATOM 2791 O O . VAL A 1 345 ? 0.207 25.344 7.32 1 91.31 345 VAL A O 1
ATOM 2794 N N . ILE A 1 346 ? 1.91 25 8.852 1 91.12 346 ILE A N 1
ATOM 2795 C CA . ILE A 1 346 ? 2.76 24.344 7.871 1 91.12 346 ILE A CA 1
ATOM 2796 C C . ILE A 1 346 ? 2.143 23 7.477 1 91.12 346 ILE A C 1
ATOM 2798 O O . ILE A 1 346 ? 1.786 22.188 8.336 1 91.12 346 ILE A O 1
ATOM 2802 N N . SER A 1 347 ? 2.014 22.75 6.152 1 89.25 347 SER A N 1
ATOM 2803 C CA . SER A 1 347 ? 1.409 21.516 5.676 1 89.25 347 SER A CA 1
ATOM 2804 C C . SER A 1 347 ? 2.346 20.766 4.73 1 89.25 347 SER A C 1
ATOM 2806 O O . SER A 1 347 ? 1.976 19.734 4.172 1 89.25 347 SER A O 1
ATOM 2808 N N . SER A 1 348 ? 3.514 21.281 4.5 1 91.56 348 SER A N 1
ATOM 2809 C CA . SER A 1 348 ? 4.543 20.547 3.77 1 91.56 348 SER A CA 1
ATOM 2810 C C . SER A 1 348 ? 5.258 19.547 4.676 1 91.56 348 SER A C 1
ATOM 2812 O O . SER A 1 348 ? 5.34 19.75 5.891 1 91.56 348 SER A O 1
ATOM 2814 N N . PRO A 1 349 ? 5.754 18.484 4.023 1 94.75 349 PRO A N 1
ATOM 2815 C CA . PRO A 1 349 ? 6.422 17.469 4.844 1 94.75 349 PRO A CA 1
ATOM 2816 C C . PRO A 1 349 ? 7.637 18.031 5.586 1 94.75 349 PRO A C 1
ATOM 2818 O O . PRO A 1 349 ? 8.484 18.688 4.988 1 94.75 349 PRO A O 1
ATOM 2821 N N . ALA A 1 350 ? 7.668 17.75 6.859 1 95.5 350 ALA A N 1
ATOM 2822 C CA . ALA A 1 350 ? 8.773 18.203 7.699 1 95.5 350 ALA A CA 1
ATOM 2823 C C . ALA A 1 350 ? 9.172 17.141 8.711 1 95.5 350 ALA A C 1
ATOM 2825 O O . ALA A 1 350 ? 8.375 16.766 9.578 1 95.5 350 ALA A O 1
ATOM 2826 N N . PRO A 1 351 ? 10.406 16.641 8.57 1 97.38 351 PRO A N 1
ATOM 2827 C CA . PRO A 1 351 ? 10.859 15.695 9.594 1 97.38 351 PRO A CA 1
ATOM 2828 C C . PRO A 1 351 ? 10.914 16.312 10.992 1 97.38 351 PRO A C 1
ATOM 2830 O O . PRO A 1 351 ? 11.273 17.484 11.133 1 97.38 351 PRO A O 1
ATOM 2833 N N . PRO A 1 352 ? 10.594 15.555 12.016 1 97.19 352 PRO A N 1
ATOM 2834 C CA . PRO A 1 352 ? 10.656 16.094 13.375 1 97.19 352 PRO A CA 1
ATOM 2835 C C . PRO A 1 352 ? 12.078 16.422 13.82 1 97.19 352 PRO A C 1
ATOM 2837 O O . PRO A 1 352 ? 12.289 17.344 14.617 1 97.19 352 PRO A O 1
ATOM 2840 N N . LYS A 1 353 ? 13 15.648 13.352 1 97.94 353 LYS A N 1
ATOM 2841 C CA . LYS A 1 353 ? 14.414 15.836 13.664 1 97.94 353 LYS A CA 1
ATOM 2842 C C . LYS A 1 353 ? 15.289 15.445 12.477 1 97.94 353 LYS A C 1
ATOM 2844 O O . LYS A 1 353 ? 14.984 14.492 11.758 1 97.94 353 LYS A O 1
ATOM 2849 N N . VAL A 1 354 ? 16.297 16.203 12.242 1 98.19 354 VAL A N 1
ATOM 2850 C CA . VAL A 1 354 ? 17.312 15.898 11.234 1 98.19 354 VAL A CA 1
ATOM 2851 C C . VAL A 1 354 ? 18.688 15.828 11.898 1 98.19 354 VAL A C 1
ATOM 2853 O O . VAL A 1 354 ? 19.094 16.766 12.586 1 98.19 354 VAL A O 1
ATOM 2856 N N . ILE A 1 355 ? 19.359 14.758 11.719 1 96.81 355 ILE A N 1
ATOM 2857 C CA . ILE A 1 355 ? 20.656 14.602 12.367 1 96.81 355 ILE A CA 1
ATOM 2858 C C . ILE A 1 355 ? 21.656 14.023 11.367 1 96.81 355 ILE A C 1
ATOM 2860 O O . ILE A 1 355 ? 21.266 13.359 10.398 1 96.81 355 ILE A O 1
ATOM 2864 N N . GLN A 1 356 ? 22.891 14.398 11.648 1 96 356 GLN A N 1
ATOM 2865 C CA . GLN A 1 356 ? 23.953 13.758 10.898 1 96 356 GLN A CA 1
ATOM 2866 C C . GLN A 1 356 ? 24.141 12.305 11.328 1 96 356 GLN A C 1
ATOM 2868 O O . GLN A 1 356 ? 24.281 12.023 12.523 1 96 356 GLN A O 1
ATOM 2873 N N . ARG A 1 357 ? 24.062 11.352 10.445 1 96.81 357 ARG A N 1
ATOM 2874 C CA . ARG A 1 357 ? 24.219 9.922 10.719 1 96.81 357 ARG A CA 1
ATOM 2875 C C . ARG A 1 357 ? 24.875 9.211 9.539 1 96.81 357 ARG A C 1
ATOM 2877 O O . ARG A 1 357 ? 24.266 9.062 8.477 1 96.81 357 ARG A O 1
ATOM 2884 N N . ALA A 1 358 ? 26.062 8.719 9.805 1 97.5 358 ALA A N 1
ATOM 2885 C CA . ALA A 1 358 ? 26.797 8.031 8.75 1 97.5 358 ALA A CA 1
ATOM 2886 C C . ALA A 1 358 ? 26.016 6.812 8.242 1 97.5 358 ALA A C 1
ATOM 2888 O O . ALA A 1 358 ? 25.406 6.09 9.031 1 97.5 358 ALA A O 1
ATOM 2889 N N . HIS A 1 359 ? 26 6.598 6.934 1 98.38 359 HIS A N 1
ATOM 2890 C CA . HIS A 1 359 ? 25.469 5.418 6.262 1 98.38 359 HIS A CA 1
ATOM 2891 C C . HIS A 1 359 ? 23.938 5.438 6.227 1 98.38 359 HIS A C 1
ATOM 2893 O O . HIS A 1 359 ? 23.312 4.449 5.848 1 98.38 359 HIS A O 1
ATOM 2899 N N . ALA A 1 360 ? 23.375 6.516 6.641 1 98.62 360 ALA A N 1
ATOM 2900 C CA . ALA A 1 360 ? 21.953 6.742 6.441 1 98.62 360 ALA A CA 1
ATOM 2901 C C . ALA A 1 360 ? 21.703 7.656 5.246 1 98.62 360 ALA A C 1
ATOM 2903 O O . ALA A 1 360 ? 22.469 8.578 4.992 1 98.62 360 ALA A O 1
ATOM 2904 N N . VAL A 1 361 ? 20.703 7.348 4.484 1 98.75 361 VAL A N 1
ATOM 2905 C CA . VAL A 1 361 ? 20.266 8.18 3.363 1 98.75 361 VAL A CA 1
ATOM 2906 C C . VAL A 1 361 ? 18.797 8.539 3.525 1 98.75 361 VAL A C 1
ATOM 2908 O O . VAL A 1 361 ? 17.938 7.66 3.695 1 98.75 361 VAL A O 1
ATOM 2911 N N . SER A 1 362 ? 18.469 9.812 3.531 1 98.88 362 SER A N 1
ATOM 2912 C CA . SER A 1 362 ? 17.094 10.25 3.699 1 98.88 362 SER A CA 1
ATOM 2913 C C . SER A 1 362 ? 16.625 11.07 2.5 1 98.88 362 SER A C 1
ATOM 2915 O O . SER A 1 362 ? 17.438 11.539 1.703 1 98.88 362 SER A O 1
ATOM 2917 N N . GLY A 1 363 ? 15.32 11.141 2.338 1 98.56 363 GLY A N 1
ATOM 2918 C CA . GLY A 1 363 ? 14.703 11.898 1.262 1 98.56 363 GLY A CA 1
ATOM 2919 C C . GLY A 1 363 ? 13.195 11.984 1.382 1 98.56 363 GLY A C 1
ATOM 2920 O O . GLY A 1 363 ? 12.617 11.523 2.369 1 98.56 363 GLY A O 1
ATOM 2921 N N . PHE A 1 364 ? 12.57 12.648 0.401 1 98 364 PHE A N 1
ATOM 2922 C CA . PHE A 1 364 ? 11.133 12.836 0.369 1 98 364 PHE A CA 1
ATOM 2923 C C . PHE A 1 364 ? 10.5 12.023 -0.755 1 98 364 PHE A C 1
ATOM 2925 O O . PHE A 1 364 ? 11.203 11.5 -1.616 1 98 364 PHE A O 1
ATOM 2932 N N . ASN A 1 365 ? 9.18 11.836 -0.651 1 96.62 365 ASN A N 1
ATOM 2933 C CA . ASN A 1 365 ? 8.484 11.227 -1.779 1 96.62 365 ASN A CA 1
ATOM 2934 C C . ASN A 1 365 ? 8.5 12.141 -3.004 1 96.62 365 ASN A C 1
ATOM 2936 O O . ASN A 1 365 ? 8.828 13.32 -2.9 1 96.62 365 ASN A O 1
ATOM 2940 N N . LEU A 1 366 ? 8.133 11.594 -4.137 1 95.19 366 LEU A N 1
ATOM 2941 C CA . LEU A 1 366 ? 8.234 12.367 -5.371 1 95.19 366 LEU A CA 1
ATOM 2942 C C . LEU A 1 366 ? 6.867 12.555 -6.012 1 95.19 366 LEU A C 1
ATOM 2944 O O . LEU A 1 366 ? 6.766 12.789 -7.219 1 95.19 366 LEU A O 1
ATOM 2948 N N . ARG A 1 367 ? 5.805 12.391 -5.27 1 90.62 367 ARG A N 1
ATOM 2949 C CA . ARG A 1 367 ? 4.445 12.391 -5.809 1 90.62 367 ARG A CA 1
ATOM 2950 C C . ARG A 1 367 ? 4.133 13.719 -6.496 1 90.62 367 ARG A C 1
ATOM 2952 O O . ARG A 1 367 ? 3.424 13.75 -7.504 1 90.62 367 ARG A O 1
ATOM 2959 N N . ASN A 1 368 ? 4.664 14.766 -5.969 1 88.12 368 ASN A N 1
ATOM 2960 C CA . ASN A 1 368 ? 4.363 16.094 -6.512 1 88.12 368 ASN A CA 1
ATOM 2961 C C . ASN A 1 368 ? 5.41 16.531 -7.531 1 88.12 368 ASN A C 1
ATOM 2963 O O . ASN A 1 368 ? 5.391 17.672 -7.992 1 88.12 368 ASN A O 1
ATOM 2967 N N . CYS A 1 369 ? 6.273 15.586 -7.766 1 88.25 369 CYS A N 1
ATOM 2968 C CA . CYS A 1 369 ? 7.348 15.945 -8.68 1 88.25 369 CYS A CA 1
ATOM 2969 C C . CYS A 1 369 ? 7.02 15.523 -10.109 1 88.25 369 CYS A C 1
ATOM 2971 O O . CYS A 1 369 ? 6.805 14.344 -10.375 1 88.25 369 CYS A O 1
ATOM 2973 N N . ARG A 1 370 ? 6.359 16.25 -10.961 1 68.94 370 ARG A N 1
ATOM 2974 C CA . ARG A 1 370 ? 5.887 15.984 -12.312 1 68.94 370 ARG A CA 1
ATOM 2975 C C . ARG A 1 370 ? 6.902 15.156 -13.102 1 68.94 370 ARG A C 1
ATOM 2977 O O . ARG A 1 370 ? 6.531 14.227 -13.812 1 68.94 370 ARG A O 1
ATOM 2984 N N . CYS A 1 371 ? 7.996 15.594 -13.344 1 55.22 371 CYS A N 1
ATOM 2985 C CA . CYS A 1 371 ? 8.914 15.023 -14.312 1 55.22 371 CYS A CA 1
ATOM 2986 C C . CYS A 1 371 ? 9.539 13.734 -13.789 1 55.22 371 CYS A C 1
ATOM 2988 O O . CYS A 1 371 ? 10.211 13.016 -14.531 1 55.22 371 CYS A O 1
ATOM 2990 N N . LEU A 1 372 ? 9.336 13.422 -12.586 1 52.75 372 LEU A N 1
ATOM 2991 C CA . LEU A 1 372 ? 10.195 12.359 -12.078 1 52.75 372 LEU A CA 1
ATOM 2992 C C . LEU A 1 372 ? 9.383 11.117 -11.75 1 52.75 372 LEU A C 1
ATOM 2994 O O . LEU A 1 372 ? 9.938 10.109 -11.305 1 52.75 372 LEU A O 1
ATOM 2998 N N . LEU A 1 373 ? 8.094 11.125 -11.953 1 48.91 373 LEU A N 1
ATOM 2999 C CA . LEU A 1 373 ? 7.352 9.938 -11.547 1 48.91 373 LEU A CA 1
ATOM 3000 C C . LEU A 1 373 ? 7.484 8.828 -12.586 1 48.91 373 LEU A C 1
ATOM 3002 O O . LEU A 1 373 ? 6.934 7.738 -12.414 1 48.91 373 LEU A O 1
ATOM 3006 N N . ASP A 1 374 ? 8.25 8.922 -13.695 1 44.47 374 ASP A N 1
ATOM 3007 C CA . ASP A 1 374 ? 8.43 7.797 -14.609 1 44.47 374 ASP A CA 1
ATOM 3008 C C . ASP A 1 374 ? 9.383 6.758 -14.023 1 44.47 374 ASP A C 1
ATOM 3010 O O . ASP A 1 374 ? 10.391 7.109 -13.414 1 44.47 374 ASP A O 1
ATOM 3014 N N . MET B 1 1 ? 16.516 -44.219 -74.562 1 38.16 1 MET B N 1
ATOM 3015 C CA . MET B 1 1 ? 16.156 -44.469 -73.188 1 38.16 1 MET B CA 1
ATOM 3016 C C . MET B 1 1 ? 15.5 -43.219 -72.562 1 38.16 1 MET B C 1
ATOM 3018 O O . MET B 1 1 ? 16.141 -42.188 -72.438 1 38.16 1 MET B O 1
ATOM 3022 N N . LYS B 1 2 ? 14.148 -43.094 -72.75 1 44.66 2 LYS B N 1
ATOM 3023 C CA . LYS B 1 2 ? 13.242 -42.062 -72.25 1 44.66 2 LYS B CA 1
ATOM 3024 C C . LYS B 1 2 ? 13.266 -42 -70.75 1 44.66 2 LYS B C 1
ATOM 3026 O O . LYS B 1 2 ? 12.992 -42.969 -70.062 1 44.66 2 LYS B O 1
ATOM 3031 N N . ARG B 1 3 ? 14.047 -41.125 -70.125 1 45.75 3 ARG B N 1
ATOM 3032 C CA . ARG B 1 3 ? 14.094 -40.812 -68.75 1 45.75 3 ARG B CA 1
ATOM 3033 C C . ARG B 1 3 ? 12.727 -40.344 -68.188 1 45.75 3 ARG B C 1
ATOM 3035 O O . ARG B 1 3 ? 12.164 -39.375 -68.688 1 45.75 3 ARG B O 1
ATOM 3042 N N . LEU B 1 4 ? 11.859 -41.312 -67.875 1 41.28 4 LEU B N 1
ATOM 3043 C CA . LEU B 1 4 ? 10.594 -41 -67.25 1 41.28 4 LEU B CA 1
ATOM 3044 C C . LEU B 1 4 ? 10.828 -40.25 -65.938 1 41.28 4 LEU B C 1
ATOM 3046 O O . LEU B 1 4 ? 11.547 -40.719 -65.062 1 41.28 4 LEU B O 1
ATOM 3050 N N . PHE B 1 5 ? 10.727 -38.938 -65.938 1 45.56 5 PHE B N 1
ATOM 3051 C CA . PHE B 1 5 ? 10.727 -38.031 -64.812 1 45.56 5 PHE B CA 1
ATOM 3052 C C . PHE B 1 5 ? 9.562 -38.344 -63.875 1 45.56 5 PHE B C 1
ATOM 3054 O O . PHE B 1 5 ? 8.398 -38.188 -64.25 1 45.56 5 PHE B O 1
ATOM 3061 N N . VAL B 1 6 ? 9.641 -39.344 -63 1 45.56 6 VAL B N 1
ATOM 3062 C CA . VAL B 1 6 ? 8.641 -39.562 -61.969 1 45.56 6 VAL B CA 1
ATOM 3063 C C . VAL B 1 6 ? 8.609 -38.375 -61.031 1 45.56 6 VAL B C 1
ATOM 3065 O O . VAL B 1 6 ? 9.609 -38.062 -60.375 1 45.56 6 VAL B O 1
ATOM 3068 N N . VAL B 1 7 ? 7.785 -37.438 -61.281 1 44.69 7 VAL B N 1
ATOM 3069 C CA . VAL B 1 7 ? 7.504 -36.375 -60.344 1 44.69 7 VAL B CA 1
ATOM 3070 C C . VAL B 1 7 ? 6.832 -36.969 -59.094 1 44.69 7 VAL B C 1
ATOM 3072 O O . VAL B 1 7 ? 5.738 -37.531 -59.188 1 44.69 7 VAL B O 1
ATOM 3075 N N . VAL B 1 8 ? 7.559 -37.406 -58.125 1 41.56 8 VAL B N 1
ATOM 3076 C CA . VAL B 1 8 ? 7.008 -37.75 -56.844 1 41.56 8 VAL B CA 1
ATOM 3077 C C . VAL B 1 8 ? 6.391 -36.5 -56.188 1 41.56 8 VAL B C 1
ATOM 3079 O O . VAL B 1 8 ? 7.09 -35.531 -55.906 1 41.56 8 VAL B O 1
ATOM 3082 N N . SER B 1 9 ? 5.16 -36.219 -56.531 1 40 9 SER B N 1
ATOM 3083 C CA . SER B 1 9 ? 4.441 -35.188 -55.781 1 40 9 SER B CA 1
ATOM 3084 C C . SER B 1 9 ? 4.391 -35.562 -54.281 1 40 9 SER B C 1
ATOM 3086 O O . SER B 1 9 ? 3.863 -36.625 -53.938 1 40 9 SER B O 1
ATOM 3088 N N . VAL B 1 10 ? 5.309 -35.156 -53.562 1 39.62 10 VAL B N 1
ATOM 3089 C CA . VAL B 1 10 ? 5.227 -35.219 -52.094 1 39.62 10 VAL B CA 1
ATOM 3090 C C . VAL B 1 10 ? 3.949 -34.531 -51.625 1 39.62 10 VAL B C 1
ATOM 3092 O O . VAL B 1 10 ? 3.801 -33.312 -51.75 1 39.62 10 VAL B O 1
ATOM 3095 N N . LEU B 1 11 ? 2.809 -35.219 -51.688 1 36.78 11 LEU B N 1
ATOM 3096 C CA . LEU B 1 11 ? 1.634 -34.719 -50.969 1 36.78 11 LEU B CA 1
ATOM 3097 C C . LEU B 1 11 ? 1.984 -34.406 -49.5 1 36.78 11 LEU B C 1
ATOM 3099 O O . LEU B 1 11 ? 2.338 -35.281 -48.719 1 36.78 11 LEU B O 1
ATOM 3103 N N . CYS B 1 12 ? 2.488 -33.219 -49.281 1 36.09 12 CYS B N 1
ATOM 3104 C CA . CYS B 1 12 ? 2.531 -32.688 -47.938 1 36.09 12 CYS B CA 1
ATOM 3105 C C . CYS B 1 12 ? 1.179 -32.844 -47.25 1 36.09 12 CYS B C 1
ATOM 3107 O O . CYS B 1 12 ? 0.212 -32.188 -47.594 1 36.09 12 CYS B O 1
ATOM 3109 N N . LEU B 1 13 ? 0.829 -33.969 -46.812 1 33.41 13 LEU B N 1
ATOM 3110 C CA . LEU B 1 13 ? -0.277 -34.062 -45.875 1 33.41 13 LEU B CA 1
ATOM 3111 C C . LEU B 1 13 ? -0.165 -33 -44.781 1 33.41 13 LEU B C 1
ATOM 3113 O O . LEU B 1 13 ? 0.715 -33.062 -43.938 1 33.41 13 LEU B O 1
ATOM 3117 N N . TYR B 1 14 ? -0.455 -31.75 -45.156 1 35.81 14 TYR B N 1
ATOM 3118 C CA . TYR B 1 14 ? -0.78 -30.828 -44.062 1 35.81 14 TYR B CA 1
ATOM 3119 C C . TYR B 1 14 ? -1.695 -31.5 -43.031 1 35.81 14 TYR B C 1
ATOM 3121 O O . TYR B 1 14 ? -2.812 -31.906 -43.375 1 35.81 14 TYR B O 1
ATOM 3129 N N . ARG B 1 15 ? -1.143 -32.156 -42.156 1 37.16 15 ARG B N 1
ATOM 3130 C CA . ARG B 1 15 ? -1.973 -32.469 -40.969 1 37.16 15 ARG B CA 1
ATOM 3131 C C . ARG B 1 15 ? -2.869 -31.297 -40.625 1 37.16 15 ARG B C 1
ATOM 3133 O O . ARG B 1 15 ? -2.377 -30.219 -40.281 1 37.16 15 ARG B O 1
ATOM 3140 N N . LEU B 1 16 ? -4.035 -31.141 -41.25 1 36.91 16 LEU B N 1
ATOM 3141 C CA . LEU B 1 16 ? -5.094 -30.344 -40.625 1 36.91 16 LEU B CA 1
ATOM 3142 C C . LEU B 1 16 ? -5.098 -30.516 -39.125 1 36.91 16 LEU B C 1
ATOM 3144 O O . LEU B 1 16 ? -5.324 -31.609 -38.594 1 36.91 16 LEU B O 1
ATOM 3148 N N . SER B 1 17 ? -4.195 -29.922 -38.469 1 41.09 17 SER B N 1
ATOM 3149 C CA . SER B 1 17 ? -4.539 -29.766 -37.062 1 41.09 17 SER B CA 1
ATOM 3150 C C . SER B 1 17 ? -6.043 -29.594 -36.875 1 41.09 17 SER B C 1
ATOM 3152 O O . SER B 1 17 ? -6.645 -28.688 -37.438 1 41.09 17 SER B O 1
ATOM 3154 N N . SER B 1 18 ? -6.82 -30.562 -36.969 1 43.97 18 SER B N 1
ATOM 3155 C CA . SER B 1 18 ? -8.219 -30.453 -36.562 1 43.97 18 SER B CA 1
ATOM 3156 C C . SER B 1 18 ? -8.414 -29.359 -35.531 1 43.97 18 SER B C 1
ATOM 3158 O O . SER B 1 18 ? -8.023 -29.516 -34.375 1 43.97 18 SER B O 1
ATOM 3160 N N . GLY B 1 19 ? -8.117 -28.078 -35.844 1 53.44 19 GLY B N 1
ATOM 3161 C CA . GLY B 1 19 ? -8.406 -26.922 -35 1 53.44 19 GLY B CA 1
ATOM 3162 C C . GLY B 1 19 ? -9.688 -27.062 -34.219 1 53.44 19 GLY B C 1
ATOM 3163 O O . GLY B 1 19 ? -10.766 -27.219 -34.781 1 53.44 19 GLY B O 1
ATOM 3164 N N . GLN B 1 20 ? -9.617 -27.609 -33.062 1 66.44 20 GLN B N 1
ATOM 3165 C CA . GLN B 1 20 ? -10.797 -27.641 -32.188 1 66.44 20 GLN B CA 1
ATOM 3166 C C . GLN B 1 20 ? -11.516 -26.297 -32.219 1 66.44 20 GLN B C 1
ATOM 3168 O O . GLN B 1 20 ? -10.883 -25.234 -32.156 1 66.44 20 GLN B O 1
ATOM 3173 N N . GLU B 1 21 ? -12.742 -26.25 -32.656 1 83 21 GLU B N 1
ATOM 3174 C CA . GLU B 1 21 ? -13.594 -25.078 -32.688 1 83 21 GLU B CA 1
ATOM 3175 C C . GLU B 1 21 ? -13.773 -24.469 -31.312 1 83 21 GLU B C 1
ATOM 3177 O O . GLU B 1 21 ? -13.789 -25.188 -30.312 1 83 21 GLU B O 1
ATOM 3182 N N . CYS B 1 22 ? -13.75 -23.219 -31.25 1 90.69 22 CYS B N 1
ATOM 3183 C CA . CYS B 1 22 ? -13.984 -22.5 -30.016 1 90.69 22 CYS B CA 1
ATOM 3184 C C . CYS B 1 22 ? -15.414 -22.703 -29.516 1 90.69 22 CYS B C 1
ATOM 3186 O O . CYS B 1 22 ? -16.375 -22.469 -30.266 1 90.69 22 CYS B O 1
ATOM 3188 N N . ARG B 1 23 ? -15.578 -23.219 -28.359 1 93.19 23 ARG B N 1
ATOM 3189 C CA . ARG B 1 23 ? -16.844 -23.406 -27.688 1 93.19 23 ARG B CA 1
ATOM 3190 C C . ARG B 1 23 ? -16.891 -22.609 -26.375 1 93.19 23 ARG B C 1
ATOM 3192 O O . ARG B 1 23 ? -16.438 -23.109 -25.344 1 93.19 23 ARG B O 1
ATOM 3199 N N . ASP B 1 24 ? -17.406 -21.453 -26.406 1 93.06 24 ASP B N 1
ATOM 3200 C CA . ASP B 1 24 ? -17.359 -20.594 -25.234 1 93.06 24 ASP B CA 1
ATOM 3201 C C . ASP B 1 24 ? -18.703 -20.547 -24.531 1 93.06 24 ASP B C 1
ATOM 3203 O O . ASP B 1 24 ? -18.875 -19.828 -23.531 1 93.06 24 ASP B O 1
ATOM 3207 N N . GLU B 1 25 ? -19.641 -21.344 -25.031 1 95.06 25 GLU B N 1
ATOM 3208 C CA . GLU B 1 25 ? -21 -21.312 -24.469 1 95.06 25 GLU B CA 1
ATOM 3209 C C . GLU B 1 25 ? -21.031 -22.016 -23.109 1 95.06 25 GLU B C 1
ATOM 3211 O O . GLU B 1 25 ? -20.375 -23.031 -22.922 1 95.06 25 GLU B O 1
ATOM 3216 N N . LEU B 1 26 ? -21.812 -21.531 -22.203 1 98.12 26 LEU B N 1
ATOM 3217 C CA . LEU B 1 26 ? -22.094 -22.156 -20.906 1 98.12 26 LEU B CA 1
ATOM 3218 C C . LEU B 1 26 ? -23.469 -22.828 -20.922 1 98.12 26 LEU B C 1
ATOM 3220 O O . LEU B 1 26 ? -24.469 -22.188 -21.234 1 98.12 26 LEU B O 1
ATOM 3224 N N . LEU B 1 27 ? -23.484 -24.078 -20.641 1 98.62 27 LEU B N 1
ATOM 3225 C CA . LEU B 1 27 ? -24.719 -24.875 -20.672 1 98.62 27 LEU B CA 1
ATOM 3226 C C . LEU B 1 27 ? -25.359 -24.969 -19.297 1 98.62 27 LEU B C 1
ATOM 3228 O O . LEU B 1 27 ? -24.938 -25.766 -18.469 1 98.62 27 LEU B O 1
ATOM 3232 N N . GLU B 1 28 ? -26.344 -24.219 -19.094 1 98.19 28 GLU B N 1
ATOM 3233 C CA . GLU B 1 28 ? -27.047 -24.141 -17.797 1 98.19 28 GLU B CA 1
ATOM 3234 C C . GLU B 1 28 ? -27.906 -25.391 -17.562 1 98.19 28 GLU B C 1
ATOM 3236 O O . GLU B 1 28 ? -28.609 -25.828 -18.469 1 98.19 28 GLU B O 1
ATOM 3241 N N . ASP B 1 29 ? -27.844 -25.922 -16.438 1 98.19 29 ASP B N 1
ATOM 3242 C CA . ASP B 1 29 ? -28.625 -27.078 -16.016 1 98.19 29 ASP B CA 1
ATOM 3243 C C . ASP B 1 29 ? -28.297 -28.312 -16.859 1 98.19 29 ASP B C 1
ATOM 3245 O O . ASP B 1 29 ? -29.172 -29.094 -17.203 1 98.19 29 ASP B O 1
ATOM 3249 N N . VAL B 1 30 ? -27.094 -28.328 -17.266 1 98.56 30 VAL B N 1
ATOM 3250 C CA . VAL B 1 30 ? -26.562 -29.469 -18 1 98.56 30 VAL B CA 1
ATOM 3251 C C . VAL B 1 30 ? -25.344 -30.031 -17.25 1 98.56 30 VAL B C 1
ATOM 3253 O O . VAL B 1 30 ? -24.453 -29.281 -16.859 1 98.56 30 VAL B O 1
ATOM 3256 N N . ASN B 1 31 ? -25.312 -31.328 -17.047 1 98.06 31 ASN B N 1
ATOM 3257 C CA . ASN B 1 31 ? -24.234 -32.031 -16.344 1 98.06 31 ASN B CA 1
ATOM 3258 C C . ASN B 1 31 ? -23.438 -32.938 -17.281 1 98.06 31 ASN B C 1
ATOM 3260 O O . ASN B 1 31 ? -24.016 -33.625 -18.141 1 98.06 31 ASN B O 1
ATOM 3264 N N . PHE B 1 32 ? -22.109 -32.844 -17.234 1 98.5 32 PHE B N 1
ATOM 3265 C CA . PHE B 1 32 ? -21.203 -33.812 -17.844 1 98.5 32 PHE B CA 1
ATOM 3266 C C . PHE B 1 32 ? -20.719 -34.812 -16.797 1 98.5 32 PHE B C 1
ATOM 3268 O O . PHE B 1 32 ? -19.656 -34.625 -16.203 1 98.5 32 PHE B O 1
ATOM 3275 N N . PRO B 1 33 ? -21.453 -35.875 -16.625 1 97.31 33 PRO B N 1
ATOM 3276 C CA . PRO B 1 33 ? -21.094 -36.812 -15.531 1 97.31 33 PRO B CA 1
ATOM 3277 C C . PRO B 1 33 ? -19.766 -37.531 -15.766 1 97.31 33 PRO B C 1
ATOM 3279 O O . PRO B 1 33 ? -19.453 -37.906 -16.891 1 97.31 33 PRO B O 1
ATOM 3282 N N . GLY B 1 34 ? -18.953 -37.531 -14.68 1 95.88 34 GLY B N 1
ATOM 3283 C CA . GLY B 1 34 ? -17.75 -38.344 -14.711 1 95.88 34 GLY B CA 1
ATOM 3284 C C . GLY B 1 34 ? -16.547 -37.625 -15.297 1 95.88 34 GLY B C 1
ATOM 3285 O O . GLY B 1 34 ? -16.547 -36.406 -15.383 1 95.88 34 GLY B O 1
ATOM 3286 N N . SER B 1 35 ? -15.305 -38.375 -15.453 1 96.69 35 SER B N 1
ATOM 3287 C CA . SER B 1 35 ? -14.062 -37.969 -16.078 1 96.69 35 SER B CA 1
ATOM 3288 C C . SER B 1 35 ? -13.422 -36.812 -15.32 1 96.69 35 SER B C 1
ATOM 3290 O O . SER B 1 35 ? -12.836 -35.906 -15.922 1 96.69 35 SER B O 1
ATOM 3292 N N . ASN B 1 36 ? -13.695 -36.75 -14.047 1 97.06 36 ASN B N 1
ATOM 3293 C CA . ASN B 1 36 ? -13.148 -35.688 -13.219 1 97.06 36 ASN B CA 1
ATOM 3294 C C . ASN B 1 36 ? -11.641 -35.844 -13.031 1 97.06 36 ASN B C 1
ATOM 3296 O O . ASN B 1 36 ? -11.156 -36.938 -12.734 1 97.06 36 ASN B O 1
ATOM 3300 N N . ILE B 1 37 ? -10.914 -34.812 -13.281 1 96 37 ILE B N 1
ATOM 3301 C CA . ILE B 1 37 ? -9.5 -34.719 -12.914 1 96 37 ILE B CA 1
ATOM 3302 C C . ILE B 1 37 ? -9.375 -34.344 -11.438 1 96 37 ILE B C 1
ATOM 3304 O O . ILE B 1 37 ? -8.75 -35.062 -10.656 1 96 37 ILE B O 1
ATOM 3308 N N . LYS B 1 38 ? -9.961 -33.25 -11.078 1 95.69 38 LYS B N 1
ATOM 3309 C CA . LYS B 1 38 ? -10.023 -32.719 -9.727 1 95.69 38 LYS B CA 1
ATOM 3310 C C . LYS B 1 38 ? -11.102 -31.641 -9.609 1 95.69 38 LYS B C 1
ATOM 3312 O O . LYS B 1 38 ? -11.719 -31.266 -10.609 1 95.69 38 LYS B O 1
ATOM 3317 N N . TYR B 1 39 ? -11.383 -31.266 -8.477 1 97.06 39 TYR B N 1
ATOM 3318 C CA . TYR B 1 39 ? -12.258 -30.109 -8.289 1 97.06 39 TYR B CA 1
ATOM 3319 C C . TYR B 1 39 ? -11.5 -28.938 -7.668 1 97.06 39 TYR B C 1
ATOM 3321 O O . TYR B 1 39 ? -10.531 -29.141 -6.93 1 97.06 39 TYR B O 1
ATOM 3329 N N . ILE B 1 40 ? -11.844 -27.766 -7.973 1 97.25 40 ILE B N 1
ATOM 3330 C CA . ILE B 1 40 ? -11.398 -26.531 -7.34 1 97.25 40 ILE B CA 1
ATOM 3331 C C . ILE B 1 40 ? -12.602 -25.672 -6.988 1 97.25 40 ILE B C 1
ATOM 3333 O O . ILE B 1 40 ? -13.734 -25.969 -7.375 1 97.25 40 ILE B O 1
ATOM 3337 N N . PHE B 1 41 ? -12.398 -24.672 -6.18 1 98 41 PHE B N 1
ATOM 3338 C CA . PHE B 1 41 ? -13.5 -23.797 -5.805 1 98 41 PHE B CA 1
ATOM 3339 C C . PHE B 1 41 ? -13.609 -22.609 -6.766 1 98 41 PHE B C 1
ATOM 3341 O O . PHE B 1 41 ? -12.594 -22.047 -7.168 1 98 41 PHE B O 1
ATOM 3348 N N . SER B 1 42 ? -14.758 -22.297 -7.18 1 98.25 42 SER B N 1
ATOM 3349 C CA . SER B 1 42 ? -15.047 -21.156 -8.031 1 98.25 42 SER B CA 1
ATOM 3350 C C . SER B 1 42 ? -16.328 -20.438 -7.594 1 98.25 42 SER B C 1
ATOM 3352 O O . SER B 1 42 ? -17.266 -21.078 -7.137 1 98.25 42 SER B O 1
ATOM 3354 N N . PRO B 1 43 ? -16.297 -19.156 -7.754 1 98 43 PRO B N 1
ATOM 3355 C CA . PRO B 1 43 ? -17.484 -18.422 -7.316 1 98 43 PRO B CA 1
ATOM 3356 C C . PRO B 1 43 ? -18.609 -18.453 -8.352 1 98 43 PRO B C 1
ATOM 3358 O O . PRO B 1 43 ? -19.766 -18.172 -8.023 1 98 43 PRO B O 1
ATOM 3361 N N . ASP B 1 44 ? -18.281 -18.703 -9.656 1 97.56 44 ASP B N 1
ATOM 3362 C CA . ASP B 1 44 ? -19.297 -18.766 -10.703 1 97.56 44 ASP B CA 1
ATOM 3363 C C . ASP B 1 44 ? -18.781 -19.547 -11.914 1 97.56 44 ASP B C 1
ATOM 3365 O O . ASP B 1 44 ? -17.656 -20.047 -11.906 1 97.56 44 ASP B O 1
ATOM 3369 N N . GLU B 1 45 ? -19.609 -19.672 -12.883 1 97.69 45 GLU B N 1
ATOM 3370 C CA . GLU B 1 45 ? -19.328 -20.516 -14.039 1 97.69 45 GLU B CA 1
ATOM 3371 C C . GLU B 1 45 ? -18.234 -19.906 -14.914 1 97.69 45 GLU B C 1
ATOM 3373 O O . GLU B 1 45 ? -17.453 -20.625 -15.531 1 97.69 45 GLU B O 1
ATOM 3378 N N . ASN B 1 46 ? -18.203 -18.562 -14.984 1 96.62 46 ASN B N 1
ATOM 3379 C CA . ASN B 1 46 ? -17.172 -17.922 -15.789 1 96.62 46 ASN B CA 1
ATOM 3380 C C . ASN B 1 46 ? -15.781 -18.141 -15.188 1 96.62 46 ASN B C 1
ATOM 3382 O O . ASN B 1 46 ? -14.828 -18.438 -15.914 1 96.62 46 ASN B O 1
ATOM 3386 N N . HIS B 1 47 ? -15.711 -17.938 -13.93 1 97.38 47 HIS B N 1
ATOM 3387 C CA . HIS B 1 47 ? -14.453 -18.203 -13.242 1 97.38 47 HIS B CA 1
ATOM 3388 C C . HIS B 1 47 ? -14.039 -19.672 -13.414 1 97.38 47 HIS B C 1
ATOM 3390 O O . HIS B 1 47 ? -12.875 -19.953 -13.68 1 97.38 47 HIS B O 1
ATOM 3396 N N . CYS B 1 48 ? -14.961 -20.594 -13.242 1 98 48 CYS B N 1
ATOM 3397 C CA . CYS B 1 48 ? -14.703 -22.016 -13.438 1 98 48 CYS B CA 1
ATOM 3398 C C . CYS B 1 48 ? -14.172 -22.281 -14.836 1 98 48 CYS B C 1
ATOM 3400 O O . CYS B 1 48 ? -13.195 -23.016 -15 1 98 48 CYS B O 1
ATOM 3402 N N . GLN B 1 49 ? -14.797 -21.672 -15.781 1 97.12 49 GLN B N 1
ATOM 3403 C CA . GLN B 1 49 ? -14.352 -21.844 -17.156 1 97.12 49 GLN B CA 1
ATOM 3404 C C . GLN B 1 49 ? -12.914 -21.344 -17.344 1 97.12 49 GLN B C 1
ATOM 3406 O O . GLN B 1 49 ? -12.117 -21.984 -18.031 1 97.12 49 GLN B O 1
ATOM 3411 N N . GLN B 1 50 ? -12.625 -20.281 -16.703 1 95.62 50 GLN B N 1
ATOM 3412 C CA . GLN B 1 50 ? -11.266 -19.75 -16.781 1 95.62 50 GLN B CA 1
ATOM 3413 C C . GLN B 1 50 ? -10.266 -20.703 -16.125 1 95.62 50 GLN B C 1
ATOM 3415 O O . GLN B 1 50 ? -9.18 -20.922 -16.672 1 95.62 50 GLN B O 1
ATOM 3420 N N . MET B 1 51 ? -10.633 -21.281 -14.992 1 96.56 51 MET B N 1
ATOM 3421 C CA . MET B 1 51 ? -9.766 -22.25 -14.328 1 96.56 51 MET B CA 1
ATOM 3422 C C . MET B 1 51 ? -9.523 -23.453 -15.227 1 96.56 51 MET B C 1
ATOM 3424 O O . MET B 1 51 ? -8.398 -23.938 -15.344 1 96.56 51 MET B O 1
ATOM 3428 N N . CYS B 1 52 ? -10.562 -23.891 -15.797 1 96.94 52 CYS B N 1
ATOM 3429 C CA . CYS B 1 52 ? -10.445 -25.016 -16.719 1 96.94 52 CYS B CA 1
ATOM 3430 C C . CYS B 1 52 ? -9.516 -24.672 -17.875 1 96.94 52 CYS B C 1
ATOM 3432 O O . CYS B 1 52 ? -8.688 -25.484 -18.281 1 96.94 52 CYS B O 1
ATOM 3434 N N . THR B 1 53 ? -9.688 -23.484 -18.359 1 94.62 53 THR B N 1
ATOM 3435 C CA . THR B 1 53 ? -8.891 -23.031 -19.5 1 94.62 53 THR B CA 1
ATOM 3436 C C . THR B 1 53 ? -7.406 -23.016 -19.141 1 94.62 53 THR B C 1
ATOM 3438 O O . THR B 1 53 ? -6.559 -23.328 -19.969 1 94.62 53 THR B O 1
ATOM 3441 N N . GLU B 1 54 ? -7.109 -22.703 -17.922 1 92.44 54 GLU B N 1
ATOM 3442 C CA . GLU B 1 54 ? -5.715 -22.547 -17.516 1 92.44 54 GLU B CA 1
ATOM 3443 C C . GLU B 1 54 ? -5.141 -23.875 -17.031 1 92.44 54 GLU B C 1
ATOM 3445 O O . GLU B 1 54 ? -3.92 -24.047 -16.953 1 92.44 54 GLU B O 1
ATOM 3450 N N . HIS B 1 55 ? -5.98 -24.734 -16.578 1 94.5 55 HIS B N 1
ATOM 3451 C CA . HIS B 1 55 ? -5.488 -26.047 -16.172 1 94.5 55 HIS B CA 1
ATOM 3452 C C . HIS B 1 55 ? -4.918 -26.812 -17.359 1 94.5 55 HIS B C 1
ATOM 3454 O O . HIS B 1 55 ? -5.523 -26.844 -18.438 1 94.5 55 HIS B O 1
ATOM 3460 N N . PRO B 1 56 ? -3.826 -27.438 -17.203 1 93.19 56 PRO B N 1
ATOM 3461 C CA . PRO B 1 56 ? -3.123 -28.016 -18.359 1 93.19 56 PRO B CA 1
ATOM 3462 C C . PRO B 1 56 ? -3.934 -29.109 -19.062 1 93.19 56 PRO B C 1
ATOM 3464 O O . PRO B 1 56 ? -3.916 -29.188 -20.281 1 93.19 56 PRO B O 1
ATOM 3467 N N . SER B 1 57 ? -4.723 -29.922 -18.297 1 94.5 57 SER B N 1
ATOM 3468 C CA . SER B 1 57 ? -5.355 -31.078 -18.906 1 94.5 57 SER B CA 1
ATOM 3469 C C . SER B 1 57 ? -6.855 -30.875 -19.078 1 94.5 57 SER B C 1
ATOM 3471 O O . SER B 1 57 ? -7.527 -31.656 -19.75 1 94.5 57 SER B O 1
ATOM 3473 N N . CYS B 1 58 ? -7.367 -29.875 -18.516 1 96.62 58 CYS B N 1
ATOM 3474 C CA . CYS B 1 58 ? -8.82 -29.703 -18.484 1 96.62 58 CYS B CA 1
ATOM 3475 C C . CYS B 1 58 ? -9.367 -29.406 -19.875 1 96.62 58 CYS B C 1
ATOM 3477 O O . CYS B 1 58 ? -8.883 -28.484 -20.547 1 96.62 58 CYS B O 1
ATOM 3479 N N . GLN B 1 59 ? -10.414 -30.094 -20.266 1 96.81 59 GLN B N 1
ATOM 3480 C CA . GLN B 1 59 ? -11.031 -29.922 -21.578 1 96.81 59 GLN B CA 1
ATOM 3481 C C . GLN B 1 59 ? -12.445 -29.359 -21.438 1 96.81 59 GLN B C 1
ATOM 3483 O O . GLN B 1 59 ? -12.906 -28.594 -22.297 1 96.81 59 GLN B O 1
ATOM 3488 N N . PHE B 1 60 ? -13.117 -29.766 -20.484 1 98.19 60 PHE B N 1
ATOM 3489 C CA . PHE B 1 60 ? -14.469 -29.312 -20.141 1 98.19 60 PHE B CA 1
ATOM 3490 C C . PHE B 1 60 ? -14.695 -29.391 -18.641 1 98.19 60 PHE B C 1
ATOM 3492 O O . PHE B 1 60 ? -13.836 -29.875 -17.891 1 98.19 60 PHE B O 1
ATOM 3499 N N . PHE B 1 61 ? -15.836 -28.781 -18.172 1 98.69 61 PHE B N 1
ATOM 3500 C CA . PHE B 1 61 ? -16.016 -28.672 -16.734 1 98.69 61 PHE B CA 1
ATOM 3501 C C . PHE B 1 61 ? -17.5 -28.719 -16.375 1 98.69 61 PHE B C 1
ATOM 3503 O O . PHE B 1 61 ? -18.359 -28.594 -17.234 1 98.69 61 PHE B O 1
ATOM 3510 N N . THR B 1 62 ? -17.766 -29.016 -15.164 1 98.81 62 THR B N 1
ATOM 3511 C CA . THR B 1 62 ? -19.078 -28.859 -14.539 1 98.81 62 THR B CA 1
ATOM 3512 C C . THR B 1 62 ? -18.984 -28.062 -13.25 1 98.81 62 THR B C 1
ATOM 3514 O O . THR B 1 62 ? -18.203 -28.422 -12.352 1 98.81 62 THR B O 1
ATOM 3517 N N . TYR B 1 63 ? -19.734 -27.031 -13.195 1 98.62 63 TYR B N 1
ATOM 3518 C CA . TYR B 1 63 ? -19.75 -26.141 -12.039 1 98.62 63 TYR B CA 1
ATOM 3519 C C . TYR B 1 63 ? -21.047 -26.312 -11.242 1 98.62 63 TYR B C 1
ATOM 3521 O O . TYR B 1 63 ? -22.141 -26.281 -11.805 1 98.62 63 TYR B O 1
ATOM 3529 N N . VAL B 1 64 ? -20.891 -26.5 -9.93 1 98.31 64 VAL B N 1
ATOM 3530 C CA . VAL B 1 64 ? -22.047 -26.625 -9.047 1 98.31 64 VAL B CA 1
ATOM 3531 C C . VAL B 1 64 ? -22.438 -25.266 -8.5 1 98.31 64 VAL B C 1
ATOM 3533 O O . VAL B 1 64 ? -21.703 -24.656 -7.723 1 98.31 64 VAL B O 1
ATOM 3536 N N . ARG B 1 65 ? -23.594 -24.797 -8.859 1 97.31 65 ARG B N 1
ATOM 3537 C CA . ARG B 1 65 ? -24.016 -23.422 -8.578 1 97.31 65 ARG B CA 1
ATOM 3538 C C . ARG B 1 65 ? -24.547 -23.312 -7.148 1 97.31 65 ARG B C 1
ATOM 3540 O O . ARG B 1 65 ? -24.625 -24.297 -6.422 1 97.31 65 ARG B O 1
ATOM 3547 N N . HIS B 1 66 ? -24.844 -22.047 -6.758 1 94.44 66 HIS B N 1
ATOM 3548 C CA . HIS B 1 66 ? -25.312 -21.734 -5.418 1 94.44 66 HIS B CA 1
ATOM 3549 C C . HIS B 1 66 ? -26.703 -22.328 -5.172 1 94.44 66 HIS B C 1
ATOM 3551 O O . HIS B 1 66 ? -27.078 -22.578 -4.027 1 94.44 66 HIS B O 1
ATOM 3557 N N . ASP B 1 67 ? -27.531 -22.562 -6.219 1 93.5 67 ASP B N 1
ATOM 3558 C CA . ASP B 1 67 ? -28.906 -23.016 -6.082 1 93.5 67 ASP B CA 1
ATOM 3559 C C . ASP B 1 67 ? -29 -24.531 -6.148 1 93.5 67 ASP B C 1
ATOM 3561 O O . ASP B 1 67 ? -30.094 -25.094 -6.207 1 93.5 67 ASP B O 1
ATOM 3565 N N . PHE B 1 68 ? -27.828 -25.188 -6.234 1 95.25 68 PHE B N 1
ATOM 3566 C CA . PHE B 1 68 ? -27.828 -26.641 -6.184 1 95.25 68 PHE B CA 1
ATOM 3567 C C . PHE B 1 68 ? -28.406 -27.141 -4.859 1 95.25 68 PHE B C 1
ATOM 3569 O O . PHE B 1 68 ? -28.125 -26.578 -3.803 1 95.25 68 PHE B O 1
ATOM 3576 N N . PRO B 1 69 ? -29.125 -28.188 -4.871 1 91.12 69 PRO B N 1
ATOM 3577 C CA . PRO B 1 69 ? -29.844 -28.609 -3.666 1 91.12 69 PRO B CA 1
ATOM 3578 C C . PRO B 1 69 ? -28.906 -29.125 -2.574 1 91.12 69 PRO B C 1
ATOM 3580 O O . PRO B 1 69 ? -29.141 -28.891 -1.389 1 91.12 69 PRO B O 1
ATOM 3583 N N . GLU B 1 70 ? -27.906 -29.891 -2.896 1 87.5 70 GLU B N 1
ATOM 3584 C CA . GLU B 1 70 ? -26.969 -30.391 -1.9 1 87.5 70 GLU B CA 1
ATOM 3585 C C . GLU B 1 70 ? -25.969 -29.312 -1.484 1 87.5 70 GLU B C 1
ATOM 3587 O O . GLU B 1 70 ? -25.172 -28.859 -2.301 1 87.5 70 GLU B O 1
ATOM 3592 N N . ALA B 1 71 ? -25.938 -29.062 -0.235 1 80.31 71 ALA B N 1
ATOM 3593 C CA . ALA B 1 71 ? -25.156 -27.938 0.275 1 80.31 71 ALA B CA 1
ATOM 3594 C C . ALA B 1 71 ? -23.656 -28.266 0.273 1 80.31 71 ALA B C 1
ATOM 3596 O O . ALA B 1 71 ? -22.828 -27.375 0.128 1 80.31 71 ALA B O 1
ATOM 3597 N N . GLU B 1 72 ? -23.281 -29.5 0.373 1 87 72 GLU B N 1
ATOM 3598 C CA . GLU B 1 72 ? -21.906 -29.891 0.632 1 87 72 GLU B CA 1
ATOM 3599 C C . GLU B 1 72 ? -21.047 -29.734 -0.615 1 87 72 GLU B C 1
ATOM 3601 O O . GLU B 1 72 ? -19.812 -29.688 -0.525 1 87 72 GLU B O 1
ATOM 3606 N N . ARG B 1 73 ? -21.625 -29.547 -1.804 1 90.88 73 ARG B N 1
ATOM 3607 C CA . ARG B 1 73 ? -20.828 -29.516 -3.02 1 90.88 73 ARG B CA 1
ATOM 3608 C C . ARG B 1 73 ? -20.953 -28.172 -3.723 1 90.88 73 ARG B C 1
ATOM 3610 O O . ARG B 1 73 ? -20.391 -27.969 -4.805 1 90.88 73 ARG B O 1
ATOM 3617 N N . LYS B 1 74 ? -21.578 -27.266 -3.109 1 95.38 74 LYS B N 1
ATOM 3618 C CA . LYS B 1 74 ? -21.766 -25.969 -3.748 1 95.38 74 LYS B CA 1
ATOM 3619 C C . LYS B 1 74 ? -20.422 -25.312 -4.055 1 95.38 74 LYS B C 1
ATOM 3621 O O . LYS B 1 74 ? -19.484 -25.391 -3.254 1 95.38 74 LYS B O 1
ATOM 3626 N N . PHE B 1 75 ? -20.312 -24.703 -5.219 1 98.19 75 PHE B N 1
ATOM 3627 C CA . PHE B 1 75 ? -19.219 -23.891 -5.703 1 98.19 75 PHE B CA 1
ATOM 3628 C C . PHE B 1 75 ? -18.047 -24.75 -6.129 1 98.19 75 PHE B C 1
ATOM 3630 O O . PHE B 1 75 ? -16.938 -24.25 -6.336 1 98.19 75 PHE B O 1
ATOM 3637 N N . TYR B 1 76 ? -18.25 -26.031 -6.27 1 98.12 76 TYR B N 1
ATOM 3638 C CA . TYR B 1 76 ? -17.234 -26.906 -6.844 1 98.12 76 TYR B CA 1
ATOM 3639 C C . TYR B 1 76 ? -17.156 -26.75 -8.359 1 98.12 76 TYR B C 1
ATOM 3641 O O . TYR B 1 76 ? -18.188 -26.719 -9.031 1 98.12 76 TYR B O 1
ATOM 3649 N N . CYS B 1 77 ? -16.016 -26.562 -8.805 1 98.5 77 CYS B N 1
ATOM 3650 C CA . CYS B 1 77 ? -15.703 -26.625 -10.227 1 98.5 77 CYS B CA 1
ATOM 3651 C C . CYS B 1 77 ? -14.977 -27.906 -10.578 1 98.5 77 CYS B C 1
ATOM 3653 O O . CYS B 1 77 ? -13.781 -28.047 -10.289 1 98.5 77 CYS B O 1
ATOM 3655 N N . TYR B 1 78 ? -15.664 -28.844 -11.18 1 98.56 78 TYR B N 1
ATOM 3656 C CA . TYR B 1 78 ? -15.062 -30.109 -11.57 1 98.56 78 TYR B CA 1
ATOM 3657 C C . TYR B 1 78 ? -14.375 -30 -12.93 1 98.56 78 TYR B C 1
ATOM 3659 O O . TYR B 1 78 ? -15.039 -29.781 -13.953 1 98.56 78 TYR B O 1
ATOM 3667 N N . LEU B 1 79 ? -13.07 -30.125 -12.93 1 98.56 79 LEU B N 1
ATOM 3668 C CA . LEU B 1 79 ? -12.289 -30.156 -14.164 1 98.56 79 LEU B CA 1
ATOM 3669 C C . LEU B 1 79 ? -12.242 -31.562 -14.75 1 98.56 79 LEU B C 1
ATOM 3671 O O . LEU B 1 79 ? -12.055 -32.531 -14.016 1 98.56 79 LEU B O 1
ATOM 3675 N N . LYS B 1 80 ? -12.391 -31.625 -16.078 1 98.56 80 LYS B N 1
ATOM 3676 C CA . LYS B 1 80 ? -12.617 -32.938 -16.656 1 98.56 80 LYS B CA 1
ATOM 3677 C C . LYS B 1 80 ? -11.789 -33.156 -17.922 1 98.56 80 LYS B C 1
ATOM 3679 O O . LYS B 1 80 ? -11.453 -32.188 -18.609 1 98.56 80 LYS B O 1
ATOM 3684 N N . GLU B 1 81 ? -11.484 -34.406 -18.094 1 97.25 81 GLU B N 1
ATOM 3685 C CA . GLU B 1 81 ? -10.719 -34.781 -19.266 1 97.25 81 GLU B CA 1
ATOM 3686 C C . GLU B 1 81 ? -11.117 -36.156 -19.766 1 97.25 81 GLU B C 1
ATOM 3688 O O . GLU B 1 81 ? -11.375 -37.062 -18.969 1 97.25 81 GLU B O 1
ATOM 3693 N N . THR B 1 82 ? -11.219 -36.312 -21.062 1 96.75 82 THR B N 1
ATOM 3694 C CA . THR B 1 82 ? -11.367 -37.594 -21.719 1 96.75 82 THR B CA 1
ATOM 3695 C C . THR B 1 82 ? -10.359 -37.75 -22.859 1 96.75 82 THR B C 1
ATOM 3697 O O . THR B 1 82 ? -9.695 -36.781 -23.234 1 96.75 82 THR B O 1
ATOM 3700 N N . SER B 1 83 ? -10.297 -38.906 -23.391 1 93.31 83 SER B N 1
ATOM 3701 C CA . SER B 1 83 ? -9.32 -39.188 -24.438 1 93.31 83 SER B CA 1
ATOM 3702 C C . SER B 1 83 ? -9.68 -38.438 -25.719 1 93.31 83 SER B C 1
ATOM 3704 O O . SER B 1 83 ? -8.797 -37.969 -26.453 1 93.31 83 SER B O 1
ATOM 3706 N N . ASN B 1 84 ? -10.977 -38.25 -25.953 1 92.62 84 ASN B N 1
ATOM 3707 C CA . ASN B 1 84 ? -11.375 -37.625 -27.203 1 92.62 84 ASN B CA 1
ATOM 3708 C C . ASN B 1 84 ? -11.805 -36.156 -27 1 92.62 84 ASN B C 1
ATOM 3710 O O . ASN B 1 84 ? -12.242 -35.5 -27.938 1 92.62 84 ASN B O 1
ATOM 3714 N N . GLY B 1 85 ? -11.758 -35.688 -25.734 1 93.31 85 GLY B N 1
ATOM 3715 C CA . GLY B 1 85 ? -12.023 -34.281 -25.453 1 93.31 85 GLY B CA 1
ATOM 3716 C C . GLY B 1 85 ? -13.5 -33.969 -25.297 1 93.31 85 GLY B C 1
ATOM 3717 O O . GLY B 1 85 ? -13.891 -32.812 -25.141 1 93.31 85 GLY B O 1
ATOM 3718 N N . GLU B 1 86 ? -14.297 -35.031 -25.344 1 95.38 86 GLU B N 1
ATOM 3719 C CA . GLU B 1 86 ? -15.742 -34.875 -25.234 1 95.38 86 GLU B CA 1
ATOM 3720 C C . GLU B 1 86 ? -16.297 -35.594 -24.016 1 95.38 86 GLU B C 1
ATOM 3722 O O . GLU B 1 86 ? -15.812 -36.688 -23.672 1 95.38 86 GLU B O 1
ATOM 3727 N N . PRO B 1 87 ? -17.297 -35 -23.406 1 97 87 PRO B N 1
ATOM 3728 C CA . PRO B 1 87 ? -17.922 -35.719 -22.312 1 97 87 PRO B CA 1
ATOM 3729 C C . PRO B 1 87 ? -18.594 -37 -22.781 1 97 87 PRO B C 1
ATOM 3731 O O . PRO B 1 87 ? -19.172 -37.062 -23.875 1 97 87 PRO B O 1
ATOM 3734 N N . ALA B 1 88 ? -18.562 -38.031 -21.953 1 95.88 88 ALA B N 1
ATOM 3735 C CA . ALA B 1 88 ? -19.156 -39.344 -22.297 1 95.88 88 ALA B CA 1
ATOM 3736 C C . ALA B 1 88 ? -20.688 -39.25 -22.266 1 95.88 88 ALA B C 1
ATOM 3738 O O . ALA B 1 88 ? -21.359 -39.969 -23 1 95.88 88 ALA B O 1
ATOM 3739 N N . GLN B 1 89 ? -21.188 -38.469 -21.406 1 96.88 89 GLN B N 1
ATOM 3740 C CA . GLN B 1 89 ? -22.625 -38.312 -21.25 1 96.88 89 GLN B CA 1
ATOM 3741 C C . GLN B 1 89 ? -22.969 -36.844 -21.047 1 96.88 89 GLN B C 1
ATOM 3743 O O . GLN B 1 89 ? -22.156 -36.062 -20.547 1 96.88 89 GLN B O 1
ATOM 3748 N N . VAL B 1 90 ? -24.094 -36.469 -21.531 1 97.62 90 VAL B N 1
ATOM 3749 C CA . VAL B 1 90 ? -24.688 -35.188 -21.297 1 97.62 90 VAL B CA 1
ATOM 3750 C C . VAL B 1 90 ? -26.078 -35.344 -20.656 1 97.62 90 VAL B C 1
ATOM 3752 O O . VAL B 1 90 ? -26.969 -35.969 -21.25 1 97.62 90 VAL B O 1
ATOM 3755 N N . LYS B 1 91 ? -26.266 -34.875 -19.484 1 98.31 91 LYS B N 1
ATOM 3756 C CA . LYS B 1 91 ? -27.516 -35.094 -18.766 1 98.31 91 LYS B CA 1
ATOM 3757 C C . LYS B 1 91 ? -28.062 -33.75 -18.234 1 98.31 91 LYS B C 1
ATOM 3759 O O . LYS B 1 91 ? -27.281 -32.875 -17.875 1 98.31 91 LYS B O 1
ATOM 3764 N N . ALA B 1 92 ? -29.328 -33.719 -18.219 1 97.62 92 ALA B N 1
ATOM 3765 C CA . ALA B 1 92 ? -29.969 -32.594 -17.578 1 97.62 92 ALA B CA 1
ATOM 3766 C C . ALA B 1 92 ? -29.859 -32.688 -16.047 1 97.62 92 ALA B C 1
ATOM 3768 O O . ALA B 1 92 ? -30.094 -33.75 -15.484 1 97.62 92 ALA B O 1
ATOM 3769 N N . LEU B 1 93 ? -29.406 -31.656 -15.375 1 96.81 93 LEU B N 1
ATOM 3770 C CA . LEU B 1 93 ? -29.344 -31.562 -13.922 1 96.81 93 LEU B CA 1
ATOM 3771 C C . LEU B 1 93 ? -29.438 -30.109 -13.461 1 96.81 93 LEU B C 1
ATOM 3773 O O . LEU B 1 93 ? -28.562 -29.297 -13.781 1 96.81 93 LEU B O 1
ATOM 3777 N N . LYS B 1 94 ? -30.469 -29.859 -12.688 1 96.5 94 LYS B N 1
ATOM 3778 C CA . LYS B 1 94 ? -30.688 -28.5 -12.203 1 96.5 94 LYS B CA 1
ATOM 3779 C C . LYS B 1 94 ? -29.594 -28.094 -11.227 1 96.5 94 LYS B C 1
ATOM 3781 O O . LYS B 1 94 ? -29.172 -28.875 -10.375 1 96.5 94 LYS B O 1
ATOM 3786 N N . GLY B 1 95 ? -29.141 -26.766 -11.352 1 97.12 95 GLY B N 1
ATOM 3787 C CA . GLY B 1 95 ? -28.203 -26.219 -10.383 1 97.12 95 GLY B CA 1
ATOM 3788 C C . GLY B 1 95 ? -26.75 -26.406 -10.789 1 97.12 95 GLY B C 1
ATOM 3789 O O . GLY B 1 95 ? -25.844 -26.125 -10 1 97.12 95 GLY B O 1
ATOM 3790 N N . VAL B 1 96 ? -26.516 -26.969 -11.945 1 97.94 96 VAL B N 1
ATOM 3791 C CA . VAL B 1 96 ? -25.141 -27.109 -12.406 1 97.94 96 VAL B CA 1
ATOM 3792 C C . VAL B 1 96 ? -24.984 -26.453 -13.781 1 97.94 96 VAL B C 1
ATOM 3794 O O . VAL B 1 96 ? -25.969 -26.312 -14.516 1 97.94 96 VAL B O 1
ATOM 3797 N N . THR B 1 97 ? -23.859 -25.969 -14.102 1 98.69 97 THR B N 1
ATOM 3798 C CA . THR B 1 97 ? -23.516 -25.422 -15.406 1 98.69 97 THR B CA 1
ATOM 3799 C C . THR B 1 97 ? -22.25 -26.078 -15.953 1 98.69 97 THR B C 1
ATOM 3801 O O . THR B 1 97 ? -21.25 -26.188 -15.258 1 98.69 97 THR B O 1
ATOM 3804 N N . SER B 1 98 ? -22.312 -26.594 -17.109 1 98.81 98 SER B N 1
ATOM 3805 C CA . SER B 1 98 ? -21.156 -27.219 -17.75 1 98.81 98 SER B CA 1
ATOM 3806 C C . SER B 1 98 ? -20.703 -26.422 -18.969 1 98.81 98 SER B C 1
ATOM 3808 O O . SER B 1 98 ? -21.453 -25.578 -19.469 1 98.81 98 SER B O 1
ATOM 3810 N N . GLY B 1 99 ? -19.531 -26.562 -19.328 1 98.25 99 GLY B N 1
ATOM 3811 C CA . GLY B 1 99 ? -18.953 -25.906 -20.484 1 98.25 99 GLY B CA 1
ATOM 3812 C C . GLY B 1 99 ? -17.594 -26.469 -20.891 1 98.25 99 GLY B C 1
ATOM 3813 O O . GLY B 1 99 ? -17.188 -27.516 -20.406 1 98.25 99 GLY B O 1
ATOM 3814 N N . TYR B 1 100 ? -16.969 -25.812 -21.828 1 97.19 100 TYR B N 1
ATOM 3815 C CA . TYR B 1 100 ? -15.688 -26.266 -22.359 1 97.19 100 TYR B CA 1
ATOM 3816 C C . TYR B 1 100 ? -14.586 -25.25 -22.078 1 97.19 100 TYR B C 1
ATOM 3818 O O . TYR B 1 100 ? -14.859 -24.078 -21.828 1 97.19 100 TYR B O 1
ATOM 3826 N N . SER B 1 101 ? -13.367 -25.781 -22.047 1 95.69 101 SER B N 1
ATOM 3827 C CA . SER B 1 101 ? -12.203 -24.906 -21.953 1 95.69 101 SER B CA 1
ATOM 3828 C C . SER B 1 101 ? -12.133 -23.953 -23.156 1 95.69 101 SER B C 1
ATOM 3830 O O . SER B 1 101 ? -12.602 -24.297 -24.25 1 95.69 101 SER B O 1
ATOM 3832 N N . LEU B 1 102 ? -11.5 -22.797 -22.906 1 93.62 102 LEU B N 1
ATOM 3833 C CA . LEU B 1 102 ? -11.383 -21.812 -23.969 1 93.62 102 LEU B CA 1
ATOM 3834 C C . LEU B 1 102 ? -10.031 -21.906 -24.656 1 93.62 102 LEU B C 1
ATOM 3836 O O . LEU B 1 102 ? -9.602 -20.953 -25.328 1 93.62 102 LEU B O 1
ATOM 3840 N N . LYS B 1 103 ? -9.336 -22.953 -24.531 1 90 103 LYS B N 1
ATOM 3841 C CA . LYS B 1 103 ? -8 -23.109 -25.078 1 90 103 LYS B CA 1
ATOM 3842 C C . LYS B 1 103 ? -8.008 -22.938 -26.594 1 90 103 LYS B C 1
ATOM 3844 O O . LYS B 1 103 ? -7.051 -22.406 -27.172 1 90 103 LYS B O 1
ATOM 3849 N N . ALA B 1 104 ? -9.047 -23.297 -27.172 1 88.88 104 ALA B N 1
ATOM 3850 C CA . ALA B 1 104 ? -9.156 -23.234 -28.641 1 88.88 104 ALA B CA 1
ATOM 3851 C C . ALA B 1 104 ? -9.609 -21.844 -29.078 1 88.88 104 ALA B C 1
ATOM 3853 O O . ALA B 1 104 ? -9.664 -21.562 -30.281 1 88.88 104 ALA B O 1
ATOM 3854 N N . CYS B 1 105 ? -9.883 -21.062 -28.078 1 88.81 105 CYS B N 1
ATOM 3855 C CA . CYS B 1 105 ? -10.391 -19.75 -28.422 1 88.81 105 CYS B CA 1
ATOM 3856 C C . CYS B 1 105 ? -9.25 -18.75 -28.609 1 88.81 105 CYS B C 1
ATOM 3858 O O . CYS B 1 105 ? -8.18 -18.906 -28.016 1 88.81 105 CYS B O 1
ATOM 3860 N N . HIS B 1 106 ? -9.148 -17.766 -29.547 1 74.75 106 HIS B N 1
ATOM 3861 C CA . HIS B 1 106 ? -8.062 -16.891 -29.953 1 74.75 106 HIS B CA 1
ATOM 3862 C C . HIS B 1 106 ? -7.855 -15.766 -28.938 1 74.75 106 HIS B C 1
ATOM 3864 O O . HIS B 1 106 ? -6.77 -15.188 -28.859 1 74.75 106 HIS B O 1
ATOM 3870 N N . ASP B 1 107 ? -8.734 -15.477 -28.031 1 65.5 107 ASP B N 1
ATOM 3871 C CA . ASP B 1 107 ? -8.531 -14.367 -27.094 1 65.5 107 ASP B CA 1
ATOM 3872 C C . ASP B 1 107 ? -7.941 -14.859 -25.781 1 65.5 107 ASP B C 1
ATOM 3874 O O . ASP B 1 107 ? -8.562 -15.656 -25.078 1 65.5 107 ASP B O 1
ATOM 3878 N N . HIS B 1 108 ? -6.617 -14.414 -25.609 1 69.69 108 HIS B N 1
ATOM 3879 C CA . HIS B 1 108 ? -5.926 -14.906 -24.422 1 69.69 108 HIS B CA 1
ATOM 3880 C C . HIS B 1 108 ? -5.648 -13.773 -23.438 1 69.69 108 HIS B C 1
ATOM 3882 O O . HIS B 1 108 ? -4.695 -13.836 -22.656 1 69.69 108 HIS B O 1
ATOM 3888 N N . SER B 1 109 ? -6.574 -12.828 -23.375 1 70 109 SER B N 1
ATOM 3889 C CA . SER B 1 109 ? -6.348 -11.711 -22.469 1 70 109 SER B CA 1
ATOM 3890 C C . SER B 1 109 ? -6.504 -12.141 -21.016 1 70 109 SER B C 1
ATOM 3892 O O . SER B 1 109 ? -7.156 -13.148 -20.734 1 70 109 SER B O 1
ATOM 3894 N N . ALA B 1 110 ? -5.758 -11.414 -20.125 1 78.12 110 ALA B N 1
ATOM 3895 C CA . ALA B 1 110 ? -5.906 -11.648 -18.688 1 78.12 110 ALA B CA 1
ATOM 3896 C C . ALA B 1 110 ? -7.363 -11.508 -18.266 1 78.12 110 ALA B C 1
ATOM 3898 O O . ALA B 1 110 ? -8.078 -10.625 -18.734 1 78.12 110 ALA B O 1
ATOM 3899 N N . PRO B 1 111 ? -7.742 -12.398 -17.484 1 84.88 111 PRO B N 1
ATOM 3900 C CA . PRO B 1 111 ? -9.148 -12.367 -17.078 1 84.88 111 PRO B CA 1
ATOM 3901 C C . PRO B 1 111 ? -9.477 -11.172 -16.188 1 84.88 111 PRO B C 1
ATOM 3903 O O . PRO B 1 111 ? -8.617 -10.688 -15.445 1 84.88 111 PRO B O 1
ATOM 3906 N N . CYS B 1 112 ? -10.633 -10.664 -16.344 1 89.75 112 CYS B N 1
ATOM 3907 C CA . CYS B 1 112 ? -11.219 -9.633 -15.5 1 89.75 112 CYS B CA 1
ATOM 3908 C C . CYS B 1 112 ? -12.523 -10.109 -14.875 1 89.75 112 CYS B C 1
ATOM 3910 O O . CYS B 1 112 ? -13.5 -10.359 -15.586 1 89.75 112 CYS B O 1
ATOM 3912 N N . PHE B 1 113 ? -12.461 -10.297 -13.586 1 93.69 113 PHE B N 1
ATOM 3913 C CA . PHE B 1 113 ? -13.648 -10.727 -12.852 1 93.69 113 PHE B CA 1
ATOM 3914 C C . PHE B 1 113 ? -14.312 -9.539 -12.164 1 93.69 113 PHE B C 1
ATOM 3916 O O . PHE B 1 113 ? -13.875 -9.109 -11.094 1 93.69 113 PHE B O 1
ATOM 3923 N N . THR B 1 114 ? -15.422 -9.039 -12.648 1 93.75 114 THR B N 1
ATOM 3924 C CA . THR B 1 114 ? -16.016 -7.805 -12.156 1 93.75 114 THR B CA 1
ATOM 3925 C C . THR B 1 114 ? -17.203 -8.102 -11.242 1 93.75 114 THR B C 1
ATOM 3927 O O . THR B 1 114 ? -17.688 -7.219 -10.523 1 93.75 114 THR B O 1
ATOM 3930 N N . ARG B 1 115 ? -17.609 -9.289 -11.258 1 94.62 115 ARG B N 1
ATOM 3931 C CA . ARG B 1 115 ? -18.828 -9.641 -10.539 1 94.62 115 ARG B CA 1
ATOM 3932 C C . ARG B 1 115 ? -18.609 -9.57 -9.031 1 94.62 115 ARG B C 1
ATOM 3934 O O . ARG B 1 115 ? -17.578 -10.016 -8.523 1 94.62 115 ARG B O 1
ATOM 3941 N N . LYS B 1 116 ? -19.578 -9.023 -8.375 1 96.62 116 LYS B N 1
ATOM 3942 C CA . LYS B 1 116 ? -19.656 -9.062 -6.922 1 96.62 116 LYS B CA 1
ATOM 3943 C C . LYS B 1 116 ? -20.438 -10.289 -6.453 1 96.62 116 LYS B C 1
ATOM 3945 O O . LYS B 1 116 ? -21.453 -10.656 -7.066 1 96.62 116 LYS B O 1
ATOM 3950 N N . TYR B 1 117 ? -20.031 -10.953 -5.383 1 98.19 117 TYR B N 1
ATOM 3951 C CA . TYR B 1 117 ? -20.703 -12.141 -4.859 1 98.19 117 TYR B CA 1
ATOM 3952 C C . TYR B 1 117 ? -21.25 -11.883 -3.465 1 98.19 117 TYR B C 1
ATOM 3954 O O . TYR B 1 117 ? -20.516 -11.93 -2.477 1 98.19 117 TYR B O 1
ATOM 3962 N N . SER B 1 118 ? -22.531 -11.648 -3.398 1 97.56 118 SER B N 1
ATOM 3963 C CA . SER B 1 118 ? -23.203 -11.453 -2.115 1 97.56 118 SER B CA 1
ATOM 3964 C C . SER B 1 118 ? -23.422 -12.781 -1.397 1 97.56 118 SER B C 1
ATOM 3966 O O . SER B 1 118 ? -23.688 -13.805 -2.037 1 97.56 118 SER B O 1
ATOM 3968 N N . ASN B 1 119 ? -23.359 -12.766 -0.102 1 97.44 119 ASN B N 1
ATOM 3969 C CA . ASN B 1 119 ? -23.547 -13.93 0.75 1 97.44 119 ASN B CA 1
ATOM 3970 C C . ASN B 1 119 ? -22.578 -15.055 0.373 1 97.44 119 ASN B C 1
ATOM 3972 O O . ASN B 1 119 ? -22.969 -16.219 0.323 1 97.44 119 ASN B O 1
ATOM 3976 N N . ARG B 1 120 ? -21.422 -14.656 0.028 1 97.94 120 ARG B N 1
ATOM 3977 C CA . ARG B 1 120 ? -20.359 -15.578 -0.348 1 97.94 120 ARG B CA 1
ATOM 3978 C C . ARG B 1 120 ? -19.031 -15.195 0.322 1 97.94 120 ARG B C 1
ATOM 3980 O O . ARG B 1 120 ? -18.672 -14.023 0.341 1 97.94 120 ARG B O 1
ATOM 3987 N N . ASP B 1 121 ? -18.406 -16.141 0.888 1 98.19 121 ASP B N 1
ATOM 3988 C CA . ASP B 1 121 ? -17.109 -15.953 1.557 1 98.19 121 ASP B CA 1
ATOM 3989 C C . ASP B 1 121 ? -16 -16.688 0.816 1 98.19 121 ASP B C 1
ATOM 3991 O O . ASP B 1 121 ? -16.062 -17.906 0.629 1 98.19 121 ASP B O 1
ATOM 3995 N N . PHE B 1 122 ? -15.047 -15.914 0.231 1 98.69 122 PHE B N 1
ATOM 3996 C CA . PHE B 1 122 ? -13.789 -16.5 -0.221 1 98.69 122 PHE B CA 1
ATOM 3997 C C . PHE B 1 122 ? -12.875 -16.812 0.963 1 98.69 122 PHE B C 1
ATOM 3999 O O . PHE B 1 122 ? -12.031 -15.992 1.33 1 98.69 122 PHE B O 1
ATOM 4006 N N . PHE B 1 123 ? -13.008 -17.953 1.44 1 98.12 123 PHE B N 1
ATOM 4007 C CA . PHE B 1 123 ? -12.453 -18.281 2.75 1 98.12 123 PHE B CA 1
ATOM 4008 C C . PHE B 1 123 ? -10.977 -18.656 2.637 1 98.12 123 PHE B C 1
ATOM 4010 O O . PHE B 1 123 ? -10.609 -19.516 1.83 1 98.12 123 PHE B O 1
ATOM 4017 N N . GLY B 1 124 ? -10.148 -17.891 3.41 1 97.44 124 GLY B N 1
ATOM 4018 C CA . GLY B 1 124 ? -8.727 -18.203 3.471 1 97.44 124 GLY B CA 1
ATOM 4019 C C . GLY B 1 124 ? -7.871 -17.219 2.688 1 97.44 124 GLY B C 1
ATOM 4020 O O . GLY B 1 124 ? -8.398 -16.281 2.072 1 97.44 124 GLY B O 1
ATOM 4021 N N . ALA B 1 125 ? -6.465 -17.297 2.844 1 97.25 125 ALA B N 1
ATOM 4022 C CA . ALA B 1 125 ? -5.453 -16.562 2.09 1 97.25 125 ALA B CA 1
ATOM 4023 C C . ALA B 1 125 ? -5.426 -15.094 2.494 1 97.25 125 ALA B C 1
ATOM 4025 O O . ALA B 1 125 ? -5.113 -14.227 1.676 1 97.25 125 ALA B O 1
ATOM 4026 N N . ASP B 1 126 ? -5.887 -14.812 3.723 1 97.62 126 ASP B N 1
ATOM 4027 C CA . ASP B 1 126 ? -5.875 -13.453 4.25 1 97.62 126 ASP B CA 1
ATOM 4028 C C . ASP B 1 126 ? -4.453 -12.992 4.562 1 97.62 126 ASP B C 1
ATOM 4030 O O . ASP B 1 126 ? -3.686 -13.719 5.191 1 97.62 126 ASP B O 1
ATOM 4034 N N . TYR B 1 127 ? -4.062 -11.781 4.141 1 96.38 127 TYR B N 1
ATOM 4035 C CA . TYR B 1 127 ? -2.738 -11.305 4.527 1 96.38 127 TYR B CA 1
ATOM 4036 C C . TYR B 1 127 ? -2.822 -9.922 5.156 1 96.38 127 TYR B C 1
ATOM 4038 O O . TYR B 1 127 ? -1.873 -9.469 5.801 1 96.38 127 TYR B O 1
ATOM 4046 N N . ARG B 1 128 ? -3.961 -9.266 4.953 1 96.06 128 ARG B N 1
ATOM 4047 C CA . ARG B 1 128 ? -4.18 -7.934 5.504 1 96.06 128 ARG B CA 1
ATOM 4048 C C . ARG B 1 128 ? -5.664 -7.656 5.695 1 96.06 128 ARG B C 1
ATOM 4050 O O . ARG B 1 128 ? -6.5 -8.172 4.953 1 96.06 128 ARG B O 1
ATOM 4057 N N . SER B 1 129 ? -6.008 -6.906 6.734 1 97.25 129 SER B N 1
ATOM 4058 C CA . SER B 1 129 ? -7.398 -6.504 6.926 1 97.25 129 SER B CA 1
ATOM 4059 C C . SER B 1 129 ? -7.492 -5.059 7.41 1 97.25 129 SER B C 1
ATOM 4061 O O . SER B 1 129 ? -6.543 -4.527 7.984 1 97.25 129 SER B O 1
ATOM 4063 N N . LEU B 1 130 ? -8.477 -4.375 7.082 1 96.94 130 LEU B N 1
ATOM 4064 C CA . LEU B 1 130 ? -8.836 -3.031 7.52 1 96.94 130 LEU B CA 1
ATOM 4065 C C . LEU B 1 130 ? -10.352 -2.846 7.5 1 96.94 130 LEU B C 1
ATOM 4067 O O . LEU B 1 130 ? -11.086 -3.762 7.129 1 96.94 130 LEU B O 1
ATOM 4071 N N . PHE B 1 131 ? -10.859 -1.741 7.918 1 97.44 131 PHE B N 1
ATOM 4072 C CA . PHE B 1 131 ? -12.297 -1.482 7.938 1 97.44 131 PHE B CA 1
ATOM 4073 C C . PHE B 1 131 ? -12.672 -0.458 6.879 1 97.44 131 PHE B C 1
ATOM 4075 O O . PHE B 1 131 ? -11.984 0.55 6.707 1 97.44 131 PHE B O 1
ATOM 4082 N N . THR B 1 132 ? -13.672 -0.737 6.109 1 97.31 132 THR B N 1
ATOM 4083 C CA . THR B 1 132 ? -14.172 0.152 5.066 1 97.31 132 THR B CA 1
ATOM 4084 C C . THR B 1 132 ? -15.68 0.329 5.18 1 97.31 132 THR B C 1
ATOM 4086 O O . THR B 1 132 ? -16.375 -0.533 5.727 1 97.31 132 THR B O 1
ATOM 4089 N N . PRO B 1 133 ? -16.203 1.429 4.637 1 96.69 133 PRO B N 1
ATOM 4090 C CA . PRO B 1 133 ? -17.625 1.701 4.805 1 96.69 133 PRO B CA 1
ATOM 4091 C C . PRO B 1 133 ? -18.516 0.745 4.004 1 96.69 133 PRO B C 1
ATOM 4093 O O . PRO B 1 133 ? -19.672 0.521 4.367 1 96.69 133 PRO B O 1
ATOM 4096 N N . ASP B 1 134 ? -18.016 0.243 2.895 1 96.88 134 ASP B N 1
ATOM 4097 C CA . ASP B 1 134 ? -18.781 -0.665 2.047 1 96.88 134 ASP B CA 1
ATOM 4098 C C . ASP B 1 134 ? -17.859 -1.563 1.227 1 96.88 134 ASP B C 1
ATOM 4100 O O . ASP B 1 134 ? -16.641 -1.446 1.311 1 96.88 134 ASP B O 1
ATOM 4104 N N . TYR B 1 135 ? -18.5 -2.477 0.486 1 97.44 135 TYR B N 1
ATOM 4105 C CA . TYR B 1 135 ? -17.719 -3.443 -0.265 1 97.44 135 TYR B CA 1
ATOM 4106 C C . TYR B 1 135 ? -16.984 -2.771 -1.427 1 97.44 135 TYR B C 1
ATOM 4108 O O . TYR B 1 135 ? -15.906 -3.205 -1.828 1 97.44 135 TYR B O 1
ATOM 4116 N N . LYS B 1 136 ? -17.594 -1.709 -1.984 1 96.19 136 LYS B N 1
ATOM 4117 C CA . LYS B 1 136 ? -16.938 -1.015 -3.094 1 96.19 136 LYS B CA 1
ATOM 4118 C C . LYS B 1 136 ? -15.625 -0.382 -2.652 1 96.19 136 LYS B C 1
ATOM 4120 O O . LYS B 1 136 ? -14.625 -0.442 -3.375 1 96.19 136 LYS B O 1
ATOM 4125 N N . SER B 1 137 ? -15.641 0.228 -1.429 1 96.06 137 SER B N 1
ATOM 4126 C CA . SER B 1 137 ? -14.414 0.778 -0.86 1 96.06 137 SER B CA 1
ATOM 4127 C C . SER B 1 137 ? -13.391 -0.319 -0.587 1 96.06 137 SER B C 1
ATOM 4129 O O . SER B 1 137 ? -12.188 -0.121 -0.792 1 96.06 137 SER B O 1
ATOM 4131 N N . CYS B 1 138 ? -13.875 -1.435 -0.128 1 97.5 138 CYS B N 1
ATOM 4132 C CA . CYS B 1 138 ? -13.016 -2.594 0.084 1 97.5 138 CYS B CA 1
ATOM 4133 C C . CYS B 1 138 ? -12.383 -3.049 -1.225 1 97.5 138 CYS B C 1
ATOM 4135 O O . CYS B 1 138 ? -11.172 -3.264 -1.291 1 97.5 138 CYS B O 1
ATOM 4137 N N . GLN B 1 139 ? -13.18 -3.168 -2.264 1 97.12 139 GLN B N 1
ATOM 4138 C CA . GLN B 1 139 ? -12.68 -3.562 -3.576 1 97.12 139 GLN B CA 1
ATOM 4139 C C . GLN B 1 139 ? -11.648 -2.564 -4.094 1 97.12 139 GLN B C 1
ATOM 4141 O O . GLN B 1 139 ? -10.648 -2.957 -4.703 1 97.12 139 GLN B O 1
ATOM 4146 N N . LYS B 1 140 ? -11.883 -1.343 -3.838 1 94.62 140 LYS B N 1
ATOM 4147 C CA . LYS B 1 140 ? -10.938 -0.312 -4.246 1 94.62 140 LYS B CA 1
ATOM 4148 C C . LYS B 1 140 ? -9.602 -0.486 -3.531 1 94.62 140 LYS B C 1
ATOM 4150 O O . LYS B 1 140 ? -8.539 -0.388 -4.156 1 94.62 140 LYS B O 1
ATOM 4155 N N . GLU B 1 141 ? -9.688 -0.699 -2.215 1 95.81 141 GLU B N 1
ATOM 4156 C CA . GLU B 1 141 ? -8.477 -0.981 -1.451 1 95.81 141 GLU B CA 1
ATOM 4157 C C . GLU B 1 141 ? -7.723 -2.176 -2.031 1 95.81 141 GLU B C 1
ATOM 4159 O O . GLU B 1 141 ? -6.5 -2.131 -2.184 1 95.81 141 GLU B O 1
ATOM 4164 N N . CYS B 1 142 ? -8.414 -3.182 -2.363 1 97.25 142 CYS B N 1
ATOM 4165 C CA . CYS B 1 142 ? -7.824 -4.387 -2.934 1 97.25 142 CYS B CA 1
ATOM 4166 C C . CYS B 1 142 ? -7.188 -4.094 -4.285 1 97.25 142 CYS B C 1
ATOM 4168 O O . CYS B 1 142 ? -6.078 -4.551 -4.566 1 97.25 142 CYS B O 1
ATOM 4170 N N . THR B 1 143 ? -7.867 -3.387 -5.109 1 95.12 143 THR B N 1
ATOM 4171 C CA . THR B 1 143 ? -7.398 -3.076 -6.457 1 95.12 143 THR B CA 1
ATOM 4172 C C . THR B 1 143 ? -6.121 -2.242 -6.402 1 95.12 143 THR B C 1
ATOM 4174 O O . THR B 1 143 ? -5.23 -2.408 -7.238 1 95.12 143 THR B O 1
ATOM 4177 N N . ARG B 1 144 ? -5.988 -1.431 -5.414 1 91.56 144 ARG B N 1
ATOM 4178 C CA . ARG B 1 144 ? -4.828 -0.554 -5.281 1 91.56 144 ARG B CA 1
ATOM 4179 C C . ARG B 1 144 ? -3.627 -1.315 -4.734 1 91.56 144 ARG B C 1
ATOM 4181 O O . ARG B 1 144 ? -2.48 -0.967 -5.027 1 91.56 144 ARG B O 1
ATOM 4188 N N . ASP B 1 145 ? -3.895 -2.266 -3.908 1 93.25 145 ASP B N 1
ATOM 4189 C CA . ASP B 1 145 ? -2.836 -3.088 -3.33 1 93.25 145 ASP B CA 1
ATOM 4190 C C . ASP B 1 145 ? -2.348 -4.133 -4.328 1 93.25 145 ASP B C 1
ATOM 4192 O O . ASP B 1 145 ? -3.082 -5.062 -4.676 1 93.25 145 ASP B O 1
ATOM 4196 N N . PRO B 1 146 ? -1.142 -4.078 -4.727 1 90.44 146 PRO B N 1
ATOM 4197 C CA . PRO B 1 146 ? -0.658 -4.988 -5.77 1 90.44 146 PRO B CA 1
ATOM 4198 C C . PRO B 1 146 ? -0.69 -6.453 -5.336 1 90.44 146 PRO B C 1
ATOM 4200 O O . PRO B 1 146 ? -0.729 -7.348 -6.184 1 90.44 146 PRO B O 1
ATOM 4203 N N . GLY B 1 147 ? -0.644 -6.719 -4.105 1 93.44 147 GLY B N 1
ATOM 4204 C CA . GLY B 1 147 ? -0.648 -8.086 -3.615 1 93.44 147 GLY B CA 1
ATOM 4205 C C . GLY B 1 147 ? -2.041 -8.68 -3.508 1 93.44 147 GLY B C 1
ATOM 4206 O O . GLY B 1 147 ? -2.199 -9.898 -3.432 1 93.44 147 GLY B O 1
ATOM 4207 N N . CYS B 1 148 ? -3.023 -7.875 -3.523 1 97.12 148 CYS B N 1
ATOM 4208 C CA . CYS B 1 148 ? -4.387 -8.328 -3.281 1 97.12 148 CYS B CA 1
ATOM 4209 C C . CYS B 1 148 ? -5.016 -8.875 -4.559 1 97.12 148 CYS B C 1
ATOM 4211 O O . CYS B 1 148 ? -5.055 -8.188 -5.578 1 97.12 148 CYS B O 1
ATOM 4213 N N . GLN B 1 149 ? -5.496 -10.062 -4.523 1 97.25 149 GLN B N 1
ATOM 4214 C CA . GLN B 1 149 ? -6.102 -10.672 -5.699 1 97.25 149 GLN B CA 1
ATOM 4215 C C . GLN B 1 149 ? -7.617 -10.75 -5.562 1 97.25 149 GLN B C 1
ATOM 4217 O O . GLN B 1 149 ? -8.344 -10.625 -6.555 1 97.25 149 GLN B O 1
ATOM 4222 N N . PHE B 1 150 ? -8.133 -10.938 -4.402 1 98.5 150 PHE B N 1
ATOM 4223 C CA . PHE B 1 150 ? -9.562 -10.93 -4.098 1 98.5 150 PHE B CA 1
ATOM 4224 C C . PHE B 1 150 ? -9.805 -10.5 -2.656 1 98.5 150 PHE B C 1
ATOM 4226 O O . PHE B 1 150 ? -8.852 -10.297 -1.897 1 98.5 150 PHE B O 1
ATOM 4233 N N . PHE B 1 151 ? -11.07 -10.234 -2.324 1 98.81 151 PHE B N 1
ATOM 4234 C CA . PHE B 1 151 ? -11.375 -9.711 -0.999 1 98.81 151 PHE B CA 1
ATOM 4235 C C . PHE B 1 151 ? -12.695 -10.281 -0.485 1 98.81 151 PHE B C 1
ATOM 4237 O O . PHE B 1 151 ? -13.477 -10.844 -1.256 1 98.81 151 PHE B O 1
ATOM 4244 N N . THR B 1 152 ? -12.867 -10.305 0.79 1 98.94 152 THR B N 1
ATOM 4245 C CA . THR B 1 152 ? -14.141 -10.539 1.458 1 98.94 152 THR B CA 1
ATOM 4246 C C . THR B 1 152 ? -14.461 -9.414 2.432 1 98.94 152 THR B C 1
ATOM 4248 O O . THR B 1 152 ? -13.609 -9.016 3.229 1 98.94 152 THR B O 1
ATOM 4251 N N . TRP B 1 153 ? -15.586 -8.836 2.318 1 98.81 153 TRP B N 1
ATOM 4252 C CA . TRP B 1 153 ? -16.062 -7.75 3.168 1 98.81 153 TRP B CA 1
ATOM 4253 C C . TRP B 1 153 ? -17.297 -8.188 3.967 1 98.81 153 TRP B C 1
ATOM 4255 O O . TRP B 1 153 ? -18.188 -8.859 3.434 1 98.81 153 TRP B O 1
ATOM 4265 N N . VAL B 1 154 ? -17.359 -7.789 5.227 1 98.38 154 VAL B N 1
ATOM 4266 C CA . VAL B 1 154 ? -18.469 -8.18 6.09 1 98.38 154 VAL B CA 1
ATOM 4267 C C . VAL B 1 154 ? -19.375 -6.977 6.352 1 98.38 154 VAL B C 1
ATOM 4269 O O . VAL B 1 154 ? -18.891 -5.902 6.723 1 98.38 154 VAL B O 1
ATOM 4272 N N . ASN B 1 155 ? -20.688 -7.152 6.121 1 97.94 155 ASN B N 1
ATOM 4273 C CA . ASN B 1 155 ? -21.578 -6.004 6.227 1 97.94 155 ASN B CA 1
ATOM 4274 C C . ASN B 1 155 ? -22.078 -5.812 7.656 1 97.94 155 ASN B C 1
ATOM 4276 O O . ASN B 1 155 ? -21.609 -6.48 8.578 1 97.94 155 ASN B O 1
ATOM 4280 N N . ARG B 1 156 ? -23 -4.883 7.895 1 97.19 156 ARG B N 1
ATOM 4281 C CA . ARG B 1 156 ? -23.406 -4.402 9.211 1 97.19 156 ARG B CA 1
ATOM 4282 C C . ARG B 1 156 ? -24.266 -5.445 9.922 1 97.19 156 ARG B C 1
ATOM 4284 O O . ARG B 1 156 ? -24.516 -5.332 11.125 1 97.19 156 ARG B O 1
ATOM 4291 N N . LEU B 1 157 ? -24.719 -6.469 9.242 1 98 157 LEU B N 1
ATOM 4292 C CA . LEU B 1 157 ? -25.656 -7.43 9.82 1 98 157 LEU B CA 1
ATOM 4293 C C . LEU B 1 157 ? -24.938 -8.703 10.25 1 98 157 LEU B C 1
ATOM 4295 O O . LEU B 1 157 ? -25.562 -9.633 10.75 1 98 157 LEU B O 1
ATOM 4299 N N . TYR B 1 158 ? -23.641 -8.773 10.023 1 98 158 TYR B N 1
ATOM 4300 C CA . TYR B 1 158 ? -22.859 -9.961 10.375 1 98 158 TYR B CA 1
ATOM 4301 C C . TYR B 1 158 ? -23 -10.266 11.867 1 98 158 TYR B C 1
ATOM 4303 O O . TYR B 1 158 ? -23.016 -9.352 12.695 1 98 158 TYR B O 1
ATOM 4311 N N . PRO B 1 159 ? -23.016 -11.5 12.242 1 97.44 159 PRO B N 1
ATOM 4312 C CA . PRO B 1 159 ? -23.281 -11.867 13.641 1 97.44 159 PRO B CA 1
ATOM 4313 C C . PRO B 1 159 ? -22.188 -11.391 14.594 1 97.44 159 PRO B C 1
ATOM 4315 O O . PRO B 1 159 ? -22.5 -10.875 15.672 1 97.44 159 PRO B O 1
ATOM 4318 N N . ASP B 1 160 ? -20.969 -11.625 14.289 1 97.5 160 ASP B N 1
ATOM 4319 C CA . ASP B 1 160 ? -19.875 -11.094 15.094 1 97.5 160 ASP B CA 1
ATOM 4320 C C . ASP B 1 160 ? -19.75 -9.578 14.922 1 97.5 160 ASP B C 1
ATOM 4322 O O . ASP B 1 160 ? -19.219 -9.109 13.914 1 97.5 160 ASP B O 1
ATOM 4326 N N . THR B 1 161 ? -20.141 -8.82 15.875 1 97.06 161 THR B N 1
ATOM 4327 C CA . THR B 1 161 ? -20.25 -7.371 15.773 1 97.06 161 THR B CA 1
ATOM 4328 C C . THR B 1 161 ? -18.859 -6.727 15.727 1 97.06 161 THR B C 1
ATOM 4330 O O . THR B 1 161 ? -18.719 -5.582 15.289 1 97.06 161 THR B O 1
ATOM 4333 N N . THR B 1 162 ? -17.859 -7.395 16.141 1 96.94 162 THR B N 1
ATOM 4334 C CA . THR B 1 162 ? -16.531 -6.793 16.266 1 96.94 162 THR B CA 1
ATOM 4335 C C . THR B 1 162 ? -15.812 -6.777 14.922 1 96.94 162 THR B C 1
ATOM 4337 O O . THR B 1 162 ? -14.789 -6.113 14.766 1 96.94 162 THR B O 1
ATOM 4340 N N . ILE B 1 163 ? -16.328 -7.461 13.898 1 97.88 163 ILE B N 1
ATOM 4341 C CA . ILE B 1 163 ? -15.633 -7.473 12.617 1 97.88 163 ILE B CA 1
ATOM 4342 C C . ILE B 1 163 ? -16.547 -6.922 11.523 1 97.88 163 ILE B C 1
ATOM 4344 O O . ILE B 1 163 ? -16.25 -7.055 10.336 1 97.88 163 ILE B O 1
ATOM 4348 N N . ARG B 1 164 ? -17.688 -6.352 11.945 1 98.19 164 ARG B N 1
ATOM 4349 C CA . ARG B 1 164 ? -18.531 -5.695 10.961 1 98.19 164 ARG B CA 1
ATOM 4350 C C . ARG B 1 164 ? -17.781 -4.59 10.227 1 98.19 164 ARG B C 1
ATOM 4352 O O . ARG B 1 164 ? -17 -3.85 10.844 1 98.19 164 ARG B O 1
ATOM 4359 N N . PHE B 1 165 ? -17.922 -4.473 8.938 1 98.06 165 PHE B N 1
ATOM 4360 C CA . PHE B 1 165 ? -17.312 -3.516 8.023 1 98.06 165 PHE B CA 1
ATOM 4361 C C . PHE B 1 165 ? -15.852 -3.879 7.75 1 98.06 165 PHE B C 1
ATOM 4363 O O . PHE B 1 165 ? -15.125 -3.107 7.133 1 98.06 165 PHE B O 1
ATOM 4370 N N . LYS B 1 166 ? -15.453 -5.059 8.203 1 98.12 166 LYS B N 1
ATOM 4371 C CA . LYS B 1 166 ? -14.07 -5.484 7.996 1 98.12 166 LYS B CA 1
ATOM 4372 C C . LYS B 1 166 ? -13.844 -5.922 6.551 1 98.12 166 LYS B C 1
ATOM 4374 O O . LYS B 1 166 ? -14.672 -6.625 5.973 1 98.12 166 LYS B O 1
ATOM 4379 N N . CYS B 1 167 ? -12.828 -5.422 5.98 1 98.44 167 CYS B N 1
ATOM 4380 C CA . CYS B 1 167 ? -12.344 -5.781 4.652 1 98.44 167 CYS B CA 1
ATOM 4381 C C . CYS B 1 167 ? -11.133 -6.699 4.742 1 98.44 167 CYS B C 1
ATOM 4383 O O . CYS B 1 167 ? -10.086 -6.305 5.266 1 98.44 167 CYS B O 1
ATOM 4385 N N . HIS B 1 168 ? -11.242 -7.902 4.254 1 98.75 168 HIS B N 1
ATOM 4386 C CA . HIS B 1 168 ? -10.148 -8.867 4.223 1 98.75 168 HIS B CA 1
ATOM 4387 C C . HIS B 1 168 ? -9.484 -8.906 2.85 1 98.75 168 HIS B C 1
ATOM 4389 O O . HIS B 1 168 ? -10.125 -9.258 1.856 1 98.75 168 HIS B O 1
ATOM 4395 N N . LEU B 1 169 ? -8.242 -8.516 2.773 1 98.62 169 LEU B N 1
ATOM 4396 C CA . LEU B 1 169 ? -7.461 -8.617 1.546 1 98.62 169 LEU B CA 1
ATOM 4397 C C . LEU B 1 169 ? -6.77 -9.977 1.454 1 98.62 169 LEU B C 1
ATOM 4399 O O . LEU B 1 169 ? -6.191 -10.453 2.434 1 98.62 169 LEU B O 1
ATOM 4403 N N . LYS B 1 170 ? -6.852 -10.516 0.27 1 98.62 170 LYS B N 1
ATOM 4404 C CA . LYS B 1 170 ? -6.441 -11.914 0.153 1 98.62 170 LYS B CA 1
ATOM 4405 C C . LYS B 1 170 ? -5.523 -12.125 -1.048 1 98.62 170 LYS B C 1
ATOM 4407 O O . LYS B 1 170 ? -5.641 -11.414 -2.053 1 98.62 170 LYS B O 1
ATOM 4412 N N . PHE B 1 171 ? -4.645 -13.156 -0.857 1 97.44 171 PHE B N 1
ATOM 4413 C CA . PHE B 1 171 ? -3.576 -13.383 -1.821 1 97.44 171 PHE B CA 1
ATOM 4414 C C . PHE B 1 171 ? -3.83 -14.656 -2.621 1 97.44 171 PHE B C 1
ATOM 4416 O O . PHE B 1 171 ? -4.422 -15.609 -2.107 1 97.44 171 PHE B O 1
ATOM 4423 N N . SER B 1 172 ? -3.42 -14.594 -3.889 1 95.31 172 SER B N 1
ATOM 4424 C CA . SER B 1 172 ? -3.332 -15.742 -4.781 1 95.31 172 SER B CA 1
ATOM 4425 C C . SER B 1 172 ? -2.119 -15.641 -5.699 1 95.31 172 SER B C 1
ATOM 4427 O O . SER B 1 172 ? -1.81 -14.562 -6.207 1 95.31 172 SER B O 1
ATOM 4429 N N . TRP B 1 173 ? -1.428 -16.734 -5.863 1 91.19 173 TRP B N 1
ATOM 4430 C CA . TRP B 1 173 ? -0.267 -16.719 -6.75 1 91.19 173 TRP B CA 1
ATOM 4431 C C . TRP B 1 173 ? -0.683 -16.422 -8.188 1 91.19 173 TRP B C 1
ATOM 4433 O O . TRP B 1 173 ? -1.614 -17.031 -8.711 1 91.19 173 TRP B O 1
ATOM 4443 N N . THR B 1 174 ? 0.008 -15.461 -8.742 1 86.25 174 THR B N 1
ATOM 4444 C CA . THR B 1 174 ? -0.288 -15.117 -10.125 1 86.25 174 THR B CA 1
ATOM 4445 C C . THR B 1 174 ? 0.926 -15.359 -11.016 1 86.25 174 THR B C 1
ATOM 4447 O O . THR B 1 174 ? 0.928 -14.984 -12.195 1 86.25 174 THR B O 1
ATOM 4450 N N . VAL B 1 175 ? 1.959 -15.883 -10.438 1 85.81 175 VAL B N 1
ATOM 4451 C CA . VAL B 1 175 ? 3.148 -16.281 -11.18 1 85.81 175 VAL B CA 1
ATOM 4452 C C . VAL B 1 175 ? 3.273 -17.812 -11.18 1 85.81 175 VAL B C 1
ATOM 4454 O O . VAL B 1 175 ? 2.785 -18.469 -10.266 1 85.81 175 VAL B O 1
ATOM 4457 N N . PRO B 1 176 ? 3.881 -18.219 -12.234 1 80.81 176 PRO B N 1
ATOM 4458 C CA . PRO B 1 176 ? 3.98 -19.688 -12.312 1 80.81 176 PRO B CA 1
ATOM 4459 C C . PRO B 1 176 ? 4.777 -20.281 -11.148 1 80.81 176 PRO B C 1
ATOM 4461 O O . PRO B 1 176 ? 5.949 -19.938 -10.969 1 80.81 176 PRO B O 1
ATOM 4464 N N . LEU B 1 177 ? 3.939 -20.969 -10.312 1 76.75 177 LEU B N 1
ATOM 4465 C CA . LEU B 1 177 ? 4.605 -21.797 -9.305 1 76.75 177 LEU B CA 1
ATOM 4466 C C . LEU B 1 177 ? 5.074 -23.109 -9.898 1 76.75 177 LEU B C 1
ATOM 4468 O O . LEU B 1 177 ? 4.504 -23.594 -10.883 1 76.75 177 LEU B O 1
ATOM 4472 N N . HIS B 1 178 ? 6.316 -23.5 -9.734 1 65.56 178 HIS B N 1
ATOM 4473 C CA . HIS B 1 178 ? 6.547 -24.891 -10.102 1 65.56 178 HIS B CA 1
ATOM 4474 C C . HIS B 1 178 ? 6.234 -25.828 -8.938 1 65.56 178 HIS B C 1
ATOM 4476 O O . HIS B 1 178 ? 6.676 -25.594 -7.812 1 65.56 178 HIS B O 1
ATOM 4482 N N . PRO B 1 179 ? 5.195 -26.719 -9.062 1 62.59 179 PRO B N 1
ATOM 4483 C CA . PRO B 1 179 ? 4.828 -27.484 -7.867 1 62.59 179 PRO B CA 1
ATOM 4484 C C . PRO B 1 179 ? 6.008 -28.25 -7.273 1 62.59 179 PRO B C 1
ATOM 4486 O O . PRO B 1 179 ? 6.133 -28.344 -6.047 1 62.59 179 PRO B O 1
ATOM 4489 N N . VAL B 1 180 ? 6.875 -28.953 -8.117 1 79.81 180 VAL B N 1
ATOM 4490 C CA . VAL B 1 180 ? 7.859 -29.844 -7.52 1 79.81 180 VAL B CA 1
ATOM 4491 C C . VAL B 1 180 ? 9.133 -29.859 -8.367 1 79.81 180 VAL B C 1
ATOM 4493 O O . VAL B 1 180 ? 9.102 -30.266 -9.531 1 79.81 180 VAL B O 1
ATOM 4496 N N . VAL B 1 181 ? 10.148 -29.266 -7.828 1 87.5 181 VAL B N 1
ATOM 4497 C CA . VAL B 1 181 ? 11.469 -29.312 -8.438 1 87.5 181 VAL B CA 1
ATOM 4498 C C . VAL B 1 181 ? 12.266 -30.484 -7.867 1 87.5 181 VAL B C 1
ATOM 4500 O O . VAL B 1 181 ? 12.422 -30.609 -6.648 1 87.5 181 VAL B O 1
ATOM 4503 N N . ARG B 1 182 ? 12.656 -31.344 -8.766 1 90.12 182 ARG B N 1
ATOM 4504 C CA . ARG B 1 182 ? 13.422 -32.5 -8.328 1 90.12 182 ARG B CA 1
ATOM 4505 C C . ARG B 1 182 ? 14.664 -32.719 -9.18 1 90.12 182 ARG B C 1
ATOM 4507 O O . ARG B 1 182 ? 14.633 -32.5 -10.391 1 90.12 182 ARG B O 1
ATOM 4514 N N . GLN B 1 183 ? 15.68 -33.219 -8.492 1 91.62 183 GLN B N 1
ATOM 4515 C CA . GLN B 1 183 ? 16.875 -33.594 -9.242 1 91.62 183 GLN B CA 1
ATOM 4516 C C . GLN B 1 183 ? 16.672 -34.938 -9.93 1 91.62 183 GLN B C 1
ATOM 4518 O O . GLN B 1 183 ? 16.203 -35.906 -9.312 1 91.62 183 GLN B O 1
ATOM 4523 N N . ARG B 1 184 ? 16.922 -34.938 -11.211 1 93.81 184 ARG B N 1
ATOM 4524 C CA . ARG B 1 184 ? 16.797 -36.156 -12 1 93.81 184 ARG B CA 1
ATOM 4525 C C . ARG B 1 184 ? 17.719 -36.125 -13.211 1 93.81 184 ARG B C 1
ATOM 4527 O O . ARG B 1 184 ? 17.531 -35.312 -14.125 1 93.81 184 ARG B O 1
ATOM 4534 N N . VAL B 1 185 ? 18.625 -37.031 -13.211 1 94.44 185 VAL B N 1
ATOM 4535 C CA . VAL B 1 185 ? 19.609 -37.125 -14.289 1 94.44 185 VAL B CA 1
ATOM 4536 C C . VAL B 1 185 ? 18.906 -37.312 -15.625 1 94.44 185 VAL B C 1
ATOM 4538 O O . VAL B 1 185 ? 17.984 -38.125 -15.719 1 94.44 185 VAL B O 1
ATOM 4541 N N . GLY B 1 186 ? 19.391 -36.625 -16.656 1 96.81 186 GLY B N 1
ATOM 4542 C CA . GLY B 1 186 ? 18.891 -36.812 -18.016 1 96.81 186 GLY B CA 1
ATOM 4543 C C . GLY B 1 186 ? 17.75 -35.875 -18.359 1 96.81 186 GLY B C 1
ATOM 4544 O O . GLY B 1 186 ? 17.25 -35.875 -19.484 1 96.81 186 GLY B O 1
ATOM 4545 N N . LEU B 1 187 ? 17.281 -35.125 -17.391 1 97 187 LEU B N 1
ATOM 4546 C CA . LEU B 1 187 ? 16.203 -34.188 -17.641 1 97 187 LEU B CA 1
ATOM 4547 C C . LEU B 1 187 ? 16.719 -32.75 -17.594 1 97 187 LEU B C 1
ATOM 4549 O O . LEU B 1 187 ? 17.641 -32.438 -16.859 1 97 187 LEU B O 1
ATOM 4553 N N . ILE B 1 188 ? 16.203 -31.906 -18.5 1 97.25 188 ILE B N 1
ATOM 4554 C CA . ILE B 1 188 ? 16.5 -30.469 -18.562 1 97.25 188 ILE B CA 1
ATOM 4555 C C . ILE B 1 188 ? 15.195 -29.672 -18.5 1 97.25 188 ILE B C 1
ATOM 4557 O O . ILE B 1 188 ? 14.273 -29.922 -19.281 1 97.25 188 ILE B O 1
ATOM 4561 N N . SER B 1 189 ? 15.109 -28.828 -17.516 1 95.38 189 SER B N 1
ATOM 4562 C CA . SER B 1 189 ? 13.898 -28.016 -17.391 1 95.38 189 SER B CA 1
ATOM 4563 C C . SER B 1 189 ? 14.203 -26.531 -17.578 1 95.38 189 SER B C 1
ATOM 4565 O O . SER B 1 189 ? 15.359 -26.125 -17.516 1 95.38 189 SER B O 1
ATOM 4567 N N . GLY B 1 190 ? 13.156 -25.75 -17.938 1 93.31 190 GLY B N 1
ATOM 4568 C CA . GLY B 1 190 ? 13.258 -24.312 -18.125 1 93.31 190 GLY B CA 1
ATOM 4569 C C . GLY B 1 190 ? 11.906 -23.625 -18.172 1 93.31 190 GLY B C 1
ATOM 4570 O O . GLY B 1 190 ? 10.867 -24.266 -18.047 1 93.31 190 GLY B O 1
ATOM 4571 N N . PHE B 1 191 ? 11.992 -22.297 -18.281 1 92.56 191 PHE B N 1
ATOM 4572 C CA . PHE B 1 191 ? 10.789 -21.484 -18.312 1 92.56 191 PHE B CA 1
ATOM 4573 C C . PHE B 1 191 ? 10.586 -20.891 -19.703 1 92.56 191 PHE B C 1
ATOM 4575 O O . PHE B 1 191 ? 11.539 -20.781 -20.484 1 92.56 191 PHE B O 1
ATOM 4582 N N . SER B 1 192 ? 9.297 -20.594 -19.938 1 92.19 192 SER B N 1
ATOM 4583 C CA . SER B 1 192 ? 9 -19.844 -21.141 1 92.19 192 SER B CA 1
ATOM 4584 C C . SER B 1 192 ? 9.445 -18.391 -21.016 1 92.19 192 SER B C 1
ATOM 4586 O O . SER B 1 192 ? 9.328 -17.797 -19.938 1 92.19 192 SER B O 1
ATOM 4588 N N . HIS B 1 193 ? 9.805 -17.797 -22.094 1 87.06 193 HIS B N 1
ATOM 4589 C CA . HIS B 1 193 ? 10.188 -16.391 -22.094 1 87.06 193 HIS B CA 1
ATOM 4590 C C . HIS B 1 193 ? 8.969 -15.492 -21.891 1 87.06 193 HIS B C 1
ATOM 4592 O O . HIS B 1 193 ? 9.102 -14.32 -21.531 1 87.06 193 HIS B O 1
ATOM 4598 N N . ARG B 1 194 ? 7.887 -16.031 -22.109 1 76.81 194 ARG B N 1
ATOM 4599 C CA . ARG B 1 194 ? 6.648 -15.258 -22.016 1 76.81 194 ARG B CA 1
ATOM 4600 C C . ARG B 1 194 ? 5.973 -15.477 -20.672 1 76.81 194 ARG B C 1
ATOM 4602 O O . ARG B 1 194 ? 4.844 -15.023 -20.453 1 76.81 194 ARG B O 1
ATOM 4609 N N . ALA B 1 195 ? 6.715 -16.25 -19.984 1 69.56 195 ALA B N 1
ATOM 4610 C CA . ALA B 1 195 ? 6.121 -16.516 -18.672 1 69.56 195 ALA B CA 1
ATOM 4611 C C . ALA B 1 195 ? 5.762 -15.203 -17.969 1 69.56 195 ALA B C 1
ATOM 4613 O O . ALA B 1 195 ? 6.543 -14.25 -17.984 1 69.56 195 ALA B O 1
ATOM 4614 N N . GLN B 1 196 ? 4.383 -14.977 -17.969 1 61.25 196 GLN B N 1
ATOM 4615 C CA . GLN B 1 196 ? 3.785 -13.766 -17.422 1 61.25 196 GLN B CA 1
ATOM 4616 C C . GLN B 1 196 ? 4.316 -13.477 -16.016 1 61.25 196 GLN B C 1
ATOM 4618 O O . GLN B 1 196 ? 4.004 -14.195 -15.07 1 61.25 196 GLN B O 1
ATOM 4623 N N . LEU B 1 197 ? 5.418 -12.734 -15.977 1 62.31 197 LEU B N 1
ATOM 4624 C CA . LEU B 1 197 ? 5.828 -12.242 -14.672 1 62.31 197 LEU B CA 1
ATOM 4625 C C . LEU B 1 197 ? 5.07 -10.969 -14.305 1 62.31 197 LEU B C 1
ATOM 4627 O O . LEU B 1 197 ? 4.602 -10.242 -15.188 1 62.31 197 LEU B O 1
ATOM 4631 N N . SER B 1 198 ? 4.367 -10.805 -13.281 1 54.19 198 SER B N 1
ATOM 4632 C CA . SER B 1 198 ? 3.557 -9.688 -12.812 1 54.19 198 SER B CA 1
ATOM 4633 C C . SER B 1 198 ? 4.043 -8.367 -13.398 1 54.19 198 SER B C 1
ATOM 4635 O O . SER B 1 198 ? 5.074 -7.836 -12.977 1 54.19 198 SER B O 1
ATOM 4637 N N . THR B 1 199 ? 4.062 -8.148 -14.781 1 54.44 199 THR B N 1
ATOM 4638 C CA . THR B 1 199 ? 4.801 -7.004 -15.305 1 54.44 199 THR B CA 1
ATOM 4639 C C . THR B 1 199 ? 3.945 -5.742 -15.266 1 54.44 199 THR B C 1
ATOM 4641 O O . THR B 1 199 ? 2.936 -5.648 -15.961 1 54.44 199 THR B O 1
ATOM 4644 N N . THR B 1 200 ? 3.574 -5.266 -14.133 1 56.5 200 THR B N 1
ATOM 4645 C CA . THR B 1 200 ? 3.174 -3.879 -14.344 1 56.5 200 THR B CA 1
ATOM 4646 C C . THR B 1 200 ? 4.223 -3.131 -15.156 1 56.5 200 THR B C 1
ATOM 4648 O O . THR B 1 200 ? 5.41 -3.455 -15.102 1 56.5 200 THR B O 1
ATOM 4651 N N . SER B 1 201 ? 3.727 -2.512 -16.25 1 61.5 201 SER B N 1
ATOM 4652 C CA . SER B 1 201 ? 4.496 -1.767 -17.234 1 61.5 201 SER B CA 1
ATOM 4653 C C . SER B 1 201 ? 5.434 -0.767 -16.578 1 61.5 201 SER B C 1
ATOM 4655 O O . SER B 1 201 ? 5.039 0.364 -16.281 1 61.5 201 SER B O 1
ATOM 4657 N N . HIS B 1 202 ? 6.395 -1.338 -15.82 1 73.81 202 HIS B N 1
ATOM 4658 C CA . HIS B 1 202 ? 7.398 -0.41 -15.312 1 73.81 202 HIS B CA 1
ATOM 4659 C C . HIS B 1 202 ? 8.547 -0.243 -16.312 1 73.81 202 HIS B C 1
ATOM 4661 O O . HIS B 1 202 ? 8.914 -1.195 -17 1 73.81 202 HIS B O 1
ATOM 4667 N N . THR B 1 203 ? 8.945 0.933 -16.5 1 73.69 203 THR B N 1
ATOM 4668 C CA . THR B 1 203 ? 9.984 1.23 -17.484 1 73.69 203 THR B CA 1
ATOM 4669 C C . THR B 1 203 ? 11.375 1.026 -16.891 1 73.69 203 THR B C 1
ATOM 4671 O O . THR B 1 203 ? 12.305 0.633 -17.609 1 73.69 203 THR B O 1
ATOM 4674 N N . LYS B 1 204 ? 11.531 1.185 -15.633 1 82.88 204 LYS B N 1
ATOM 4675 C CA . LYS B 1 204 ? 12.859 1.086 -15.039 1 82.88 204 LYS B CA 1
ATOM 4676 C C . LYS B 1 204 ? 13.117 -0.317 -14.492 1 82.88 204 LYS B C 1
ATOM 4678 O O . LYS B 1 204 ? 12.266 -0.893 -13.812 1 82.88 204 LYS B O 1
ATOM 4683 N N . LYS B 1 205 ? 14.398 -0.794 -14.766 1 87.69 205 LYS B N 1
ATOM 4684 C CA . LYS B 1 205 ? 14.789 -2.131 -14.328 1 87.69 205 LYS B CA 1
ATOM 4685 C C . LYS B 1 205 ? 14.984 -2.178 -12.812 1 87.69 205 LYS B C 1
ATOM 4687 O O . LYS B 1 205 ? 15.469 -1.215 -12.219 1 87.69 205 LYS B O 1
ATOM 4692 N N . CYS B 1 206 ? 14.68 -3.289 -12.281 1 91.44 206 CYS B N 1
ATOM 4693 C CA . CYS B 1 206 ? 14.867 -3.473 -10.844 1 91.44 206 CYS B CA 1
ATOM 4694 C C . CYS B 1 206 ? 16.344 -3.59 -10.5 1 91.44 206 CYS B C 1
ATOM 4696 O O . CYS B 1 206 ? 17.125 -4.152 -11.266 1 91.44 206 CYS B O 1
ATOM 4698 N N . VAL B 1 207 ? 16.672 -3.035 -9.359 1 91.38 207 VAL B N 1
ATOM 4699 C CA . VAL B 1 207 ? 17.953 -3.342 -8.727 1 91.38 207 VAL B CA 1
ATOM 4700 C C . VAL B 1 207 ? 17.828 -4.613 -7.895 1 91.38 207 VAL B C 1
ATOM 4702 O O . VAL B 1 207 ? 16.938 -4.723 -7.051 1 91.38 207 VAL B O 1
ATOM 4705 N N . THR B 1 208 ? 18.703 -5.574 -8.18 1 93.19 208 THR B N 1
ATOM 4706 C CA . THR B 1 208 ? 18.625 -6.84 -7.453 1 93.19 208 THR B CA 1
ATOM 4707 C C . THR B 1 208 ? 19.672 -6.895 -6.352 1 93.19 208 THR B C 1
ATOM 4709 O O . THR B 1 208 ? 20.766 -6.344 -6.496 1 93.19 208 THR B O 1
ATOM 4712 N N . LYS B 1 209 ? 19.328 -7.566 -5.262 1 95.62 209 LYS B N 1
ATOM 4713 C CA . LYS B 1 209 ? 20.25 -7.746 -4.141 1 95.62 209 LYS B CA 1
ATOM 4714 C C . LYS B 1 209 ? 20.25 -9.188 -3.645 1 95.62 209 LYS B C 1
ATOM 4716 O O . LYS B 1 209 ? 19.219 -9.68 -3.182 1 95.62 209 LYS B O 1
ATOM 4721 N N . TYR B 1 210 ? 21.422 -9.781 -3.744 1 97.56 210 TYR B N 1
ATOM 4722 C CA . TYR B 1 210 ? 21.625 -11.148 -3.266 1 97.56 210 TYR B CA 1
ATOM 4723 C C . TYR B 1 210 ? 22.719 -11.203 -2.217 1 97.56 210 TYR B C 1
ATOM 4725 O O . TYR B 1 210 ? 23.641 -10.367 -2.223 1 97.56 210 TYR B O 1
ATOM 4733 N N . PHE B 1 211 ? 22.594 -12.133 -1.319 1 98.38 211 PHE B N 1
ATOM 4734 C CA . PHE B 1 211 ? 23.609 -12.422 -0.311 1 98.38 211 PHE B CA 1
ATOM 4735 C C . PHE B 1 211 ? 24.094 -13.867 -0.427 1 98.38 211 PHE B C 1
ATOM 4737 O O . PHE B 1 211 ? 23.516 -14.766 0.193 1 98.38 211 PHE B O 1
ATOM 4744 N N . PRO B 1 212 ? 25.156 -14.055 -1.183 1 98.12 212 PRO B N 1
ATOM 4745 C CA . PRO B 1 212 ? 25.672 -15.422 -1.311 1 98.12 212 PRO B CA 1
ATOM 4746 C C . PRO B 1 212 ? 26.219 -15.969 0.005 1 98.12 212 PRO B C 1
ATOM 4748 O O . PRO B 1 212 ? 26.688 -15.211 0.85 1 98.12 212 PRO B O 1
ATOM 4751 N N . ASP B 1 213 ? 26.094 -17.266 0.176 1 98.5 213 ASP B N 1
ATOM 4752 C CA . ASP B 1 213 ? 26.594 -17.984 1.341 1 98.5 213 ASP B CA 1
ATOM 4753 C C . ASP B 1 213 ? 26.094 -17.344 2.637 1 98.5 213 ASP B C 1
ATOM 4755 O O . ASP B 1 213 ? 26.875 -17.141 3.574 1 98.5 213 ASP B O 1
ATOM 4759 N N . THR B 1 214 ? 24.891 -16.891 2.537 1 98.44 214 THR B N 1
ATOM 4760 C CA . THR B 1 214 ? 24.266 -16.188 3.656 1 98.44 214 THR B CA 1
ATOM 4761 C C . THR B 1 214 ? 22.828 -16.672 3.857 1 98.44 214 THR B C 1
ATOM 4763 O O . THR B 1 214 ? 22.062 -16.766 2.896 1 98.44 214 THR B O 1
ATOM 4766 N N . ASP B 1 215 ? 22.484 -17.031 5.016 1 98.25 215 ASP B N 1
ATOM 4767 C CA . ASP B 1 215 ? 21.109 -17.359 5.395 1 98.25 215 ASP B CA 1
ATOM 4768 C C . ASP B 1 215 ? 20.484 -16.234 6.203 1 98.25 215 ASP B C 1
ATOM 4770 O O . ASP B 1 215 ? 21.172 -15.562 6.984 1 98.25 215 ASP B O 1
ATOM 4774 N N . ILE B 1 216 ? 19.281 -15.938 5.945 1 97.75 216 ILE B N 1
ATOM 4775 C CA . ILE B 1 216 ? 18.516 -14.977 6.75 1 97.75 216 ILE B CA 1
ATOM 4776 C C . ILE B 1 216 ? 17.719 -15.727 7.809 1 97.75 216 ILE B C 1
ATOM 4778 O O . ILE B 1 216 ? 16.828 -16.516 7.477 1 97.75 216 ILE B O 1
ATOM 4782 N N . ASN B 1 217 ? 18 -15.406 9.016 1 94.62 217 ASN B N 1
ATOM 4783 C CA . ASN B 1 217 ? 17.391 -16.094 10.148 1 94.62 217 ASN B CA 1
ATOM 4784 C C . ASN B 1 217 ? 16.156 -15.359 10.672 1 94.62 217 ASN B C 1
ATOM 4786 O O . ASN B 1 217 ? 16.188 -14.797 11.766 1 94.62 217 ASN B O 1
ATOM 4790 N N . GLU B 1 218 ? 15.133 -15.234 9.922 1 94 218 GLU B N 1
ATOM 4791 C CA . GLU B 1 218 ? 13.828 -14.695 10.281 1 94 218 GLU B CA 1
ATOM 4792 C C . GLU B 1 218 ? 12.727 -15.742 10.125 1 94 218 GLU B C 1
ATOM 4794 O O . GLU B 1 218 ? 12.945 -16.781 9.508 1 94 218 GLU B O 1
ATOM 4799 N N . LYS B 1 219 ? 11.633 -15.469 10.734 1 94.19 219 LYS B N 1
ATOM 4800 C CA . LYS B 1 219 ? 10.508 -16.391 10.656 1 94.19 219 LYS B CA 1
ATOM 4801 C C . LYS B 1 219 ? 10.07 -16.609 9.203 1 94.19 219 LYS B C 1
ATOM 4803 O O . LYS B 1 219 ? 9.992 -15.648 8.43 1 94.19 219 LYS B O 1
ATOM 4808 N N . ASP B 1 220 ? 9.805 -17.859 8.836 1 94.62 220 ASP B N 1
ATOM 4809 C CA . ASP B 1 220 ? 9.359 -18.188 7.48 1 94.62 220 ASP B CA 1
ATOM 4810 C C . ASP B 1 220 ? 7.883 -17.859 7.297 1 94.62 220 ASP B C 1
ATOM 4812 O O . ASP B 1 220 ? 7.062 -18.156 8.164 1 94.62 220 ASP B O 1
ATOM 4816 N N . LEU B 1 221 ? 7.633 -17.219 6.289 1 95.62 221 LEU B N 1
ATOM 4817 C CA . LEU B 1 221 ? 6.266 -17.047 5.805 1 95.62 221 LEU B CA 1
ATOM 4818 C C . LEU B 1 221 ? 5.746 -18.328 5.18 1 95.62 221 LEU B C 1
ATOM 4820 O O . LEU B 1 221 ? 4.633 -18.766 5.48 1 95.62 221 LEU B O 1
ATOM 4824 N N . THR B 1 222 ? 6.508 -18.938 4.301 1 93.75 222 THR B N 1
ATOM 4825 C CA . THR B 1 222 ? 6.238 -20.188 3.602 1 93.75 222 THR B CA 1
ATOM 4826 C C . THR B 1 222 ? 7.504 -20.719 2.932 1 93.75 222 THR B C 1
ATOM 4828 O O . THR B 1 222 ? 8.492 -20 2.801 1 93.75 222 THR B O 1
ATOM 4831 N N . SER B 1 223 ? 7.496 -21.984 2.648 1 94.38 223 SER B N 1
ATOM 4832 C CA . SER B 1 223 ? 8.578 -22.625 1.9 1 94.38 223 SER B CA 1
ATOM 4833 C C . SER B 1 223 ? 8.062 -23.234 0.603 1 94.38 223 SER B C 1
ATOM 4835 O O . SER B 1 223 ? 7.043 -23.938 0.602 1 94.38 223 SER B O 1
ATOM 4837 N N . LEU B 1 224 ? 8.734 -22.906 -0.438 1 93.12 224 LEU B N 1
ATOM 4838 C CA . LEU B 1 224 ? 8.398 -23.375 -1.775 1 93.12 224 LEU B CA 1
ATOM 4839 C C . LEU B 1 224 ? 9.609 -24 -2.451 1 93.12 224 LEU B C 1
ATOM 4841 O O . LEU B 1 224 ? 10.695 -24.031 -1.871 1 93.12 224 LEU B O 1
ATOM 4845 N N . ARG B 1 225 ? 9.367 -24.562 -3.566 1 91.94 225 ARG B N 1
ATOM 4846 C CA . ARG B 1 225 ? 10.461 -25 -4.418 1 91.94 225 ARG B CA 1
ATOM 4847 C C . ARG B 1 225 ? 10.766 -23.969 -5.504 1 91.94 225 ARG B C 1
ATOM 4849 O O . ARG B 1 225 ? 9.859 -23.312 -6.016 1 91.94 225 ARG B O 1
ATOM 4856 N N . ALA B 1 226 ? 12 -23.781 -5.824 1 92.56 226 ALA B N 1
ATOM 4857 C CA . ALA B 1 226 ? 12.43 -22.859 -6.883 1 92.56 226 ALA B CA 1
ATOM 4858 C C . ALA B 1 226 ? 13.641 -23.422 -7.633 1 92.56 226 ALA B C 1
ATOM 4860 O O . ALA B 1 226 ? 14.398 -24.234 -7.086 1 92.56 226 ALA B O 1
ATOM 4861 N N . ALA B 1 227 ? 13.758 -22.984 -8.828 1 90.94 227 ALA B N 1
ATOM 4862 C CA . ALA B 1 227 ? 14.805 -23.531 -9.68 1 90.94 227 ALA B CA 1
ATOM 4863 C C . ALA B 1 227 ? 16.141 -22.828 -9.422 1 90.94 227 ALA B C 1
ATOM 4865 O O . ALA B 1 227 ? 17.203 -23.391 -9.672 1 90.94 227 ALA B O 1
ATOM 4866 N N . SER B 1 228 ? 16.125 -21.625 -8.969 1 92.25 228 SER B N 1
ATOM 4867 C CA . SER B 1 228 ? 17.297 -20.781 -8.766 1 92.25 228 SER B CA 1
ATOM 4868 C C . SER B 1 228 ? 17 -19.641 -7.789 1 92.25 228 SER B C 1
ATOM 4870 O O . SER B 1 228 ? 15.844 -19.406 -7.434 1 92.25 228 SER B O 1
ATOM 4872 N N . PRO B 1 229 ? 18.062 -18.969 -7.328 1 94.81 229 PRO B N 1
ATOM 4873 C CA . PRO B 1 229 ? 17.828 -17.797 -6.484 1 94.81 229 PRO B CA 1
ATOM 4874 C C . PRO B 1 229 ? 17 -16.734 -7.184 1 94.81 229 PRO B C 1
ATOM 4876 O O . PRO B 1 229 ? 16.203 -16.047 -6.547 1 94.81 229 PRO B O 1
ATOM 4879 N N . GLU B 1 230 ? 17.156 -16.594 -8.508 1 93.31 230 GLU B N 1
ATOM 4880 C CA . GLU B 1 230 ? 16.406 -15.609 -9.266 1 93.31 230 GLU B CA 1
ATOM 4881 C C . GLU B 1 230 ? 14.922 -15.961 -9.297 1 93.31 230 GLU B C 1
ATOM 4883 O O . GLU B 1 230 ? 14.07 -15.086 -9.133 1 93.31 230 GLU B O 1
ATOM 4888 N N . HIS B 1 231 ? 14.648 -17.203 -9.477 1 91.69 231 HIS B N 1
ATOM 4889 C CA . HIS B 1 231 ? 13.266 -17.656 -9.43 1 91.69 231 HIS B CA 1
ATOM 4890 C C . HIS B 1 231 ? 12.664 -17.438 -8.039 1 91.69 231 HIS B C 1
ATOM 4892 O O . HIS B 1 231 ? 11.523 -16.984 -7.918 1 91.69 231 HIS B O 1
ATOM 4898 N N . CYS B 1 232 ? 13.445 -17.781 -7.027 1 94.56 232 CYS B N 1
ATOM 4899 C CA . CYS B 1 232 ? 13.016 -17.562 -5.652 1 94.56 232 CYS B CA 1
ATOM 4900 C C . CYS B 1 232 ? 12.703 -16.094 -5.398 1 94.56 232 CYS B C 1
ATOM 4902 O O . CYS B 1 232 ? 11.727 -15.773 -4.723 1 94.56 232 CYS B O 1
ATOM 4904 N N . GLN B 1 233 ? 13.531 -15.211 -5.949 1 94.81 233 GLN B N 1
ATOM 4905 C CA . GLN B 1 233 ? 13.297 -13.781 -5.812 1 94.81 233 GLN B CA 1
ATOM 4906 C C . GLN B 1 233 ? 11.961 -13.375 -6.438 1 94.81 233 GLN B C 1
ATOM 4908 O O . GLN B 1 233 ? 11.234 -12.547 -5.887 1 94.81 233 GLN B O 1
ATOM 4913 N N . VAL B 1 234 ? 11.625 -13.914 -7.559 1 92.06 234 VAL B N 1
ATOM 4914 C CA . VAL B 1 234 ? 10.367 -13.617 -8.234 1 92.06 234 VAL B CA 1
ATOM 4915 C C . VAL B 1 234 ? 9.195 -14.039 -7.348 1 92.06 234 VAL B C 1
ATOM 4917 O O . VAL B 1 234 ? 8.219 -13.305 -7.207 1 92.06 234 VAL B O 1
ATOM 4920 N N . LEU B 1 235 ? 9.32 -15.203 -6.758 1 93 235 LEU B N 1
ATOM 4921 C CA . LEU B 1 235 ? 8.273 -15.695 -5.871 1 93 235 LEU B CA 1
ATOM 4922 C C . LEU B 1 235 ? 8.117 -14.781 -4.66 1 93 235 LEU B C 1
ATOM 4924 O O . LEU B 1 235 ? 6.992 -14.445 -4.273 1 93 235 LEU B O 1
ATOM 4928 N N . CYS B 1 236 ? 9.227 -14.383 -4.113 1 95.19 236 CYS B N 1
ATOM 4929 C CA . CYS B 1 236 ? 9.195 -13.477 -2.971 1 95.19 236 CYS B CA 1
ATOM 4930 C C . CYS B 1 236 ? 8.594 -12.125 -3.359 1 95.19 236 CYS B C 1
ATOM 4932 O O . CYS B 1 236 ? 7.816 -11.547 -2.6 1 95.19 236 CYS B O 1
ATOM 4934 N N . SER B 1 237 ? 8.938 -11.633 -4.52 1 93.38 237 SER B N 1
ATOM 4935 C CA . SER B 1 237 ? 8.461 -10.344 -5 1 93.38 237 SER B CA 1
ATOM 4936 C C . SER B 1 237 ? 6.953 -10.367 -5.254 1 93.38 237 SER B C 1
ATOM 4938 O O . SER B 1 237 ? 6.281 -9.336 -5.137 1 93.38 237 SER B O 1
ATOM 4940 N N . ALA B 1 238 ? 6.426 -11.492 -5.531 1 92 238 ALA B N 1
ATOM 4941 C CA . ALA B 1 238 ? 5.008 -11.633 -5.84 1 92 238 ALA B CA 1
ATOM 4942 C C . ALA B 1 238 ? 4.168 -11.664 -4.566 1 92 238 ALA B C 1
ATOM 4944 O O . ALA B 1 238 ? 3.002 -11.266 -4.57 1 92 238 ALA B O 1
ATOM 4945 N N . HIS B 1 239 ? 4.719 -12.18 -3.514 1 94.56 239 HIS B N 1
ATOM 4946 C CA . HIS B 1 239 ? 3.975 -12.305 -2.266 1 94.56 239 HIS B CA 1
ATOM 4947 C C . HIS B 1 239 ? 4.031 -11.016 -1.458 1 94.56 239 HIS B C 1
ATOM 4949 O O . HIS B 1 239 ? 5.113 -10.547 -1.104 1 94.56 239 HIS B O 1
ATOM 4955 N N . PRO B 1 240 ? 2.9 -10.484 -1.038 1 94.31 240 PRO B N 1
ATOM 4956 C CA . PRO B 1 240 ? 2.867 -9.164 -0.402 1 94.31 240 PRO B CA 1
ATOM 4957 C C . PRO B 1 240 ? 3.518 -9.156 0.98 1 94.31 240 PRO B C 1
ATOM 4959 O O . PRO B 1 240 ? 3.975 -8.109 1.448 1 94.31 240 PRO B O 1
ATOM 4962 N N . SER B 1 241 ? 3.656 -10.281 1.67 1 95.38 241 SER B N 1
ATOM 4963 C CA . SER B 1 241 ? 4.18 -10.336 3.031 1 95.38 241 SER B CA 1
ATOM 4964 C C . SER B 1 241 ? 5.633 -10.789 3.049 1 95.38 241 SER B C 1
ATOM 4966 O O . SER B 1 241 ? 6.219 -10.984 4.117 1 95.38 241 SER B O 1
ATOM 4968 N N . CYS B 1 242 ? 6.18 -10.992 1.895 1 96.25 242 CYS B N 1
ATOM 4969 C CA . CYS B 1 242 ? 7.562 -11.461 1.852 1 96.25 242 CYS B CA 1
ATOM 4970 C C . CYS B 1 242 ? 8.531 -10.289 1.977 1 96.25 242 CYS B C 1
ATOM 4972 O O . CYS B 1 242 ? 8.445 -9.32 1.223 1 96.25 242 CYS B O 1
ATOM 4974 N N . ASN B 1 243 ? 9.414 -10.406 2.898 1 96.12 243 ASN B N 1
ATOM 4975 C CA . ASN B 1 243 ? 10.367 -9.336 3.158 1 96.12 243 ASN B CA 1
ATOM 4976 C C . ASN B 1 243 ? 11.773 -9.703 2.682 1 96.12 243 ASN B C 1
ATOM 4978 O O . ASN B 1 243 ? 12.594 -8.828 2.412 1 96.12 243 ASN B O 1
ATOM 4982 N N . SER B 1 244 ? 12.117 -10.922 2.668 1 98.06 244 SER B N 1
ATOM 4983 C CA . SER B 1 244 ? 13.375 -11.5 2.205 1 98.06 244 SER B CA 1
ATOM 4984 C C . SER B 1 244 ? 13.227 -12.992 1.918 1 98.06 244 SER B C 1
ATOM 4986 O O . SER B 1 244 ? 12.156 -13.562 2.145 1 98.06 244 SER B O 1
ATOM 4988 N N . PHE B 1 245 ? 14.281 -13.57 1.274 1 98.19 245 PHE B N 1
ATOM 4989 C CA . PHE B 1 245 ? 14.188 -15 0.999 1 98.19 245 PHE B CA 1
ATOM 4990 C C . PHE B 1 245 ? 15.539 -15.672 1.182 1 98.19 245 PHE B C 1
ATOM 4992 O O . PHE B 1 245 ? 16.578 -15.008 1.164 1 98.19 245 PHE B O 1
ATOM 4999 N N . SER B 1 246 ? 15.508 -16.906 1.472 1 98.69 246 SER B N 1
ATOM 5000 C CA . SER B 1 246 ? 16.672 -17.781 1.482 1 98.69 246 SER B CA 1
ATOM 5001 C C . SER B 1 246 ? 16.484 -18.984 0.567 1 98.69 246 SER B C 1
ATOM 5003 O O . SER B 1 246 ? 15.477 -19.703 0.676 1 98.69 246 SER B O 1
ATOM 5005 N N . PHE B 1 247 ? 17.406 -19.172 -0.327 1 97.62 247 PHE B N 1
ATOM 5006 C CA . PHE B 1 247 ? 17.375 -20.281 -1.281 1 97.62 247 PHE B CA 1
ATOM 5007 C C . PHE B 1 247 ? 18.469 -21.281 -0.974 1 97.62 247 PHE B C 1
ATOM 5009 O O . PHE B 1 247 ? 19.656 -20.938 -0.883 1 97.62 247 PHE B O 1
ATOM 5016 N N . GLU B 1 248 ? 18.047 -22.547 -0.79 1 96.69 248 GLU B N 1
ATOM 5017 C CA . GLU B 1 248 ? 18.984 -23.625 -0.49 1 96.69 248 GLU B CA 1
ATOM 5018 C C . GLU B 1 248 ? 18.547 -24.922 -1.161 1 96.69 248 GLU B C 1
ATOM 5020 O O . GLU B 1 248 ? 17.5 -25.484 -0.823 1 96.69 248 GLU B O 1
ATOM 5025 N N . SER B 1 249 ? 19.359 -25.469 -2.043 1 92.94 249 SER B N 1
ATOM 5026 C CA . SER B 1 249 ? 19.109 -26.766 -2.65 1 92.94 249 SER B CA 1
ATOM 5027 C C . SER B 1 249 ? 17.703 -26.859 -3.215 1 92.94 249 SER B C 1
ATOM 5029 O O . SER B 1 249 ? 16.953 -27.781 -2.9 1 92.94 249 SER B O 1
ATOM 5031 N N . TYR B 1 250 ? 17.281 -25.906 -3.947 1 92.69 250 TYR B N 1
ATOM 5032 C CA . TYR B 1 250 ? 16.016 -25.797 -4.676 1 92.69 250 TYR B CA 1
ATOM 5033 C C . TYR B 1 250 ? 14.867 -25.531 -3.721 1 92.69 250 TYR B C 1
ATOM 5035 O O . TYR B 1 250 ? 13.703 -25.562 -4.125 1 92.69 250 TYR B O 1
ATOM 5043 N N . ASN B 1 251 ? 15.195 -25.328 -2.463 1 94.44 251 ASN B N 1
ATOM 5044 C CA . ASN B 1 251 ? 14.195 -24.844 -1.509 1 94.44 251 ASN B CA 1
ATOM 5045 C C . ASN B 1 251 ? 14.227 -23.328 -1.375 1 94.44 251 ASN B C 1
ATOM 5047 O O . ASN B 1 251 ? 15.297 -22.734 -1.229 1 94.44 251 ASN B O 1
ATOM 5051 N N . CYS B 1 252 ? 13.086 -22.75 -1.474 1 96.06 252 CYS B N 1
ATOM 5052 C CA . CYS B 1 252 ? 12.93 -21.312 -1.368 1 96.06 252 CYS B CA 1
ATOM 5053 C C . CYS B 1 252 ? 12.133 -20.938 -0.125 1 96.06 252 CYS B C 1
ATOM 5055 O O . CYS B 1 252 ? 10.922 -21.188 -0.06 1 96.06 252 CYS B O 1
ATOM 5057 N N . HIS B 1 253 ? 12.781 -20.391 0.871 1 97.62 253 HIS B N 1
ATOM 5058 C CA . HIS B 1 253 ? 12.141 -19.969 2.113 1 97.62 253 HIS B CA 1
ATOM 5059 C C . HIS B 1 253 ? 11.828 -18.484 2.098 1 97.62 253 HIS B C 1
ATOM 5061 O O . HIS B 1 253 ? 12.742 -17.656 2.119 1 97.62 253 HIS B O 1
ATOM 5067 N N . LEU B 1 254 ? 10.57 -18.109 2.041 1 97.38 254 LEU B N 1
ATOM 5068 C CA . LEU B 1 254 ? 10.148 -16.719 2.107 1 97.38 254 LEU B CA 1
ATOM 5069 C C . LEU B 1 254 ? 10.055 -16.25 3.555 1 97.38 254 LEU B C 1
ATOM 5071 O O . LEU B 1 254 ? 9.469 -16.938 4.398 1 97.38 254 LEU B O 1
ATOM 5075 N N . LYS B 1 255 ? 10.633 -15.141 3.787 1 98 255 LYS B N 1
ATOM 5076 C CA . LYS B 1 255 ? 10.742 -14.648 5.16 1 98 255 LYS B CA 1
ATOM 5077 C C . LYS B 1 255 ? 9.82 -13.453 5.391 1 98 255 LYS B C 1
ATOM 5079 O O . LYS B 1 255 ? 9.664 -12.602 4.512 1 98 255 LYS B O 1
ATOM 5084 N N . THR B 1 256 ? 9.281 -13.391 6.633 1 95.06 256 THR B N 1
ATOM 5085 C CA . THR B 1 256 ? 8.445 -12.258 7.012 1 95.06 256 THR B CA 1
ATOM 5086 C C . THR B 1 256 ? 9.281 -11.148 7.645 1 95.06 256 THR B C 1
ATOM 5088 O O . THR B 1 256 ? 10.477 -11.336 7.891 1 95.06 256 THR B O 1
ATOM 5091 N N . ASN B 1 257 ? 8.695 -10 7.832 1 92.94 257 ASN B N 1
ATOM 5092 C CA . ASN B 1 257 ? 9.328 -8.883 8.531 1 92.94 257 ASN B CA 1
ATOM 5093 C C . ASN B 1 257 ? 8.781 -8.727 9.945 1 92.94 257 ASN B C 1
ATOM 5095 O O . ASN B 1 257 ? 8.617 -7.605 10.438 1 92.94 257 ASN B O 1
ATOM 5099 N N . ALA B 1 258 ? 8.492 -9.797 10.594 1 90.56 258 ALA B N 1
ATOM 5100 C CA . ALA B 1 258 ? 7.816 -9.773 11.891 1 90.56 258 ALA B CA 1
ATOM 5101 C C . ALA B 1 258 ? 8.672 -9.078 12.945 1 90.56 258 ALA B C 1
ATOM 5103 O O . ALA B 1 258 ? 8.156 -8.32 13.773 1 90.56 258 ALA B O 1
ATOM 5104 N N . GLU B 1 259 ? 9.922 -9.203 12.922 1 92.94 259 GLU B N 1
ATOM 5105 C CA . GLU B 1 259 ? 10.82 -8.625 13.922 1 92.94 259 GLU B CA 1
ATOM 5106 C C . GLU B 1 259 ? 11.398 -7.301 13.445 1 92.94 259 GLU B C 1
ATOM 5108 O O . GLU B 1 259 ? 12.133 -6.637 14.18 1 92.94 259 GLU B O 1
ATOM 5113 N N . HIS B 1 260 ? 11.102 -6.938 12.234 1 94.56 260 HIS B N 1
ATOM 5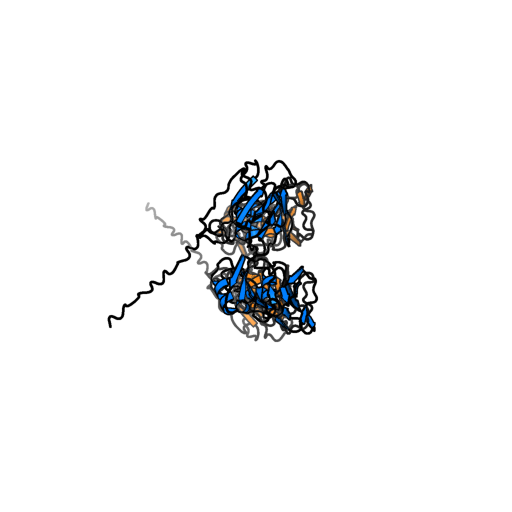114 C CA . HIS B 1 260 ? 11.609 -5.715 11.625 1 94.56 260 HIS B CA 1
ATOM 5115 C C . HIS B 1 260 ? 13.133 -5.695 11.609 1 94.56 260 HIS B C 1
ATOM 5117 O O . HIS B 1 260 ? 13.75 -4.652 11.844 1 94.56 260 HIS B O 1
ATOM 5123 N N . LYS B 1 261 ? 13.68 -6.883 11.5 1 96.38 261 LYS B N 1
ATOM 5124 C CA . LYS B 1 261 ? 15.125 -7.109 11.391 1 96.38 261 LYS B CA 1
ATOM 5125 C C . LYS B 1 261 ? 15.438 -8.133 10.305 1 96.38 261 LYS B C 1
ATOM 5127 O O . LYS B 1 261 ? 14.555 -8.883 9.883 1 96.38 261 LYS B O 1
ATOM 5132 N N . MET B 1 262 ? 16.594 -8.047 9.797 1 97.19 262 MET B N 1
ATOM 5133 C CA . MET B 1 262 ? 17.125 -9.055 8.891 1 97.19 262 MET B CA 1
ATOM 5134 C C . MET B 1 262 ? 18.469 -9.594 9.391 1 97.19 262 MET B C 1
ATOM 5136 O O . MET B 1 262 ? 19.516 -8.977 9.156 1 97.19 262 MET B O 1
ATOM 5140 N N . VAL B 1 263 ? 18.391 -10.672 10.109 1 97.62 263 VAL B N 1
ATOM 5141 C CA . VAL B 1 263 ? 19.594 -11.281 10.695 1 97.62 263 VAL B CA 1
ATOM 5142 C C . VAL B 1 263 ? 20.25 -12.195 9.672 1 97.62 263 VAL B C 1
ATOM 5144 O O . VAL B 1 263 ? 19.688 -13.234 9.305 1 97.62 263 VAL B O 1
ATOM 5147 N N . LYS B 1 264 ? 21.5 -11.898 9.258 1 97.31 264 LYS B N 1
ATOM 5148 C CA . LYS B 1 264 ? 22.266 -12.672 8.273 1 97.31 264 LYS B CA 1
ATOM 5149 C C . LYS B 1 264 ? 23.281 -13.57 8.953 1 97.31 264 LYS B C 1
ATOM 5151 O O . LYS B 1 264 ? 24.062 -13.109 9.789 1 97.31 264 LYS B O 1
ATOM 5156 N N . VAL B 1 265 ? 23.219 -14.766 8.625 1 98 265 VAL B N 1
ATOM 5157 C CA . VAL B 1 265 ? 24.141 -15.758 9.156 1 98 265 VAL B CA 1
ATOM 5158 C C . VAL B 1 265 ? 24.906 -16.406 8.016 1 98 265 VAL B C 1
ATOM 5160 O O . VAL B 1 265 ? 24.312 -16.828 7.016 1 98 265 VAL B O 1
ATOM 5163 N N . ALA B 1 266 ? 26.203 -16.531 8.219 1 97.81 266 ALA B N 1
ATOM 5164 C CA . ALA B 1 266 ? 27.016 -17.188 7.199 1 97.81 266 ALA B CA 1
ATOM 5165 C C . ALA B 1 266 ? 26.672 -18.672 7.086 1 97.81 266 ALA B C 1
ATOM 5167 O O . ALA B 1 266 ? 26.641 -19.391 8.086 1 97.81 266 ALA B O 1
ATOM 5168 N N . LYS B 1 267 ? 26.344 -19.125 5.926 1 97.88 267 LYS B N 1
ATOM 5169 C CA . LYS B 1 267 ? 26.031 -20.516 5.621 1 97.88 267 LYS B CA 1
ATOM 5170 C C . LYS B 1 267 ? 26.375 -20.844 4.172 1 97.88 267 LYS B C 1
ATOM 5172 O O . LYS B 1 267 ? 25.688 -20.391 3.25 1 97.88 267 LYS B O 1
ATOM 5177 N N . ALA B 1 268 ? 27.266 -21.688 4.027 1 97.44 268 ALA B N 1
ATOM 5178 C CA . ALA B 1 268 ? 27.75 -22.047 2.695 1 97.44 268 ALA B CA 1
ATOM 5179 C C . ALA B 1 268 ? 26.656 -22.703 1.868 1 97.44 268 ALA B C 1
ATOM 5181 O O . ALA B 1 268 ? 25.906 -23.547 2.371 1 97.44 268 ALA B O 1
ATOM 5182 N N . GLY B 1 269 ? 26.5 -22.297 0.616 1 96.75 269 GLY B N 1
ATOM 5183 C CA . GLY B 1 269 ? 25.562 -22.922 -0.311 1 96.75 269 GLY B CA 1
ATOM 5184 C C . GLY B 1 269 ? 24.188 -22.281 -0.277 1 96.75 269 GLY B C 1
ATOM 5185 O O . GLY B 1 269 ? 23.312 -22.625 -1.067 1 96.75 269 GLY B O 1
ATOM 5186 N N . VAL B 1 270 ? 23.969 -21.422 0.659 1 98.31 270 VAL B N 1
ATOM 5187 C CA . VAL B 1 270 ? 22.688 -20.734 0.771 1 98.31 270 VAL B CA 1
ATOM 5188 C C . VAL B 1 270 ? 22.797 -19.344 0.156 1 98.31 270 VAL B C 1
ATOM 5190 O O . VAL B 1 270 ? 23.766 -18.625 0.411 1 98.31 270 VAL B O 1
ATOM 5193 N N . THR B 1 271 ? 21.906 -19.031 -0.731 1 98.56 271 THR B N 1
ATOM 5194 C CA . THR B 1 271 ? 21.828 -17.672 -1.279 1 98.56 271 THR B CA 1
ATOM 5195 C C . THR B 1 271 ? 20.531 -16.984 -0.84 1 98.56 271 THR B C 1
ATOM 5197 O O . THR B 1 271 ? 19.438 -17.484 -1.104 1 98.56 271 THR B O 1
ATOM 5200 N N . SER B 1 272 ? 20.688 -15.922 -0.134 1 98.62 272 SER B N 1
ATOM 5201 C CA . SER B 1 272 ? 19.531 -15.133 0.295 1 98.62 272 SER B CA 1
ATOM 5202 C C . SER B 1 272 ? 19.422 -13.836 -0.501 1 98.62 272 SER B C 1
ATOM 5204 O O . SER B 1 272 ? 20.297 -13.523 -1.314 1 98.62 272 SER B O 1
ATOM 5206 N N . GLY B 1 273 ? 18.281 -13.141 -0.353 1 98.38 273 GLY B N 1
ATOM 5207 C CA . GLY B 1 273 ? 18.125 -11.898 -1.088 1 98.38 273 GLY B CA 1
ATOM 5208 C C . GLY B 1 273 ? 16.859 -11.133 -0.703 1 98.38 273 GLY B C 1
ATOM 5209 O O . GLY B 1 273 ? 16.172 -11.516 0.24 1 98.38 273 GLY B O 1
ATOM 5210 N N . LEU B 1 274 ? 16.75 -9.984 -1.334 1 97.94 274 LEU B N 1
ATOM 5211 C CA . LEU B 1 274 ? 15.594 -9.102 -1.145 1 97.94 274 LEU B CA 1
ATOM 5212 C C . LEU B 1 274 ? 14.656 -9.164 -2.346 1 97.94 274 LEU B C 1
ATOM 5214 O O . LEU B 1 274 ? 15.094 -9.453 -3.463 1 97.94 274 LEU B O 1
ATOM 5218 N N . PRO B 1 275 ? 13.383 -8.945 -2.08 1 95.81 275 PRO B N 1
ATOM 5219 C CA . PRO B 1 275 ? 12.477 -8.852 -3.23 1 95.81 275 PRO B CA 1
ATOM 5220 C C . PRO B 1 275 ? 12.68 -7.57 -4.039 1 95.81 275 PRO B C 1
ATOM 5222 O O . PRO B 1 275 ? 13.344 -6.641 -3.574 1 95.81 275 PRO B O 1
ATOM 5225 N N . SER B 1 276 ? 12.195 -7.602 -5.262 1 91.44 276 SER B N 1
ATOM 5226 C CA . SER B 1 276 ? 12.141 -6.438 -6.141 1 91.44 276 SER B CA 1
ATOM 5227 C C . SER B 1 276 ? 10.695 -6.09 -6.5 1 91.44 276 SER B C 1
ATOM 5229 O O . SER B 1 276 ? 9.93 -6.957 -6.926 1 91.44 276 SER B O 1
ATOM 5231 N N . ARG B 1 277 ? 10.344 -4.812 -6.215 1 89.5 277 ARG B N 1
ATOM 5232 C CA . ARG B 1 277 ? 8.961 -4.426 -6.449 1 89.5 277 ARG B CA 1
ATOM 5233 C C . ARG B 1 277 ? 8.88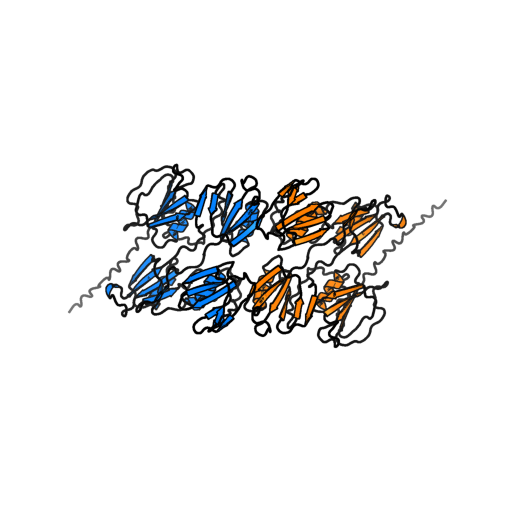3 -3.102 -7.203 1 89.5 277 ARG B C 1
ATOM 5235 O O . ARG B 1 277 ? 9.805 -2.285 -7.129 1 89.5 277 ARG B O 1
ATOM 5242 N N . HIS B 1 278 ? 7.812 -2.924 -7.992 1 86.88 278 HIS B N 1
ATOM 5243 C CA . HIS B 1 278 ? 7.477 -1.684 -8.68 1 86.88 278 HIS B CA 1
ATOM 5244 C C . HIS B 1 278 ? 8.531 -1.327 -9.727 1 86.88 278 HIS B C 1
ATOM 5246 O O . HIS B 1 278 ? 8.875 -0.155 -9.891 1 86.88 278 HIS B O 1
ATOM 5252 N N . CYS B 1 279 ? 9.055 -2.246 -10.242 1 89.5 279 CYS B N 1
ATOM 5253 C CA . CYS B 1 279 ? 10.062 -2.109 -11.289 1 89.5 279 CYS B CA 1
ATOM 5254 C C . CYS B 1 279 ? 9.961 -3.254 -12.289 1 89.5 279 CYS B C 1
ATOM 5256 O O . CYS B 1 279 ? 9.172 -4.18 -12.109 1 89.5 279 CYS B O 1
ATOM 5258 N N . GLN B 1 280 ? 10.703 -3.076 -13.32 1 87.12 280 GLN B N 1
ATOM 5259 C CA . GLN B 1 280 ? 10.734 -4.129 -14.328 1 87.12 280 GLN B CA 1
ATOM 5260 C C . GLN B 1 280 ? 11.617 -5.289 -13.883 1 87.12 280 GLN B C 1
ATOM 5262 O O . GLN B 1 280 ? 12.836 -5.148 -13.781 1 87.12 280 GLN B O 1
ATOM 5267 N N . GLN B 1 281 ? 11.016 -6.402 -13.695 1 85.25 281 GLN B N 1
ATOM 5268 C CA . GLN B 1 281 ? 11.742 -7.566 -13.195 1 85.25 281 GLN B CA 1
ATOM 5269 C C . GLN B 1 281 ? 12.75 -8.07 -14.227 1 85.25 281 GLN B C 1
ATOM 5271 O O . GLN B 1 281 ? 12.469 -8.062 -15.43 1 85.25 281 GLN B O 1
ATOM 5276 N N . PRO B 1 282 ? 13.883 -8.469 -13.695 1 83.12 282 PRO B N 1
ATOM 5277 C CA . PRO B 1 282 ? 14.82 -9.078 -14.633 1 83.12 282 PRO B CA 1
ATOM 5278 C C . PRO B 1 282 ? 14.289 -10.383 -15.234 1 83.12 282 PRO B C 1
ATOM 5280 O O . PRO B 1 282 ? 13.609 -11.148 -14.547 1 83.12 282 PRO B O 1
ATOM 5283 N N . THR B 1 283 ? 14.578 -10.547 -16.516 1 85.06 283 THR B N 1
ATOM 5284 C CA . THR B 1 283 ? 14.023 -11.719 -17.172 1 85.06 283 THR B CA 1
ATOM 5285 C C . THR B 1 283 ? 15.133 -12.641 -17.672 1 85.06 283 THR B C 1
ATOM 5287 O O . THR B 1 283 ? 14.875 -13.625 -18.375 1 85.06 283 THR B O 1
ATOM 5290 N N . HIS B 1 284 ? 16.344 -12.32 -17.344 1 84.19 284 HIS B N 1
ATOM 5291 C CA . HIS B 1 284 ? 17.469 -13.109 -17.859 1 84.19 284 HIS B CA 1
ATOM 5292 C C . HIS B 1 284 ? 17.391 -14.547 -17.359 1 84.19 284 HIS B C 1
ATOM 5294 O O . HIS B 1 284 ? 17.812 -15.469 -18.062 1 84.19 284 HIS B O 1
ATOM 5300 N N . TRP B 1 285 ? 16.875 -14.766 -16.188 1 86.31 285 TRP B N 1
ATOM 5301 C CA . TRP B 1 285 ? 16.812 -16.109 -15.617 1 86.31 285 TRP B CA 1
ATOM 5302 C C . TRP B 1 285 ? 15.852 -16.984 -16.406 1 86.31 285 TRP B C 1
ATOM 5304 O O . TRP B 1 285 ? 15.938 -18.219 -16.344 1 86.31 285 TRP B O 1
ATOM 5314 N N . LEU B 1 286 ? 14.984 -16.375 -17.156 1 88 286 LEU B N 1
ATOM 5315 C CA . LEU B 1 286 ? 14.031 -17.125 -17.984 1 88 286 LEU B CA 1
ATOM 5316 C C . LEU B 1 286 ? 14.742 -17.828 -19.141 1 88 286 LEU B C 1
ATOM 5318 O O . LEU B 1 286 ? 14.203 -18.75 -19.734 1 88 286 LEU B O 1
ATOM 5322 N N . SER B 1 287 ? 15.906 -17.359 -19.406 1 87.62 287 SER B N 1
ATOM 5323 C CA . SER B 1 287 ? 16.656 -17.953 -20.516 1 87.62 287 SER B CA 1
ATOM 5324 C C . SER B 1 287 ? 17.516 -19.109 -20.031 1 87.62 287 SER B C 1
ATOM 5326 O O . SER B 1 287 ? 18.125 -19.828 -20.844 1 87.62 287 SER B O 1
ATOM 5328 N N . ALA B 1 288 ? 17.5 -19.297 -18.812 1 89.62 288 ALA B N 1
ATOM 5329 C CA . ALA B 1 288 ? 18.328 -20.359 -18.266 1 89.62 288 ALA B CA 1
ATOM 5330 C C . ALA B 1 288 ? 17.641 -21.719 -18.406 1 89.62 288 ALA B C 1
ATOM 5332 O O . ALA B 1 288 ? 16.406 -21.797 -18.375 1 89.62 288 ALA B O 1
ATOM 5333 N N . THR B 1 289 ? 18.453 -22.75 -18.672 1 93.5 289 THR B N 1
ATOM 5334 C CA . THR B 1 289 ? 17.984 -24.125 -18.562 1 93.5 289 THR B CA 1
ATOM 5335 C C . THR B 1 289 ? 18.625 -24.828 -17.359 1 93.5 289 THR B C 1
ATOM 5337 O O . THR B 1 289 ? 19.781 -24.562 -17.031 1 93.5 289 THR B O 1
ATOM 5340 N N . TYR B 1 290 ? 17.938 -25.688 -16.797 1 93.69 290 TYR B N 1
ATOM 5341 C CA . TYR B 1 290 ? 18.406 -26.391 -15.609 1 93.69 290 TYR B CA 1
ATOM 5342 C C . TYR B 1 290 ? 18.641 -27.859 -15.898 1 93.69 290 TYR B C 1
ATOM 5344 O O . TYR B 1 290 ? 17.703 -28.656 -15.953 1 93.69 290 TYR B O 1
ATOM 5352 N N . ASN B 1 291 ? 19.922 -28.109 -15.992 1 94.38 291 ASN B N 1
ATOM 5353 C CA . ASN B 1 291 ? 20.328 -29.484 -16.297 1 94.38 291 ASN B CA 1
ATOM 5354 C C . ASN B 1 291 ? 20.188 -30.391 -15.086 1 94.38 291 ASN B C 1
ATOM 5356 O O . ASN B 1 291 ? 20.594 -30.016 -13.977 1 94.38 291 ASN B O 1
ATOM 5360 N N . GLY B 1 292 ? 19.609 -31.547 -15.344 1 94.5 292 GLY B N 1
ATOM 5361 C CA . GLY B 1 292 ? 19.469 -32.5 -14.266 1 94.5 292 GLY B CA 1
ATOM 5362 C C . GLY B 1 292 ? 18.297 -32.188 -13.344 1 94.5 292 GLY B C 1
ATOM 5363 O O . GLY B 1 292 ? 18.266 -32.656 -12.203 1 94.5 292 GLY B O 1
ATOM 5364 N N . ILE B 1 293 ? 17.469 -31.281 -13.789 1 93 293 ILE B N 1
ATOM 5365 C CA . ILE B 1 293 ? 16.344 -30.844 -12.961 1 93 293 ILE B CA 1
ATOM 5366 C C . ILE B 1 293 ? 15.031 -31.141 -13.672 1 93 293 ILE B C 1
ATOM 5368 O O . ILE B 1 293 ? 14.891 -30.875 -14.867 1 93 293 ILE B O 1
ATOM 5372 N N . ARG B 1 294 ? 14.117 -31.672 -12.883 1 93.81 294 ARG B N 1
ATOM 5373 C CA . ARG B 1 294 ? 12.766 -31.953 -13.375 1 93.81 294 ARG B CA 1
ATOM 5374 C C . ARG B 1 294 ? 11.75 -31.016 -12.742 1 93.81 294 ARG B C 1
ATOM 5376 O O . ARG B 1 294 ? 11.688 -30.891 -11.516 1 93.81 294 ARG B O 1
ATOM 5383 N N . PHE B 1 295 ? 11.07 -30.281 -13.609 1 93.25 295 PHE B N 1
ATOM 5384 C CA . PHE B 1 295 ? 9.836 -29.672 -13.148 1 93.25 295 PHE B CA 1
ATOM 5385 C C . PHE B 1 295 ? 8.68 -30.656 -13.211 1 93.25 295 PHE B C 1
ATOM 5387 O O . PHE B 1 295 ? 8.172 -30.969 -14.297 1 93.25 295 PHE B O 1
ATOM 5394 N N . GLN B 1 296 ? 8.297 -31.094 -12.086 1 89.12 296 GLN B N 1
ATOM 5395 C CA . GLN B 1 296 ? 7.371 -32.219 -12.055 1 89.12 296 GLN B CA 1
ATOM 5396 C C . GLN B 1 296 ? 5.922 -31.75 -12.125 1 89.12 296 GLN B C 1
ATOM 5398 O O . GLN B 1 296 ? 5.547 -30.781 -11.453 1 89.12 296 GLN B O 1
ATOM 5403 N N . GLY B 1 297 ? 5.184 -32.438 -13 1 85.25 297 GLY B N 1
ATOM 5404 C CA . GLY B 1 297 ? 3.746 -32.25 -13.055 1 85.25 297 GLY B CA 1
ATOM 5405 C C . GLY B 1 297 ? 3.338 -31.109 -13.984 1 85.25 297 GLY B C 1
ATOM 5406 O O . GLY B 1 297 ? 4.172 -30.547 -14.703 1 85.25 297 GLY B O 1
ATOM 5407 N N . SER B 1 298 ? 1.967 -30.953 -14.234 1 89.5 298 SER B N 1
ATOM 5408 C CA . SER B 1 298 ? 1.325 -29.828 -14.922 1 89.5 298 SER B CA 1
ATOM 5409 C C . SER B 1 298 ? 1.599 -29.859 -16.422 1 89.5 298 SER B C 1
ATOM 5411 O O . SER B 1 298 ? 1.824 -28.828 -17.031 1 89.5 298 SER B O 1
ATOM 5413 N N . GLY B 1 299 ? 1.641 -31.016 -16.875 1 91.94 299 GLY B N 1
ATOM 5414 C CA . GLY B 1 299 ? 1.909 -31.172 -18.297 1 91.94 299 GLY B CA 1
ATOM 5415 C C . GLY B 1 299 ? 0.694 -30.922 -19.172 1 91.94 299 GLY B C 1
ATOM 5416 O O . GLY B 1 299 ? -0.408 -31.375 -18.859 1 91.94 299 GLY B O 1
ATOM 5417 N N . ILE B 1 300 ? 0.935 -30.172 -20.219 1 93.12 300 ILE B N 1
ATOM 5418 C CA . ILE B 1 300 ? -0.085 -29.969 -21.234 1 93.12 300 ILE B CA 1
ATOM 5419 C C . ILE B 1 300 ? -0.04 -31.094 -22.266 1 93.12 300 ILE B C 1
ATOM 5421 O O . ILE B 1 300 ? -1.042 -31.781 -22.484 1 93.12 300 ILE B O 1
ATOM 5425 N N . ARG B 1 301 ? 1.075 -31.234 -22.859 1 93.81 301 ARG B N 1
ATOM 5426 C CA . ARG B 1 301 ? 1.393 -32.25 -23.859 1 93.81 301 ARG B CA 1
ATOM 5427 C C . ARG B 1 301 ? 2.9 -32.406 -24.016 1 93.81 301 ARG B C 1
ATOM 5429 O O . ARG B 1 301 ? 3.676 -31.656 -23.438 1 93.81 301 ARG B O 1
ATOM 5436 N N . PHE B 1 302 ? 3.289 -33.469 -24.688 1 96.44 302 PHE B N 1
ATOM 5437 C CA . PHE B 1 302 ? 4.707 -33.594 -25 1 96.44 302 PHE B CA 1
ATOM 5438 C C . PHE B 1 302 ? 4.93 -33.656 -26.516 1 96.44 302 PHE B C 1
ATOM 5440 O O . PHE B 1 302 ? 4 -33.938 -27.281 1 96.44 302 PHE B O 1
ATOM 5447 N N . GLU B 1 303 ? 6.051 -33.219 -26.906 1 97.25 303 GLU B N 1
ATOM 5448 C CA . GLU B 1 303 ? 6.527 -33.281 -28.281 1 97.25 303 GLU B CA 1
ATOM 5449 C C . GLU B 1 303 ? 7.906 -33.906 -28.375 1 97.25 303 GLU B C 1
ATOM 5451 O O . GLU B 1 303 ? 8.688 -33.844 -27.422 1 97.25 303 GLU B O 1
ATOM 5456 N N . LEU B 1 304 ? 8.086 -34.594 -29.531 1 98.06 304 LEU B N 1
ATOM 5457 C CA . LEU B 1 304 ? 9.422 -35.156 -29.75 1 98.06 304 LEU B CA 1
ATOM 5458 C C . LEU B 1 304 ? 10.32 -34.125 -30.438 1 98.06 304 LEU B C 1
ATOM 5460 O O . LEU B 1 304 ? 10.023 -33.688 -31.562 1 98.06 304 LEU B O 1
ATOM 5464 N N . LEU B 1 305 ? 11.297 -33.781 -29.719 1 98.19 305 LEU B N 1
ATOM 5465 C CA . LEU B 1 305 ? 12.211 -32.781 -30.25 1 98.19 305 LEU B CA 1
ATOM 5466 C C . LEU B 1 305 ? 13.664 -33.188 -30.031 1 98.19 305 LEU B C 1
ATOM 5468 O O . LEU B 1 305 ? 13.938 -34.156 -29.312 1 98.19 305 LEU B O 1
ATOM 5472 N N . ASN B 1 306 ? 14.586 -32.469 -30.609 1 96.38 306 ASN B N 1
ATOM 5473 C CA . ASN B 1 306 ? 15.961 -32.938 -30.688 1 96.38 306 ASN B CA 1
ATOM 5474 C C . ASN B 1 306 ? 16.766 -32.5 -29.469 1 96.38 306 ASN B C 1
ATOM 5476 O O . ASN B 1 306 ? 17.734 -33.156 -29.094 1 96.38 306 ASN B O 1
ATOM 5480 N N . ASP B 1 307 ? 16.406 -31.375 -28.922 1 96.56 307 ASP B N 1
ATOM 5481 C CA . ASP B 1 307 ? 17.219 -30.844 -27.828 1 96.56 307 ASP B CA 1
ATOM 5482 C C . ASP B 1 307 ? 16.391 -29.875 -26.969 1 96.56 307 ASP B C 1
ATOM 5484 O O . ASP B 1 307 ? 15.242 -29.578 -27.281 1 96.56 307 ASP B O 1
ATOM 5488 N N . ALA B 1 308 ? 17.047 -29.469 -25.938 1 96.19 308 ALA B N 1
ATOM 5489 C CA . ALA B 1 308 ? 16.375 -28.594 -24.953 1 96.19 308 ALA B CA 1
ATOM 5490 C C . ALA B 1 308 ? 16.078 -27.234 -25.562 1 96.19 308 ALA B C 1
ATOM 5492 O O . ALA B 1 308 ? 15.07 -26.609 -25.219 1 96.19 308 ALA B O 1
ATOM 5493 N N . GLN B 1 309 ? 16.906 -26.766 -26.422 1 95.56 309 GLN B N 1
ATOM 5494 C CA . GLN B 1 309 ? 16.703 -25.469 -27.047 1 95.56 309 GLN B CA 1
ATOM 5495 C C . GLN B 1 309 ? 15.453 -25.484 -27.938 1 95.56 309 GLN B C 1
ATOM 5497 O O . GLN B 1 309 ? 14.672 -24.547 -27.938 1 95.56 309 GLN B O 1
ATOM 5502 N N . SER B 1 310 ? 15.352 -26.531 -28.656 1 97.25 310 SER B N 1
ATOM 5503 C CA . SER B 1 310 ? 14.141 -26.688 -29.469 1 97.25 310 SER B CA 1
ATOM 5504 C C . SER B 1 310 ? 12.898 -26.797 -28.594 1 97.25 310 SER B C 1
ATOM 5506 O O . SER B 1 310 ? 11.836 -26.297 -28.953 1 97.25 310 SER B O 1
ATOM 5508 N N . CYS B 1 311 ? 13.078 -27.5 -27.484 1 97.5 311 CYS B N 1
ATOM 5509 C CA . CYS B 1 311 ? 11.984 -27.609 -26.531 1 97.5 311 CYS B CA 1
ATOM 5510 C C . CYS B 1 311 ? 11.562 -26.234 -26.016 1 97.5 311 CYS B C 1
ATOM 5512 O O . CYS B 1 311 ? 10.375 -25.906 -25.984 1 97.5 311 CYS B O 1
ATOM 5514 N N . ARG B 1 312 ? 12.477 -25.406 -25.734 1 95.5 312 ARG B N 1
ATOM 5515 C CA . ARG B 1 312 ? 12.195 -24.031 -25.297 1 95.5 312 ARG B CA 1
ATOM 5516 C C . ARG B 1 312 ? 11.469 -23.25 -26.375 1 95.5 312 ARG B C 1
ATOM 5518 O O . ARG B 1 312 ? 10.523 -22.516 -26.094 1 95.5 312 ARG B O 1
ATOM 5525 N N . ARG B 1 313 ? 11.945 -23.328 -27.547 1 95.75 313 ARG B N 1
ATOM 5526 C CA . ARG B 1 313 ? 11.305 -22.625 -28.656 1 95.75 313 ARG B CA 1
ATOM 5527 C C . ARG B 1 313 ? 9.844 -23.062 -28.812 1 95.75 313 ARG B C 1
ATOM 5529 O O . ARG B 1 313 ? 8.969 -22.219 -29.047 1 95.75 313 ARG B O 1
ATOM 5536 N N . ALA B 1 314 ? 9.656 -24.359 -28.656 1 96.69 314 ALA B N 1
ATOM 5537 C CA . ALA B 1 314 ? 8.297 -24.875 -28.719 1 96.69 314 ALA B CA 1
ATOM 5538 C C . ALA B 1 314 ? 7.438 -24.281 -27.609 1 96.69 314 ALA B C 1
ATOM 5540 O O . ALA B 1 314 ? 6.281 -23.906 -27.828 1 96.69 314 ALA B O 1
ATOM 5541 N N . CYS B 1 315 ? 8.008 -24.219 -26.453 1 94.94 315 CYS B N 1
ATOM 5542 C CA . CYS B 1 315 ? 7.301 -23.656 -25.312 1 94.94 315 CYS B CA 1
ATOM 5543 C C . CYS B 1 315 ? 7.012 -22.172 -25.531 1 94.94 315 CYS B C 1
ATOM 5545 O O . CYS B 1 315 ? 5.906 -21.719 -25.25 1 94.94 315 CYS B O 1
ATOM 5547 N N . ASN B 1 316 ? 7.945 -21.422 -26.031 1 93.44 316 ASN B N 1
ATOM 5548 C CA . ASN B 1 316 ? 7.773 -20 -26.297 1 93.44 316 ASN B CA 1
ATOM 5549 C C . ASN B 1 316 ? 6.676 -19.766 -27.328 1 93.44 316 ASN B C 1
ATOM 5551 O O . ASN B 1 316 ? 5.996 -18.734 -27.297 1 93.44 316 ASN B O 1
ATOM 5555 N N . ALA B 1 317 ? 6.547 -20.656 -28.188 1 92.5 317 ALA B N 1
ATOM 5556 C CA . ALA B 1 317 ? 5.594 -20.5 -29.281 1 92.5 317 ALA B CA 1
ATOM 5557 C C . ALA B 1 317 ? 4.168 -20.781 -28.828 1 92.5 317 ALA B C 1
ATOM 5559 O O . ALA B 1 317 ? 3.203 -20.375 -29.469 1 92.5 317 ALA B O 1
ATOM 5560 N N . ASP B 1 318 ? 4.066 -21.562 -27.781 1 89.44 318 ASP B N 1
ATOM 5561 C CA . ASP B 1 318 ? 2.758 -21.891 -27.234 1 89.44 318 ASP B CA 1
ATOM 5562 C C . ASP B 1 318 ? 2.355 -20.906 -26.125 1 89.44 318 ASP B C 1
ATOM 5564 O O . ASP B 1 318 ? 2.975 -20.875 -25.062 1 89.44 318 ASP B O 1
ATOM 5568 N N . HIS B 1 319 ? 1.273 -20.172 -26.328 1 84.12 319 HIS B N 1
ATOM 5569 C CA . HIS B 1 319 ? 0.856 -19.141 -25.391 1 84.12 319 HIS B CA 1
ATOM 5570 C C . HIS B 1 319 ? 0.426 -19.75 -24.062 1 84.12 319 HIS B C 1
ATOM 5572 O O . HIS B 1 319 ? 0.362 -19.047 -23.047 1 84.12 319 HIS B O 1
ATOM 5578 N N . GLN B 1 320 ? 0.202 -21.016 -24.047 1 85.69 320 GLN B N 1
ATOM 5579 C CA . GLN B 1 320 ? -0.223 -21.656 -22.812 1 85.69 320 GLN B CA 1
ATOM 5580 C C . GLN B 1 320 ? 0.976 -22.172 -22.016 1 85.69 320 GLN B C 1
ATOM 5582 O O . GLN B 1 320 ? 0.859 -22.453 -20.812 1 85.69 320 GLN B O 1
ATOM 5587 N N . CYS B 1 321 ? 2.062 -22.297 -22.641 1 91.25 321 CYS B N 1
ATOM 5588 C CA . CYS B 1 321 ? 3.205 -22.938 -21.984 1 91.25 321 CYS B CA 1
ATOM 5589 C C . CYS B 1 321 ? 3.922 -21.969 -21.062 1 91.25 321 CYS B C 1
ATOM 5591 O O . CYS B 1 321 ? 4.242 -20.844 -21.453 1 91.25 321 CYS B O 1
ATOM 5593 N N . GLN B 1 322 ? 4.133 -22.359 -19.859 1 91.62 322 GLN B N 1
ATOM 5594 C CA . GLN B 1 322 ? 4.828 -21.531 -18.875 1 91.62 322 GLN B CA 1
ATOM 5595 C C . GLN B 1 322 ? 6.227 -22.078 -18.594 1 91.62 322 GLN B C 1
ATOM 5597 O O . GLN B 1 322 ? 7.148 -21.312 -18.312 1 91.62 322 GLN B O 1
ATOM 5602 N N . PHE B 1 323 ? 6.402 -23.391 -18.594 1 93.25 323 PHE B N 1
ATOM 5603 C CA . PHE B 1 323 ? 7.684 -24.047 -18.375 1 93.25 323 PHE B CA 1
ATOM 5604 C C . PHE B 1 323 ? 7.723 -25.406 -19.078 1 93.25 323 PHE B C 1
ATOM 5606 O O . PHE B 1 323 ? 6.719 -25.844 -19.641 1 93.25 323 PHE B O 1
ATOM 5613 N N . PHE B 1 324 ? 8.961 -26.016 -19.125 1 94.81 324 PHE B N 1
ATOM 5614 C CA . PHE B 1 324 ? 9.094 -27.25 -19.875 1 94.81 324 PHE B CA 1
ATOM 5615 C C . PHE B 1 324 ? 10.125 -28.172 -19.234 1 94.81 324 PHE B C 1
ATOM 5617 O O . PHE B 1 324 ? 10.922 -27.734 -18.391 1 94.81 324 PHE B O 1
ATOM 5624 N N . THR B 1 325 ? 10.031 -29.438 -19.531 1 96.62 325 THR B N 1
ATOM 5625 C CA . THR B 1 325 ? 11.039 -30.453 -19.188 1 96.62 325 THR B CA 1
ATOM 5626 C C . THR B 1 325 ? 11.398 -31.281 -20.422 1 96.62 325 THR B C 1
ATOM 5628 O O . THR B 1 325 ? 10.516 -31.797 -21.109 1 96.62 325 THR B O 1
ATOM 5631 N N . TYR B 1 326 ? 12.656 -31.312 -20.719 1 97.81 326 TYR B N 1
ATOM 5632 C CA . TYR B 1 326 ? 13.172 -32.094 -21.844 1 97.81 326 TYR B CA 1
ATOM 5633 C C . TYR B 1 326 ? 13.93 -33.312 -21.359 1 97.81 326 TYR B C 1
ATOM 5635 O O . TYR B 1 326 ? 14.742 -33.25 -20.438 1 97.81 326 TYR B O 1
ATOM 5643 N N . THR B 1 327 ? 13.688 -34.438 -22.062 1 98.12 327 THR B N 1
ATOM 5644 C CA . THR B 1 327 ? 14.359 -35.688 -21.719 1 98.12 327 THR B CA 1
ATOM 5645 C C . THR B 1 327 ? 15.492 -36 -22.688 1 98.12 327 THR B C 1
ATOM 5647 O O . THR B 1 327 ? 15.25 -36.219 -23.875 1 98.12 327 THR B O 1
ATOM 5650 N N . THR B 1 328 ? 16.656 -36 -22.141 1 97.75 328 THR B N 1
ATOM 5651 C CA . THR B 1 328 ? 17.828 -36.281 -22.984 1 97.75 328 THR B CA 1
ATOM 5652 C C . THR B 1 328 ? 18.031 -37.781 -23.141 1 97.75 328 THR B C 1
ATOM 5654 O O . THR B 1 328 ? 17.297 -38.594 -22.547 1 97.75 328 THR B O 1
ATOM 5657 N N . THR B 1 329 ? 19.109 -38.094 -23.891 1 96.88 329 THR B N 1
ATOM 5658 C CA . THR B 1 329 ? 19.391 -39.5 -24.141 1 96.88 329 THR B CA 1
ATOM 5659 C C . THR B 1 329 ? 20.141 -40.125 -22.969 1 96.88 329 THR B C 1
ATOM 5661 O O . THR B 1 329 ? 20.406 -41.344 -22.953 1 96.88 329 THR B O 1
ATOM 5664 N N . THR B 1 330 ? 20.438 -39.406 -21.969 1 96.62 330 THR B N 1
ATOM 5665 C CA . THR B 1 330 ? 21.125 -39.906 -20.797 1 96.62 330 THR B CA 1
ATOM 5666 C C . THR B 1 330 ? 20.125 -40.344 -19.719 1 96.62 330 THR B C 1
ATOM 5668 O O . THR B 1 330 ? 20.5 -40.875 -18.688 1 96.62 330 THR B O 1
ATOM 5671 N N . PHE B 1 331 ? 18.859 -40.031 -19.984 1 96.81 331 PHE B N 1
ATOM 5672 C CA . PHE B 1 331 ? 17.812 -40.5 -19.062 1 96.81 331 PHE B CA 1
ATOM 5673 C C . PHE B 1 331 ? 17.75 -42 -19.031 1 96.81 331 PHE B C 1
ATOM 5675 O O . PHE B 1 331 ? 17.953 -42.688 -20.047 1 96.81 331 PHE B O 1
ATOM 5682 N N . SER B 1 332 ? 17.438 -42.594 -17.938 1 96.06 332 SER B N 1
ATOM 5683 C CA . SER B 1 332 ? 17.516 -44.031 -17.703 1 96.06 332 SER B CA 1
ATOM 5684 C C . SER B 1 332 ? 16.531 -44.781 -18.578 1 96.06 332 SER B C 1
ATOM 5686 O O . SER B 1 332 ? 16.812 -45.906 -19.016 1 96.06 332 SER B O 1
ATOM 5688 N N . ASN B 1 333 ? 15.406 -44.219 -18.844 1 96.5 333 ASN B N 1
ATOM 5689 C CA . ASN B 1 333 ? 14.375 -44.906 -19.625 1 96.5 333 ASN B CA 1
ATOM 5690 C C . ASN B 1 333 ? 14.336 -44.375 -21.062 1 96.5 333 ASN B C 1
ATOM 5692 O O . ASN B 1 333 ? 13.844 -43.281 -21.312 1 96.5 333 ASN B O 1
ATOM 5696 N N . LYS B 1 334 ? 14.672 -45.156 -21.984 1 96.25 334 LYS B N 1
ATOM 5697 C CA . LYS B 1 334 ? 14.812 -44.812 -23.391 1 96.25 334 LYS B CA 1
ATOM 5698 C C . LYS B 1 334 ? 13.469 -44.406 -24 1 96.25 334 LYS B C 1
ATOM 5700 O O . LYS B 1 334 ? 13.414 -43.656 -24.953 1 96.25 334 LYS B O 1
ATOM 5705 N N . LYS B 1 335 ? 12.422 -44.906 -23.453 1 96.25 335 LYS B N 1
ATOM 5706 C CA . LYS B 1 335 ? 11.086 -44.656 -24 1 96.25 335 LYS B CA 1
ATOM 5707 C C . LYS B 1 335 ? 10.742 -43.188 -23.938 1 96.25 335 LYS B C 1
ATOM 5709 O O . LYS B 1 335 ? 9.867 -42.719 -24.672 1 96.25 335 LYS B O 1
ATOM 5714 N N . PHE B 1 336 ? 11.445 -42.438 -23.125 1 96.5 336 PHE B N 1
ATOM 5715 C CA . PHE B 1 336 ? 11.078 -41.031 -22.906 1 96.5 336 PHE B CA 1
ATOM 5716 C C . PHE B 1 336 ? 12.07 -40.094 -23.578 1 96.5 336 PHE B C 1
ATOM 5718 O O . PHE B 1 336 ? 11.914 -38.875 -23.531 1 96.5 336 PHE B O 1
ATOM 5725 N N . TRP B 1 337 ? 13.047 -40.688 -24.281 1 97.31 337 TRP B N 1
ATOM 5726 C CA . TRP B 1 337 ? 14.078 -39.875 -24.922 1 97.31 337 TRP B CA 1
ATOM 5727 C C . TRP B 1 337 ? 13.461 -38.875 -25.906 1 97.31 337 TRP B C 1
ATOM 5729 O O . TRP B 1 337 ? 12.531 -39.25 -26.641 1 97.31 337 TRP B O 1
ATOM 5739 N N . HIS B 1 338 ? 13.969 -37.656 -25.891 1 98 338 HIS B N 1
ATOM 5740 C CA . HIS B 1 338 ? 13.641 -36.625 -26.844 1 98 338 HIS B CA 1
ATOM 5741 C C . HIS B 1 338 ? 12.258 -36.031 -26.578 1 98 338 HIS B C 1
ATOM 5743 O O . HIS B 1 338 ? 11.773 -35.188 -27.344 1 98 338 HIS B O 1
ATOM 5749 N N . ARG B 1 339 ? 11.672 -36.406 -25.453 1 98.06 339 ARG B N 1
ATOM 5750 C CA . ARG B 1 339 ? 10.367 -35.875 -25.109 1 98.06 339 ARG B CA 1
ATOM 5751 C C . ARG B 1 339 ? 10.5 -34.469 -24.516 1 98.06 339 ARG B C 1
ATOM 5753 O O . ARG B 1 339 ? 11.289 -34.25 -23.578 1 98.06 339 ARG B O 1
ATOM 5760 N N . CYS B 1 340 ? 9.844 -33.562 -25.141 1 98.25 340 CYS B N 1
ATOM 5761 C CA . CYS B 1 340 ? 9.656 -32.219 -24.609 1 98.25 340 CYS B CA 1
ATOM 5762 C C . CYS B 1 340 ? 8.273 -32.094 -23.984 1 98.25 340 CYS B C 1
ATOM 5764 O O . CYS B 1 340 ? 7.27 -32.062 -24.703 1 98.25 340 CYS B O 1
ATOM 5766 N N . SER B 1 341 ? 8.195 -31.984 -22.688 1 97 341 SER B N 1
ATOM 5767 C CA . SER B 1 341 ? 6.922 -31.797 -22 1 97 341 SER B CA 1
ATOM 5768 C C . SER B 1 341 ? 6.629 -30.312 -21.766 1 97 341 SER B C 1
ATOM 5770 O O . SER B 1 341 ? 7.375 -29.641 -21.062 1 97 341 SER B O 1
ATOM 5772 N N . LEU B 1 342 ? 5.555 -29.812 -22.375 1 95.81 342 LEU B N 1
ATOM 5773 C CA . LEU B 1 342 ? 5.086 -28.438 -22.141 1 95.81 342 LEU B CA 1
ATOM 5774 C C . LEU B 1 342 ? 4.152 -28.391 -20.938 1 95.81 342 LEU B C 1
ATOM 5776 O O . LEU B 1 342 ? 3.309 -29.266 -20.75 1 95.81 342 LEU B O 1
ATOM 5780 N N . LYS B 1 343 ? 4.352 -27.344 -20.172 1 93.56 343 LYS B N 1
ATOM 5781 C CA . LYS B 1 343 ? 3.682 -27.391 -18.875 1 93.56 343 LYS B CA 1
ATOM 5782 C C . LYS B 1 343 ? 3.092 -26.031 -18.5 1 93.56 343 LYS B C 1
ATOM 5784 O O . LYS B 1 343 ? 3.543 -25 -19 1 93.56 343 LYS B O 1
ATOM 5789 N N . ARG B 1 344 ? 2.066 -26.141 -17.641 1 91.62 344 ARG B N 1
ATOM 5790 C CA . ARG B 1 344 ? 1.411 -24.922 -17.156 1 91.62 344 ARG B CA 1
ATOM 5791 C C . ARG B 1 344 ? 0.716 -25.156 -15.828 1 91.62 344 ARG B C 1
ATOM 5793 O O . ARG B 1 344 ? 0.225 -26.266 -15.562 1 91.62 344 ARG B O 1
ATOM 5800 N N . VAL B 1 345 ? 0.67 -24.078 -15.094 1 91.12 345 VAL B N 1
ATOM 5801 C CA . VAL B 1 345 ? -0.161 -24.062 -13.891 1 91.12 345 VAL B CA 1
ATOM 5802 C C . VAL B 1 345 ? -1.15 -22.906 -13.961 1 91.12 345 VAL B C 1
ATOM 5804 O O . VAL B 1 345 ? -0.975 -21.984 -14.758 1 91.12 345 VAL B O 1
ATOM 5807 N N . ILE B 1 346 ? -2.254 -23.094 -13.188 1 90.94 346 ILE B N 1
ATOM 5808 C CA . ILE B 1 346 ? -3.225 -22 -13.109 1 90.94 346 ILE B CA 1
ATOM 5809 C C . ILE B 1 346 ? -2.572 -20.781 -12.469 1 90.94 346 ILE B C 1
ATOM 5811 O O . ILE B 1 346 ? -1.952 -20.875 -11.414 1 90.94 346 ILE B O 1
ATOM 5815 N N . SER B 1 347 ? -2.695 -19.609 -13.133 1 89.19 347 SER B N 1
ATOM 5816 C CA . SER B 1 347 ? -2.078 -18.391 -12.625 1 89.19 347 SER B CA 1
ATOM 5817 C C . SER B 1 347 ? -3.105 -17.281 -12.453 1 89.19 347 SER B C 1
ATOM 5819 O O . SER B 1 347 ? -2.752 -16.141 -12.133 1 89.19 347 SER B O 1
ATOM 5821 N N . SER B 1 348 ? -4.355 -17.547 -12.695 1 91.44 348 SER B N 1
ATOM 5822 C CA . SER B 1 348 ? -5.434 -16.625 -12.359 1 91.44 348 SER B CA 1
ATOM 5823 C C . SER B 1 348 ? -5.836 -16.734 -10.898 1 91.44 348 SER B C 1
ATOM 5825 O O . SER B 1 348 ? -5.676 -17.797 -10.289 1 91.44 348 SER B O 1
ATOM 5827 N N . PRO B 1 349 ? -6.34 -15.617 -10.391 1 94.62 349 PRO B N 1
ATOM 5828 C CA . PRO B 1 349 ? -6.711 -15.656 -8.977 1 94.62 349 PRO B CA 1
ATOM 5829 C C . PRO B 1 349 ? -7.789 -16.703 -8.672 1 94.62 349 PRO B C 1
ATOM 5831 O O . PRO B 1 349 ? -8.805 -16.75 -9.375 1 94.62 349 PRO B O 1
ATOM 5834 N N . ALA B 1 350 ? -7.523 -17.484 -7.68 1 95.44 350 ALA B N 1
ATOM 5835 C CA . ALA B 1 350 ? -8.461 -18.531 -7.273 1 95.44 350 ALA B CA 1
ATOM 5836 C C . ALA B 1 350 ? -8.523 -18.656 -5.754 1 95.44 350 ALA B C 1
ATOM 5838 O O . ALA B 1 350 ? -7.527 -18.984 -5.113 1 95.44 350 ALA B O 1
ATOM 5839 N N . PRO B 1 351 ? -9.711 -18.359 -5.195 1 97.31 351 PRO B N 1
ATOM 5840 C CA . PRO B 1 351 ? -9.828 -18.578 -3.752 1 97.31 351 PRO B CA 1
ATOM 5841 C C . PRO B 1 351 ? -9.641 -20.047 -3.357 1 97.31 351 PRO B C 1
ATOM 5843 O O . PRO B 1 351 ? -10.078 -20.938 -4.082 1 97.31 351 PRO B O 1
ATOM 5846 N N . PRO B 1 352 ? -9.023 -20.297 -2.225 1 97.12 352 PRO B N 1
ATOM 5847 C CA . PRO B 1 352 ? -8.844 -21.688 -1.794 1 97.12 352 PRO B CA 1
ATOM 5848 C C . PRO B 1 352 ? -10.164 -22.375 -1.456 1 97.12 352 PRO B C 1
ATOM 5850 O O . PRO B 1 352 ? -10.289 -23.594 -1.617 1 97.12 352 PRO B O 1
ATOM 5853 N N . LYS B 1 353 ? -11.086 -21.625 -0.958 1 97.94 353 LYS B N 1
ATOM 5854 C CA . LYS B 1 353 ? -12.414 -22.125 -0.605 1 97.94 353 LYS B CA 1
ATOM 5855 C C . LYS B 1 353 ? -13.484 -21.062 -0.843 1 97.94 353 LYS B C 1
ATOM 5857 O O . LYS B 1 353 ? -13.242 -19.875 -0.62 1 97.94 353 LYS B O 1
ATOM 5862 N N . VAL B 1 354 ? -14.586 -21.469 -1.351 1 98.19 354 VAL B N 1
ATOM 5863 C CA . VAL B 1 354 ? -15.758 -20.609 -1.511 1 98.19 354 VAL B CA 1
ATOM 5864 C C . VAL B 1 354 ? -16.938 -21.203 -0.75 1 98.19 354 VAL B C 1
ATOM 5866 O O . VAL B 1 354 ? -17.297 -22.375 -0.949 1 98.19 354 VAL B O 1
ATOM 5869 N N . ILE B 1 355 ? -17.531 -20.438 0.106 1 96.88 355 ILE B N 1
ATOM 5870 C CA . ILE B 1 355 ? -18.625 -20.953 0.9 1 96.88 355 ILE B CA 1
ATOM 5871 C C . ILE B 1 355 ? -19.766 -19.938 0.942 1 96.88 355 ILE B C 1
ATOM 5873 O O . ILE B 1 355 ? -19.531 -18.734 0.763 1 96.88 355 ILE B O 1
ATOM 5877 N N . GLN B 1 356 ? -20.938 -20.5 1.094 1 96.06 356 GLN B N 1
ATOM 5878 C CA . GLN B 1 356 ? -22.078 -19.625 1.353 1 96.06 356 GLN B CA 1
ATOM 5879 C C . GLN B 1 356 ? -22.016 -19.047 2.76 1 96.06 356 GLN B C 1
ATOM 5881 O O . GLN B 1 356 ? -21.844 -19.781 3.736 1 96.06 356 GLN B O 1
ATOM 5886 N N . ARG B 1 357 ? -22.016 -17.766 2.914 1 96.88 357 ARG B N 1
ATOM 5887 C CA . ARG B 1 357 ? -21.969 -17.062 4.195 1 96.88 357 ARG B CA 1
ATOM 5888 C C . ARG B 1 357 ? -22.781 -15.773 4.152 1 96.88 357 ARG B C 1
ATOM 5890 O O . ARG B 1 357 ? -22.406 -14.812 3.48 1 96.88 357 ARG B O 1
ATOM 5897 N N . ALA B 1 358 ? -23.844 -15.781 4.949 1 97.5 358 ALA B N 1
ATOM 5898 C CA . ALA B 1 358 ? -24.703 -14.609 4.977 1 97.5 358 ALA B CA 1
ATOM 5899 C C . ALA B 1 358 ? -23.953 -13.367 5.422 1 97.5 358 ALA B C 1
ATOM 5901 O O . ALA B 1 358 ? -23.109 -13.438 6.328 1 97.5 358 ALA B O 1
ATOM 5902 N N . HIS B 1 359 ? -24.188 -12.234 4.777 1 98.31 359 HIS B N 1
ATOM 5903 C CA . HIS B 1 359 ? -23.703 -10.914 5.148 1 98.31 359 HIS B CA 1
ATOM 5904 C C . HIS B 1 359 ? -22.234 -10.742 4.781 1 98.31 359 HIS B C 1
ATOM 5906 O O . HIS B 1 359 ? -21.609 -9.75 5.16 1 98.31 359 HIS B O 1
ATOM 5912 N N . ALA B 1 360 ? -21.703 -11.695 4.086 1 98.62 360 ALA B N 1
ATOM 5913 C CA . ALA B 1 360 ? -20.375 -11.539 3.488 1 98.62 360 ALA B CA 1
ATOM 5914 C C . ALA B 1 360 ? -20.484 -11.195 2.004 1 98.62 360 ALA B C 1
ATOM 5916 O O . ALA B 1 360 ? -21.391 -11.68 1.312 1 98.62 360 ALA B O 1
ATOM 5917 N N . VAL B 1 361 ? -19.656 -10.312 1.564 1 98.75 361 VAL B N 1
ATOM 5918 C CA . VAL B 1 361 ? -19.562 -9.953 0.153 1 98.75 361 VAL B CA 1
ATOM 5919 C C . VAL B 1 361 ? -18.125 -10.164 -0.34 1 98.75 361 VAL B C 1
ATOM 5921 O O . VAL B 1 361 ? -17.172 -9.641 0.253 1 98.75 361 VAL B O 1
ATOM 5924 N N . SER B 1 362 ? -17.953 -10.961 -1.376 1 98.88 362 SER B N 1
ATOM 5925 C CA . SER B 1 362 ? -16.609 -11.234 -1.903 1 98.88 362 SER B CA 1
ATOM 5926 C C . SER B 1 362 ? -16.5 -10.805 -3.361 1 98.88 362 SER B C 1
ATOM 5928 O O . SER B 1 362 ? -17.516 -10.578 -4.031 1 98.88 362 SER B O 1
ATOM 5930 N N . GLY B 1 363 ? -15.289 -10.578 -3.789 1 98.56 363 GLY B N 1
ATOM 5931 C CA . GLY B 1 363 ? -14.992 -10.188 -5.16 1 98.56 363 GLY B CA 1
ATOM 5932 C C . GLY B 1 363 ? -13.508 -10.18 -5.473 1 98.56 363 GLY B C 1
ATOM 5933 O O . GLY B 1 363 ? -12.695 -10.57 -4.641 1 98.56 363 GLY B O 1
ATOM 5934 N N . PHE B 1 364 ? -13.188 -9.797 -6.711 1 98.06 364 PHE B N 1
ATOM 5935 C CA . PHE B 1 364 ? -11.805 -9.742 -7.188 1 98.06 364 PHE B CA 1
ATOM 5936 C C . PHE B 1 364 ? -11.359 -8.305 -7.395 1 98.06 364 PHE B C 1
ATOM 5938 O O . PHE B 1 364 ? -12.18 -7.383 -7.371 1 98.06 364 PHE B O 1
ATOM 5945 N N . ASN B 1 365 ? -10.039 -8.117 -7.477 1 96.69 365 ASN B N 1
ATOM 5946 C CA . ASN B 1 365 ? -9.547 -6.793 -7.852 1 96.69 365 ASN B CA 1
ATOM 5947 C C . ASN B 1 365 ? -9.914 -6.449 -9.297 1 96.69 365 ASN B C 1
ATOM 5949 O O . ASN B 1 365 ? -10.328 -7.324 -10.062 1 96.69 365 ASN B O 1
ATOM 5953 N N . LEU B 1 366 ? -9.742 -5.211 -9.656 1 95.19 366 LEU B N 1
ATOM 5954 C CA . LEU B 1 366 ? -10.188 -4.777 -10.977 1 95.19 366 LEU B CA 1
ATOM 5955 C C . LEU B 1 366 ? -9.016 -4.27 -11.812 1 95.19 366 LEU B C 1
ATOM 5957 O O . LEU B 1 366 ? -9.203 -3.492 -12.75 1 95.19 366 LEU B O 1
ATOM 5961 N N . ARG B 1 367 ? -7.816 -4.629 -11.461 1 90.62 367 ARG B N 1
ATOM 5962 C CA . ARG B 1 367 ? -6.617 -4.078 -12.086 1 90.62 367 ARG B CA 1
ATOM 5963 C C . ARG B 1 367 ? -6.59 -4.379 -13.586 1 90.62 367 ARG B C 1
ATOM 5965 O O . ARG B 1 367 ? -6.121 -3.564 -14.383 1 90.62 367 ARG B O 1
ATOM 5972 N N . ASN B 1 368 ? -7.098 -5.508 -13.938 1 88.12 368 ASN B N 1
ATOM 5973 C CA . ASN B 1 368 ? -7.055 -5.914 -15.336 1 88.12 368 ASN B CA 1
ATOM 5974 C C . ASN B 1 368 ? -8.328 -5.523 -16.078 1 88.12 368 ASN B C 1
ATOM 5976 O O . ASN B 1 368 ? -8.531 -5.91 -17.234 1 88.12 368 ASN B O 1
ATOM 5980 N N . CYS B 1 369 ? -9.125 -4.816 -15.328 1 88.31 369 CYS B N 1
ATOM 5981 C CA . CYS B 1 369 ? -10.398 -4.465 -15.93 1 88.31 369 CYS B CA 1
ATOM 5982 C C . CYS B 1 369 ? -10.344 -3.072 -16.547 1 88.31 369 CYS B C 1
ATOM 5984 O O . CYS B 1 369 ? -10.07 -2.09 -15.867 1 88.31 369 CYS B O 1
ATOM 5986 N N . ARG B 1 370 ? -9.977 -2.822 -17.766 1 69.19 370 ARG B N 1
ATOM 5987 C CA . ARG B 1 370 ? -9.781 -1.575 -18.5 1 69.19 370 ARG B CA 1
ATOM 5988 C C . ARG B 1 370 ? -10.859 -0.554 -18.141 1 69.19 370 ARG B C 1
ATOM 5990 O O . ARG B 1 370 ? -10.555 0.626 -17.953 1 69.19 370 ARG B O 1
ATOM 5997 N N . CYS B 1 371 ? -12.008 -0.757 -18.375 1 55.28 371 CYS B N 1
ATOM 5998 C CA . CYS B 1 371 ? -13.062 0.254 -18.344 1 55.28 371 CYS B CA 1
ATOM 5999 C C . CYS B 1 371 ? -13.406 0.619 -16.891 1 55.28 371 CYS B C 1
ATOM 6001 O O . CYS B 1 371 ? -14.133 1.586 -16.656 1 55.28 371 CYS B O 1
ATOM 6003 N N . LEU B 1 372 ? -12.922 -0.082 -15.977 1 51.91 372 LEU B N 1
ATOM 6004 C CA . LEU B 1 372 ? -13.539 0.127 -14.672 1 51.91 372 LEU B CA 1
ATOM 6005 C C . LEU B 1 372 ? -12.547 0.762 -13.695 1 51.91 372 LEU B C 1
ATOM 6007 O O . LEU B 1 372 ? -12.883 1 -12.539 1 51.91 372 LEU B O 1
ATOM 6011 N N . LEU B 1 373 ? -11.336 1.031 -14.117 1 48.44 373 LEU B N 1
ATOM 6012 C CA . LEU B 1 373 ? -10.406 1.562 -13.125 1 48.44 373 LEU B CA 1
ATOM 6013 C C . LEU B 1 373 ? -10.664 3.047 -12.883 1 48.44 373 LEU B C 1
ATOM 6015 O O . LEU B 1 373 ? -9.992 3.668 -12.055 1 48.44 373 LEU B O 1
ATOM 6019 N N . ASP B 1 374 ? -11.617 3.777 -13.547 1 44.72 374 ASP B N 1
ATOM 6020 C CA . ASP B 1 374 ? -11.898 5.172 -13.219 1 44.72 374 ASP B CA 1
ATOM 6021 C C . ASP B 1 374 ? -12.703 5.285 -11.93 1 44.72 374 ASP B C 1
ATOM 6023 O O . ASP B 1 374 ? -13.625 4.496 -11.695 1 44.72 374 ASP B O 1
#

Secondary structure (DSSP, 8-state):
-------------------------EEEEEE--S-EEEEEE-SSHHHHHHHHHHSSS--EEEEE-TT-S-GGGTTEEEEE--SSSS-S--EEEEEEEEEE-STTSS--PPP-----EEEEEEES-EEEEEE-SSHHHHHHHHHHSTT--EEEEE-TT-SSGGGTTEEEEE----S---SEEEEEEEEEEEE-TT---------SBPPP-EEEEEEE-S-EEEEEE-SSHHHHHHHHHHSTT--EEEEETTEEEEE--TTS---EEEEEEEEEE----SSB---GGGG-EEEEEEEES-EEEEEE-SSHHHHHHHHHH-TT--EEEEE-TTSS-GGGTTEEEEE----S---SEEEEEEEEEEEE--TT-TTT--/-------------------------EEEEEE--S-EEEEEE-SSHHHHHHHHHHSSS--EEEEE-TT-S-GGGTTEEEEE--SSSS-S--EEEEEEEEEE-STTSS--PPP-----EEEEEEES-EEEEEE-SSHHHHHHHHHHSTT--EEEEE-TT-SSGGGTTEEEEE----S---SEEEEEEEEEEEE-TT---------SBPPP-EEEEEEE-S-EEEEEE-SSHHHHHHHHHHSTT--EEEEETTEEEEE--TTS---EEEEEEEEEE----SSB---GGGG-EEEEEEEES-EEEEEE-SSHHHHHHHHHH-TT--EEEEE-TTSS-GGGTTEEEEE----S---SEEEEEEEEEEEE--TT-TTT--

Sequence (748 aa):
MKRLFVVVSVLCLYRLSSGQECRDELLEDVNFPGSNIKYIFSPDENHCQQMCTEHPSCQFFTYVRHDFPEAERKFYCYLKETSNGEPAQVKALKGVTSGYSLKACHDHSAPCFTRKYSNRDFFGADYRSLFTPDYKSCQKECTRDPGCQFFTWVNRLYPDTTIRFKCHLKFSWTVPLHPVVRQRVGLISGFSHRAQLSTTSHTKKCVTKYFPDTDINEKDLTSLRAASPEHCQVLCSAHPSCNSFSFESYNCHLKTNAEHKMVKVAKAGVTSGLPSRHCQQPTHWLSATYNGIRFQGSGIRFELLNDAQSCRRACNADHQCQFFTYTTTTFSNKKFWHRCSLKRVISSPAPPKVIQRAHAVSGFNLRNCRCLLDMKRLFVVVSVLCLYRLSSGQECRDELLEDVNFPGSNIKYIFSPDENHCQQMCTEHPSCQFFTYVRHDFPEAERKFYCYLKETSNGEPAQVKALKGVTSGYSLKACHDHSAPCFTRKYSNRDFFGADYRSLFTPDYKSCQKECTRDPGCQFFTWVNRLYPDTTIRFKCHLKFSWTVPLHPVVRQRVGLISGFSHRAQLSTTSHTKKCVTKYFPDTDINEKDLTSLRAASPEHCQVLCSAHPSCNSFSFESYNCHLKTNAEHKMVKVAKAGVTSGLPSRHCQQPTHWLSATYNGIRFQGSGIRFELLNDAQSCRRACNADHQCQFFTYTTTTFSNKKFWHRCSLKRVISSPAPPKVIQRAHAVSGFNLRNCRCLLD

InterPro domains:
  IPR000177 Apple domain [PR00005] (45-64)
  IPR000177 Apple domain [PR00005] (74-90)
  IPR000177 Apple domain [PR00005] (92-107)
  IPR000177 Apple domain [PS00495] (22-105)
  IPR000177 Apple domain [SM00223] (22-105)
  IPR000177 Apple domain [SM00223] (112-196)
  IPR000177 Apple domain [SM00223] (206-279)
  IPR000177 Apple domain [SM00223] (288-369)
  IPR000177 Apple domain [cd01100] (27-102)
  IPR000177 Apple domain [cd01100] (112-192)
  IPR003609 PAN/Apple domain [PF00024] (27-105)
  IPR003609 PAN/Apple domain [PF00024] (207-261)
  IPR003609 PAN/Apple domain [PF00024] (295-369)
  IPR003609 PAN/Apple domain [PF14295] (121-170)
  IPR003609 PAN/Apple domain [PS50948] (22-105)
  IPR003609 PAN/Apple domain [PS50948] (206-279)

Radius of gyration: 33.25 Å; Cα contacts (8 Å, |Δi|>4): 1897; chains: 2; bounding box: 62×127×100 Å